Protein AF-A0A431PCV6-F1 (afdb_monomer)

pLDDT: mean 78.85, std 17.23, range [30.28, 98.38]

Solvent-accessible surface area (backbone atoms only — not comparable to full-atom values): 22010 Å² total; per-residue (Å²): 133,88,83,88,91,84,81,87,81,91,81,86,81,91,83,79,72,96,75,84,75,81,73,77,69,58,59,72,49,62,66,62,53,51,44,50,52,50,30,50,53,38,47,50,52,24,50,51,42,51,50,48,60,71,73,47,98,62,56,71,72,58,38,51,55,45,49,43,52,27,49,25,35,44,52,52,28,49,54,38,49,53,54,47,51,54,61,62,75,46,49,86,85,54,57,75,67,84,80,90,79,93,44,77,66,60,56,49,52,53,52,52,53,50,51,51,51,51,38,54,49,48,33,49,52,26,48,53,49,19,35,44,24,58,44,50,74,47,41,52,84,86,41,75,46,90,66,54,95,53,70,40,62,69,62,13,53,52,27,46,51,52,25,52,54,40,49,54,49,42,54,52,52,50,52,51,48,51,52,51,53,48,48,47,72,53,52,60,78,77,74,79,84,53,78,70,64,67,61,59,73,78,69,67,91,56,51,52,56,57,39,47,54,47,24,44,57,52,19,49,50,31,36,50,50,17,49,52,44,34,52,50,38,47,55,44,47,51,54,31,50,54,45,46,51,52,37,57,56,49,39,73,78,53,74,65,100,62,96,80,43,38,60,55,31,30,53,54,21,51,54,34,47,57,56,31,46,54,35,25,55,51,32,39,51,46,18,56,46,31,61,77,44,39,61,77,47,38,34,93,89,26,85,53,63,61,41,61,39,55,51,29,16,51,42,12,48,52,18,21,54,39,7,47,54,12,29,52,50,28,52,51,52,52,49,54,28,55,70,74,54,59,89,94,61,85,86,84,53,78,84,48,54,85,48,73,54,56,55,42,39,27,51,30,8,47,45,44,21,52,41,17,46,51,38,22,52,49,21,53,51,51,50,53,50,50,54,52,43,26,52,54,41,47,52,43,53,52,52,50,56,63,72,77,107

Radius of gyration: 30.45 Å; Cα contacts (8 Å, |Δi|>4): 395; chains: 1; bounding box: 71×49×126 Å

Nearest PDB structures (foldseek):
  8d9o-assembly1_A  TM=3.954E-01  e=1.303E-01  synthetic construct
  5vju-assembly1_A  TM=4.794E-01  e=4.979E-01  synthetic construct
  8i7o-assembly1_C7  TM=1.842E-01  e=9.022E+00  Mus musculus

Secondary structure (DSSP, 8-state):
--------------S--TTS---------HHHHHHHHHHHHHHHHHHHHHHHHHHS---HHHHHHHHHHHHHHHHHHHHHHHHHHHHHH-GGGTT--------HHHHHHHHHHHHHHHHHHHHHHHHHHHHHHHT---EETTEEPPP-----HHHHHHHHHHHHHHHHHHHHHHHHHHHHHHHHHHSPPPPPPPHHHHHHTT--SSHHHHHHHHHHHHHHHHHHHHHHHHHHHHHHHHHHHHHHHHHHHHHHHS--S-SSSHHHHHHHHHHHHHHHHHHHHHHHHHHHHHHH-SHHHHSTT-TTTTHHHHHHHHHHHHHHHHHHHHHHHHHHHHHHHHHTS-TT-----GGGSPPHHHHHHHHHHHHHHHHHHHHHHHHHHHHHHHHHHHHHHHHHHHHHHHH--

Sequence (405 aa):
MLSSFCAARKESCSFCSGEALKMRAGKTNPISVSGFWLLLFVSVGTLALGAFASLWPLSETTKGRLIEIHISLGLTAGIFLVLQLLLISFPAAFGAGDREADGKRRTAAKLLRGVLYLLILALIATGLAGAYYRGDTLSFWGHPLAAWEYVDLSTSDLLQAVHRDAGYALAAFLGAYVALALANLLWPASPPPSQGELATVHAAGQSDQIGRLIADGLSQNFRFFGAAVFWTQLCLGVASGLLLAFGYVGHTVSPGGSRFDAITWASVALLLLVVSAFFTRAYMRAARRLKTDPSRYLGYDRRGSFWFVTLGGVVSGLGALISFMGVGLSVALLIGKTVSQPPGIAITDPNKIIRALDVFVLLVNFSLLFAHFIGFGAAAWLSISALKARHHYVMALDAEKSAGA

Structure (mmCIF, N/CA/C/O backbone):
data_AF-A0A431PCV6-F1
#
_entry.id   AF-A0A431PCV6-F1
#
loop_
_atom_site.group_PDB
_atom_site.id
_atom_site.type_symbol
_atom_site.label_atom_id
_atom_site.label_alt_id
_atom_site.label_comp_id
_atom_site.label_asym_id
_atom_site.label_entity_id
_atom_site.label_seq_id
_atom_site.pdbx_PDB_ins_code
_atom_site.Cartn_x
_atom_site.Cartn_y
_atom_site.Cartn_z
_atom_site.occupancy
_atom_site.B_iso_or_equiv
_atom_site.auth_seq_id
_atom_site.auth_comp_id
_atom_site.auth_asym_id
_atom_site.auth_atom_id
_atom_site.pdbx_PDB_model_num
ATOM 1 N N . MET A 1 1 ? 4.731 7.432 83.699 1.00 43.16 1 MET A N 1
ATOM 2 C CA . MET A 1 1 ? 3.866 6.272 83.998 1.00 43.16 1 MET A CA 1
ATOM 3 C C . MET A 1 1 ? 2.607 6.383 83.127 1.00 43.16 1 MET A C 1
ATOM 5 O O . MET A 1 1 ? 1.653 6.985 83.574 1.00 43.16 1 MET A O 1
ATOM 9 N N . LEU A 1 2 ? 2.487 6.017 81.847 1.00 33.19 2 LEU A N 1
ATOM 10 C CA . LEU A 1 2 ? 3.207 5.140 80.915 1.00 33.19 2 LEU A CA 1
ATOM 11 C C . LEU A 1 2 ? 3.503 3.739 81.454 1.00 33.19 2 LEU A C 1
ATOM 13 O O . LEU A 1 2 ? 4.573 3.511 82.006 1.00 33.19 2 LEU A O 1
ATOM 17 N N . SER A 1 3 ? 2.544 2.825 81.299 1.00 32.31 3 SER A N 1
ATOM 18 C CA . SER A 1 3 ? 2.711 1.491 80.691 1.00 32.31 3 SER A CA 1
ATOM 19 C C . SER A 1 3 ? 1.486 0.614 80.993 1.00 32.31 3 SER A C 1
ATOM 21 O O . SER A 1 3 ? 0.836 0.787 82.015 1.00 32.31 3 SER A O 1
ATOM 23 N N . SER A 1 4 ? 1.215 -0.347 80.107 1.00 39.09 4 SER A N 1
ATOM 24 C CA . SER A 1 4 ? 0.233 -1.432 80.255 1.00 39.09 4 SER A CA 1
ATOM 25 C C . SER A 1 4 ? -1.203 -1.152 79.802 1.00 39.09 4 SER A C 1
ATOM 27 O O . SER A 1 4 ? -2.129 -1.142 80.597 1.00 39.09 4 SER A O 1
ATOM 29 N N . PHE A 1 5 ? -1.387 -0.999 78.489 1.00 34.31 5 PHE A N 1
ATOM 30 C CA . PHE A 1 5 ? -2.497 -1.634 77.757 1.00 34.31 5 PHE A CA 1
ATOM 31 C C . PHE A 1 5 ? -2.092 -1.756 76.278 1.00 34.31 5 PHE A C 1
ATOM 33 O O . PHE A 1 5 ? -2.624 -1.107 75.386 1.00 34.31 5 PHE A O 1
ATOM 40 N N . CYS A 1 6 ? -1.047 -2.547 76.022 1.00 35.25 6 CYS A N 1
ATOM 41 C CA . CYS A 1 6 ? -0.645 -2.944 74.675 1.00 35.25 6 CYS A CA 1
ATOM 42 C C . CYS A 1 6 ? -0.065 -4.360 74.734 1.00 35.25 6 CYS A C 1
ATOM 44 O O . CYS A 1 6 ? 1.144 -4.543 74.837 1.00 35.25 6 CYS A O 1
ATOM 46 N N . ALA A 1 7 ? -0.942 -5.363 74.741 1.00 36.38 7 ALA A N 1
ATOM 47 C CA . ALA A 1 7 ? -0.602 -6.741 74.409 1.00 36.38 7 ALA A CA 1
ATOM 48 C C . ALA A 1 7 ? -1.884 -7.528 74.104 1.00 36.38 7 ALA A C 1
ATOM 50 O O . ALA A 1 7 ? -2.831 -7.501 74.881 1.00 36.38 7 ALA A O 1
ATOM 51 N N . ALA A 1 8 ? -1.853 -8.266 72.994 1.00 35.66 8 ALA A N 1
ATOM 52 C CA . ALA A 1 8 ? -2.759 -9.360 72.638 1.00 35.66 8 ALA A CA 1
ATOM 53 C C . ALA A 1 8 ? -4.168 -9.005 72.121 1.00 35.66 8 ALA A C 1
ATOM 55 O O . ALA A 1 8 ? -5.166 -9.210 72.801 1.00 35.66 8 ALA A O 1
ATOM 56 N N . ARG A 1 9 ? -4.256 -8.671 70.824 1.00 34.56 9 ARG A N 1
ATOM 57 C CA . ARG A 1 9 ? -4.845 -9.609 69.842 1.00 34.56 9 ARG A CA 1
ATOM 58 C C . ARG A 1 9 ? -4.437 -9.223 68.412 1.00 34.56 9 ARG A C 1
ATOM 60 O O . ARG A 1 9 ? -5.157 -8.556 67.679 1.00 34.56 9 ARG A O 1
ATOM 67 N N . LYS A 1 10 ? -3.222 -9.635 68.040 1.00 39.62 10 LYS A N 1
ATOM 68 C CA . LYS A 1 10 ? -2.842 -9.888 66.646 1.00 39.62 10 LYS A CA 1
ATOM 69 C C . LYS A 1 10 ? -3.607 -11.138 66.225 1.00 39.62 10 LYS A C 1
ATOM 71 O O . LYS A 1 10 ? -3.290 -12.188 66.759 1.00 39.62 10 LYS A O 1
ATOM 76 N N . GLU A 1 11 ? -4.583 -11.017 65.334 1.00 41.28 11 GLU A N 1
ATOM 77 C CA . GLU A 1 11 ? -4.888 -12.011 64.297 1.00 41.28 11 GLU A CA 1
ATOM 78 C C . GLU A 1 11 ? -6.033 -11.508 63.412 1.00 41.28 11 GLU A C 1
ATOM 80 O O . GLU A 1 11 ? -7.020 -10.964 63.896 1.00 41.28 11 GLU A O 1
ATOM 85 N N . SER A 1 12 ? -5.871 -11.711 62.103 1.00 39.94 12 SER A N 1
ATOM 86 C CA . SER A 1 12 ? -6.816 -11.390 61.021 1.00 39.94 12 SER A CA 1
ATOM 87 C C . SER A 1 12 ? -6.839 -9.946 60.510 1.00 39.94 12 SER A C 1
ATOM 89 O O . SER A 1 12 ? -7.887 -9.350 60.297 1.00 39.94 12 SER A O 1
ATOM 91 N N . CYS A 1 13 ? -5.654 -9.428 60.177 1.00 30.28 13 CYS A N 1
ATOM 92 C CA . CYS A 1 13 ? -5.504 -8.429 59.118 1.00 30.28 13 CYS A CA 1
ATOM 93 C C . CYS A 1 13 ? -4.818 -9.103 57.916 1.00 30.28 13 CYS A C 1
ATOM 95 O O . CYS A 1 13 ? -3.613 -8.994 57.719 1.00 30.28 13 CYS A O 1
ATOM 97 N N . SER A 1 14 ? -5.589 -9.873 57.142 1.00 34.88 14 SER A N 1
ATOM 98 C CA . SER A 1 14 ? -5.164 -10.499 55.878 1.00 34.88 14 SER A CA 1
ATOM 99 C C . SER A 1 14 ? -5.521 -9.604 54.679 1.00 34.88 14 SER A C 1
ATOM 101 O O . SER A 1 14 ? -6.071 -10.069 53.683 1.00 34.88 14 SER A O 1
ATOM 103 N N . PHE A 1 15 ? -5.259 -8.297 54.778 1.00 37.06 15 PHE A N 1
ATOM 104 C CA . PHE A 1 15 ? -5.492 -7.356 53.671 1.00 37.06 15 PHE A CA 1
ATOM 105 C C . PHE A 1 15 ? -4.336 -6.366 53.454 1.00 37.06 15 PHE A C 1
ATOM 107 O O . PHE A 1 15 ? -4.491 -5.337 52.810 1.00 37.06 15 PHE A O 1
ATOM 114 N N . CYS A 1 16 ? -3.144 -6.704 53.951 1.00 34.16 16 CYS A N 1
ATOM 115 C CA . CYS A 1 16 ? -1.907 -5.973 53.675 1.00 34.16 16 CYS A CA 1
ATOM 116 C C . CYS A 1 16 ? -0.753 -6.952 53.409 1.00 34.16 16 CYS A C 1
ATOM 118 O O . CYS A 1 16 ? 0.237 -6.977 54.133 1.00 34.16 16 CYS A O 1
ATOM 120 N N . SER A 1 17 ? -0.866 -7.772 52.365 1.00 33.84 17 SER A N 1
ATOM 121 C CA . SER A 1 17 ? 0.302 -8.369 51.707 1.00 33.84 17 SER A CA 1
ATOM 122 C C . SER A 1 17 ? 0.342 -7.879 50.261 1.00 33.84 17 SER A C 1
ATOM 124 O O . SER A 1 17 ? -0.224 -8.462 49.340 1.00 33.84 17 SER A O 1
ATOM 126 N N . GLY A 1 18 ? 1.011 -6.743 50.062 1.00 34.78 18 GLY A N 1
ATOM 127 C CA . GLY A 1 18 ? 1.351 -6.199 48.748 1.00 34.78 18 GLY A CA 1
ATOM 128 C C . GLY A 1 18 ? 2.413 -7.034 48.026 1.00 34.78 18 GLY A C 1
ATOM 129 O O . GLY A 1 18 ? 3.452 -6.503 47.657 1.00 34.78 18 GLY A O 1
ATOM 130 N N . GLU A 1 19 ? 2.167 -8.334 47.842 1.00 36.66 19 GLU A N 1
ATOM 131 C CA . GLU A 1 19 ? 3.121 -9.288 47.250 1.00 36.66 19 GLU A CA 1
ATOM 132 C C . GLU A 1 19 ? 2.494 -10.294 46.263 1.00 36.66 19 GLU A C 1
ATOM 134 O O . GLU A 1 19 ? 3.208 -11.109 45.686 1.00 36.66 19 GLU A O 1
ATOM 139 N N . ALA A 1 20 ? 1.195 -10.226 45.959 1.00 33.38 20 ALA A N 1
ATOM 140 C CA . ALA A 1 20 ? 0.540 -11.217 45.096 1.00 33.38 20 ALA A CA 1
ATOM 141 C C . ALA A 1 20 ? -0.174 -10.596 43.886 1.00 33.38 20 ALA A C 1
ATOM 143 O O . ALA A 1 20 ? -1.392 -10.602 43.818 1.00 33.38 20 ALA A O 1
ATOM 144 N N . LEU A 1 21 ? 0.594 -10.048 42.937 1.00 33.62 21 LEU A N 1
ATOM 145 C CA . LEU A 1 21 ? 0.386 -10.190 41.480 1.00 33.62 21 LEU A CA 1
ATOM 146 C C . LEU A 1 21 ? 1.482 -9.409 40.728 1.00 33.62 21 LEU A C 1
ATOM 148 O O . LEU A 1 21 ? 1.228 -8.545 39.889 1.00 33.62 21 LEU A O 1
ATOM 152 N N . LYS A 1 22 ? 2.756 -9.744 40.971 1.00 33.12 22 LYS A N 1
ATOM 153 C CA . LYS A 1 22 ? 3.761 -9.558 39.915 1.00 33.12 22 LYS A CA 1
ATOM 154 C C . LYS A 1 22 ? 3.389 -10.546 38.811 1.00 33.12 22 LYS A C 1
ATOM 156 O O . LYS A 1 22 ? 3.902 -11.661 38.770 1.00 33.12 22 LYS A O 1
ATOM 161 N N . MET A 1 23 ? 2.466 -10.149 37.930 1.00 30.98 23 MET A N 1
ATOM 162 C CA . MET A 1 23 ? 2.348 -10.767 36.617 1.00 30.98 23 MET A CA 1
ATOM 163 C C . MET A 1 23 ? 3.741 -10.682 36.004 1.00 30.98 23 MET A C 1
ATOM 165 O O . MET A 1 23 ? 4.179 -9.615 35.572 1.00 30.98 23 MET A O 1
ATOM 169 N N . ARG A 1 24 ? 4.482 -11.794 36.036 1.00 36.06 24 ARG A N 1
ATOM 170 C CA . ARG A 1 24 ? 5.664 -11.983 35.203 1.00 36.06 24 ARG A CA 1
ATOM 171 C C . ARG A 1 24 ? 5.156 -11.942 33.767 1.00 36.06 24 ARG A C 1
ATOM 173 O O . ARG A 1 24 ? 4.848 -12.972 33.181 1.00 36.06 24 ARG A O 1
ATOM 180 N N . ALA A 1 25 ? 5.037 -10.735 33.219 1.00 35.66 25 ALA A N 1
ATOM 181 C CA . ALA A 1 25 ? 5.002 -10.525 31.788 1.00 35.66 25 ALA A CA 1
ATOM 182 C C . ALA A 1 25 ? 6.206 -11.287 31.228 1.00 35.66 25 ALA A C 1
ATOM 184 O O . ALA A 1 25 ? 7.345 -11.004 31.612 1.00 35.66 25 ALA A O 1
ATOM 185 N N . GLY A 1 26 ? 5.949 -12.313 30.414 1.00 42.03 26 GLY A N 1
ATOM 186 C CA . GLY A 1 26 ? 6.997 -13.059 29.734 1.00 42.03 26 GLY A CA 1
ATOM 187 C C . GLY A 1 26 ? 7.844 -12.067 28.948 1.00 42.03 26 GLY A C 1
ATOM 188 O O . GLY A 1 26 ? 7.391 -11.515 27.947 1.00 42.03 26 GLY A O 1
ATOM 189 N N . LYS A 1 27 ? 9.045 -11.763 29.444 1.00 51.91 27 LYS A N 1
ATOM 190 C CA . LYS A 1 27 ? 9.970 -10.872 28.750 1.00 51.91 27 LYS A CA 1
ATOM 191 C C . LYS A 1 27 ? 10.476 -11.632 27.532 1.00 51.91 27 LYS A C 1
ATOM 193 O O . LYS A 1 27 ? 11.211 -12.603 27.667 1.00 51.91 27 LYS A O 1
ATOM 198 N N . THR A 1 28 ? 10.065 -11.208 26.343 1.00 59.62 28 THR A N 1
ATOM 199 C CA . THR A 1 28 ? 10.662 -11.665 25.085 1.00 59.62 28 THR A CA 1
ATOM 200 C C . THR A 1 28 ? 12.170 -11.419 25.127 1.00 59.62 28 THR A C 1
ATOM 202 O O . THR A 1 28 ? 12.571 -10.314 25.493 1.00 59.62 28 THR A O 1
ATOM 205 N N . ASN A 1 29 ? 12.998 -12.401 24.748 1.00 71.62 29 ASN A N 1
ATOM 206 C CA . ASN A 1 29 ? 14.454 -12.230 24.703 1.00 71.62 29 ASN A CA 1
ATOM 207 C C . ASN A 1 29 ? 14.814 -11.087 23.726 1.00 71.62 29 ASN A C 1
ATOM 209 O O . ASN A 1 29 ? 14.669 -11.272 22.511 1.00 71.62 29 ASN A O 1
ATOM 213 N N . PRO A 1 30 ? 15.286 -9.924 24.216 1.00 72.88 30 PRO A N 1
ATOM 214 C CA . PRO A 1 30 ? 15.524 -8.756 23.374 1.00 72.88 30 PRO A CA 1
ATOM 215 C C . PRO A 1 30 ? 16.616 -9.017 22.332 1.00 72.88 30 PRO A C 1
ATOM 217 O O . PRO A 1 30 ? 16.536 -8.487 21.232 1.00 72.88 30 PRO A O 1
ATOM 220 N N . ILE A 1 31 ? 17.581 -9.895 22.629 1.00 77.44 31 ILE A N 1
ATOM 221 C CA . ILE A 1 31 ? 18.668 -10.257 21.709 1.00 77.44 31 ILE A CA 1
ATOM 222 C C . ILE A 1 31 ? 18.105 -10.987 20.484 1.00 77.44 31 ILE A C 1
ATOM 224 O O . ILE A 1 31 ? 18.426 -10.643 19.351 1.00 77.44 31 ILE A O 1
ATOM 228 N N . SER A 1 32 ? 17.207 -11.950 20.701 1.00 78.12 32 SER A N 1
ATOM 229 C CA . SER A 1 32 ? 16.565 -12.713 19.621 1.00 78.12 32 SER A CA 1
ATOM 230 C C . SER A 1 32 ? 15.617 -11.853 18.776 1.00 78.12 32 SER A C 1
ATOM 232 O O . SER A 1 32 ? 15.494 -12.063 17.570 1.00 78.12 32 SER A O 1
ATOM 234 N N . VAL A 1 33 ? 14.949 -10.870 19.391 1.00 79.44 33 VAL A N 1
ATOM 235 C CA . VAL A 1 33 ? 14.092 -9.915 18.670 1.00 79.44 33 VAL A CA 1
ATOM 236 C C . VAL A 1 33 ? 14.940 -8.979 17.810 1.00 79.44 33 VAL A C 1
ATOM 238 O O . VAL A 1 33 ? 14.660 -8.831 16.622 1.00 79.44 33 VAL A O 1
ATOM 241 N N . SER A 1 34 ? 15.995 -8.391 18.376 1.00 82.44 34 SER A N 1
ATOM 242 C CA . SER A 1 34 ? 16.916 -7.515 17.646 1.00 82.44 34 SER A CA 1
ATOM 243 C C . SER A 1 34 ? 17.624 -8.250 16.507 1.00 82.44 34 SER A C 1
ATOM 245 O O . SER A 1 34 ? 17.678 -7.731 15.394 1.00 82.44 34 SER A O 1
ATOM 247 N N . GLY A 1 35 ? 18.093 -9.481 16.746 1.00 84.62 35 GLY A N 1
ATOM 248 C CA . GLY A 1 35 ? 18.720 -10.324 15.723 1.00 84.62 35 GLY A CA 1
ATOM 249 C C . GLY A 1 35 ? 17.799 -10.588 14.530 1.00 84.62 35 GLY A C 1
ATOM 250 O O . GLY A 1 35 ? 18.217 -10.467 13.379 1.00 84.62 35 GLY A O 1
ATOM 251 N N . PHE A 1 36 ? 16.512 -10.840 14.784 1.00 85.69 36 PHE A N 1
ATOM 252 C CA . PHE A 1 36 ? 15.526 -11.018 13.722 1.00 85.69 36 PHE A CA 1
ATOM 253 C C . PHE A 1 36 ? 15.307 -9.748 12.885 1.00 85.69 36 PHE A C 1
ATOM 255 O O . PHE A 1 36 ? 15.219 -9.835 11.661 1.00 85.69 36 PHE A O 1
ATOM 262 N N . TRP A 1 37 ? 15.231 -8.572 13.513 1.00 84.94 37 TRP A N 1
ATOM 263 C CA . TRP A 1 37 ? 15.071 -7.312 12.779 1.00 84.94 37 TRP A CA 1
ATOM 264 C C . TRP A 1 37 ? 16.305 -6.956 11.950 1.00 84.94 37 TRP A C 1
ATOM 266 O O . TRP A 1 37 ? 16.151 -6.498 10.820 1.00 84.94 37 TRP A O 1
ATOM 276 N N . LEU A 1 38 ? 17.511 -7.220 12.465 1.00 90.62 38 LEU A N 1
ATOM 277 C CA . LEU A 1 38 ? 18.754 -7.054 11.708 1.00 90.62 38 LEU A CA 1
ATOM 278 C C . LEU A 1 38 ? 18.785 -7.969 10.482 1.00 90.62 38 LEU A C 1
ATOM 280 O O . LEU A 1 38 ? 19.040 -7.496 9.376 1.00 90.62 38 LEU A O 1
ATOM 284 N N . LEU A 1 39 ? 18.441 -9.250 10.653 1.00 90.38 39 LEU A N 1
ATOM 285 C CA . LEU A 1 39 ? 18.298 -10.195 9.545 1.00 90.38 39 LEU A CA 1
ATOM 286 C C . LEU A 1 39 ? 17.317 -9.674 8.485 1.00 90.38 39 LEU A C 1
ATOM 288 O O . LEU A 1 39 ? 17.619 -9.709 7.293 1.00 90.38 39 LEU A O 1
ATOM 292 N N . LEU A 1 40 ? 16.156 -9.168 8.912 1.00 88.50 40 LEU A N 1
ATOM 293 C CA . LEU A 1 40 ? 15.126 -8.655 8.009 1.00 88.50 40 LEU A CA 1
ATOM 294 C C . LEU A 1 40 ? 15.609 -7.410 7.251 1.00 88.50 40 LEU A C 1
ATOM 296 O O . LEU A 1 40 ? 15.442 -7.338 6.036 1.00 88.50 40 LEU A O 1
ATOM 300 N N . PHE A 1 41 ? 16.264 -6.470 7.936 1.00 90.56 41 PHE A N 1
ATOM 301 C CA . PHE A 1 41 ? 16.806 -5.256 7.325 1.00 90.56 41 PHE A CA 1
ATOM 302 C C . PHE A 1 41 ? 17.890 -5.564 6.284 1.00 90.56 41 PHE A C 1
ATOM 304 O O . PHE A 1 41 ? 17.817 -5.078 5.155 1.00 90.56 41 PHE A O 1
ATOM 311 N N . VAL A 1 42 ? 18.852 -6.431 6.623 1.00 93.25 42 VAL A N 1
ATOM 312 C CA . VAL A 1 42 ? 19.905 -6.853 5.684 1.00 93.25 42 VAL A CA 1
ATOM 313 C C . VAL A 1 42 ? 19.309 -7.604 4.492 1.00 93.25 42 VAL A C 1
ATOM 315 O O . VAL A 1 42 ? 19.716 -7.364 3.356 1.00 93.25 42 VAL A O 1
ATOM 318 N N . SER A 1 43 ? 18.298 -8.450 4.711 1.00 91.50 43 SER A N 1
ATOM 319 C CA . SER A 1 43 ? 17.614 -9.173 3.626 1.00 91.50 43 SER A CA 1
ATOM 320 C C . SER A 1 43 ? 16.903 -8.220 2.658 1.00 91.50 43 SER A C 1
ATOM 322 O O . SER A 1 43 ? 17.011 -8.385 1.445 1.00 91.50 43 SER A O 1
ATOM 324 N N . VAL A 1 44 ? 16.228 -7.185 3.172 1.00 91.81 44 VAL A N 1
ATOM 325 C CA . VAL A 1 44 ? 15.599 -6.139 2.345 1.00 91.81 44 VAL A CA 1
ATOM 326 C C . VAL A 1 44 ? 16.643 -5.368 1.541 1.00 91.81 44 VAL A C 1
ATOM 328 O O . VAL A 1 44 ? 16.458 -5.178 0.341 1.00 91.81 44 VAL A O 1
ATOM 331 N N . GLY A 1 45 ? 17.751 -4.961 2.168 1.00 91.88 45 GLY A N 1
ATOM 332 C CA . GLY A 1 45 ? 18.845 -4.276 1.473 1.00 91.88 45 GLY A CA 1
ATOM 333 C C . GLY A 1 45 ? 19.457 -5.132 0.362 1.00 91.88 45 GLY A C 1
ATOM 334 O O . GLY A 1 45 ? 19.664 -4.650 -0.750 1.00 91.88 45 GLY A O 1
ATOM 335 N N . THR A 1 46 ? 19.662 -6.423 0.631 1.00 95.50 46 THR A N 1
ATOM 336 C CA . THR A 1 46 ? 20.185 -7.394 -0.342 1.00 95.50 46 THR A CA 1
ATOM 337 C C . THR A 1 46 ? 19.240 -7.547 -1.537 1.00 95.50 46 THR A C 1
ATOM 339 O O . THR A 1 46 ? 19.682 -7.445 -2.682 1.00 95.50 46 THR A O 1
ATOM 342 N N . LEU A 1 47 ? 17.932 -7.709 -1.290 1.00 92.81 47 LEU A N 1
ATOM 343 C CA . LEU A 1 47 ? 16.909 -7.770 -2.342 1.00 92.81 47 LEU A CA 1
ATOM 344 C C . LEU A 1 47 ? 16.870 -6.490 -3.182 1.00 92.81 47 LEU A C 1
ATOM 346 O O . LEU A 1 47 ? 16.832 -6.566 -4.409 1.00 92.81 47 LEU A O 1
ATOM 350 N N . ALA A 1 48 ? 16.902 -5.322 -2.536 1.00 90.94 48 ALA A N 1
ATOM 351 C CA . ALA A 1 48 ? 16.884 -4.036 -3.223 1.00 90.94 48 ALA A CA 1
ATOM 352 C C . ALA A 1 48 ? 18.109 -3.864 -4.132 1.00 90.94 48 ALA A C 1
ATOM 354 O O . ALA A 1 48 ? 17.959 -3.450 -5.278 1.00 90.94 48 ALA A O 1
ATOM 355 N N . LEU A 1 49 ? 19.301 -4.245 -3.663 1.00 92.44 49 LEU A N 1
ATOM 356 C CA . LEU A 1 49 ? 20.531 -4.221 -4.460 1.00 92.44 49 LEU A CA 1
ATOM 357 C C . LEU A 1 49 ? 20.481 -5.187 -5.646 1.00 92.44 49 LEU A C 1
ATOM 359 O O . LEU A 1 49 ? 20.850 -4.800 -6.751 1.00 92.44 49 LEU A O 1
ATOM 363 N N . GLY A 1 50 ? 19.984 -6.411 -5.444 1.00 90.19 50 GLY A N 1
ATOM 364 C CA . GLY A 1 50 ? 19.839 -7.392 -6.524 1.00 90.19 50 GLY A CA 1
ATOM 365 C C . GLY A 1 50 ? 18.839 -6.935 -7.591 1.00 90.19 50 GLY A C 1
ATOM 366 O O . GLY A 1 50 ? 19.102 -7.030 -8.791 1.00 90.19 50 GLY A O 1
ATOM 367 N N . ALA A 1 51 ? 17.714 -6.354 -7.167 1.00 88.56 51 ALA A N 1
ATOM 368 C CA . ALA A 1 51 ? 16.739 -5.746 -8.068 1.00 88.56 51 ALA A CA 1
ATOM 369 C C . ALA A 1 51 ? 17.330 -4.533 -8.805 1.00 88.56 51 ALA A C 1
ATOM 371 O O . ALA A 1 51 ? 17.179 -4.409 -10.017 1.00 88.56 51 ALA A O 1
ATOM 372 N N . PHE A 1 52 ? 18.058 -3.662 -8.106 1.00 89.75 52 PHE A N 1
ATOM 373 C CA . PHE A 1 52 ? 18.678 -2.485 -8.709 1.00 89.75 52 PHE A CA 1
ATOM 374 C C . PHE A 1 52 ? 19.735 -2.865 -9.759 1.00 89.75 52 PHE A C 1
ATOM 376 O O . PHE A 1 52 ? 19.696 -2.358 -10.877 1.00 89.75 52 PHE A O 1
ATOM 383 N N . ALA A 1 53 ? 20.620 -3.816 -9.445 1.00 88.06 53 ALA A N 1
ATOM 384 C CA . ALA A 1 53 ? 21.667 -4.280 -10.356 1.00 88.06 53 ALA A CA 1
ATOM 385 C C . ALA A 1 53 ? 21.130 -5.040 -11.585 1.00 88.06 53 ALA A C 1
ATOM 387 O O . ALA A 1 53 ? 21.798 -5.090 -12.618 1.00 88.06 53 ALA A O 1
ATOM 388 N N . SER A 1 54 ? 19.943 -5.647 -11.482 1.00 85.69 54 SER A N 1
ATOM 389 C CA . SER A 1 54 ? 19.327 -6.410 -12.578 1.00 85.69 54 SER A CA 1
ATOM 390 C C . SER A 1 54 ? 18.407 -5.575 -13.465 1.00 85.69 54 SER A C 1
ATOM 392 O O . SER A 1 54 ? 18.293 -5.852 -14.660 1.00 85.69 54 SER A O 1
ATOM 394 N N . LEU A 1 55 ? 17.738 -4.571 -12.899 1.00 83.75 55 LEU A N 1
ATOM 395 C CA . LEU A 1 55 ? 16.718 -3.806 -13.610 1.00 83.75 55 LEU A CA 1
ATOM 396 C C . LEU A 1 55 ? 17.257 -2.491 -14.196 1.00 83.75 55 LEU A C 1
ATOM 398 O O . LEU A 1 55 ? 16.661 -1.965 -15.137 1.00 83.75 55 LEU A O 1
ATOM 402 N N . TRP A 1 56 ? 18.367 -1.960 -13.672 1.00 83.69 56 TRP A N 1
ATOM 403 C CA . TRP A 1 56 ? 18.928 -0.680 -14.107 1.00 83.69 56 TRP A CA 1
ATOM 404 C C . TRP A 1 56 ? 20.068 -0.853 -15.131 1.00 83.69 56 TRP A C 1
ATOM 406 O O . TRP A 1 56 ? 20.938 -1.704 -14.931 1.00 83.69 56 TRP A O 1
ATOM 416 N N . PRO A 1 57 ? 20.119 -0.050 -16.215 1.00 88.31 57 PRO A N 1
ATOM 417 C CA . PRO A 1 57 ? 21.205 -0.097 -17.194 1.00 88.31 57 PRO A CA 1
ATOM 418 C C . PRO A 1 57 ? 22.460 0.584 -16.627 1.00 88.31 57 PRO A C 1
ATOM 420 O O . PRO A 1 57 ? 22.667 1.786 -16.784 1.00 88.31 57 PRO A O 1
ATOM 423 N N . LEU A 1 58 ? 23.274 -0.183 -15.909 1.00 87.50 58 LEU A N 1
ATOM 424 C CA . LEU A 1 58 ? 24.511 0.280 -15.279 1.00 87.50 58 LEU A CA 1
ATOM 425 C C . LEU A 1 58 ? 25.727 -0.081 -16.134 1.00 87.50 58 LEU A C 1
ATOM 427 O O . LEU A 1 58 ? 25.694 -1.051 -16.888 1.00 87.50 58 LEU A O 1
ATOM 431 N N . SER A 1 59 ? 26.820 0.672 -15.986 1.00 92.69 59 SER A N 1
ATOM 432 C CA . SER A 1 59 ? 28.114 0.265 -16.541 1.00 92.69 59 SER A CA 1
ATOM 433 C C . SER A 1 59 ? 28.574 -1.056 -15.919 1.00 92.69 59 SER A C 1
ATOM 435 O O . SER A 1 59 ? 28.301 -1.318 -14.745 1.00 92.69 59 SER A O 1
ATOM 437 N N . GLU A 1 60 ? 29.331 -1.859 -16.671 1.00 88.62 60 GLU A N 1
ATOM 438 C CA . GLU A 1 60 ? 29.848 -3.152 -16.192 1.00 88.62 60 GLU A CA 1
ATOM 439 C C . GLU A 1 60 ? 30.659 -3.015 -14.893 1.00 88.62 60 GLU A C 1
ATOM 441 O O . GLU A 1 60 ? 30.516 -3.813 -13.969 1.00 88.62 60 GLU A O 1
ATOM 446 N N . THR A 1 61 ? 31.434 -1.934 -14.758 1.00 90.94 61 THR A N 1
ATOM 447 C CA . THR A 1 61 ? 32.215 -1.640 -13.546 1.00 90.94 61 THR A CA 1
ATOM 448 C C . THR A 1 61 ? 31.340 -1.377 -12.321 1.00 90.94 61 THR A C 1
ATOM 450 O O . THR A 1 61 ? 31.612 -1.889 -11.236 1.00 90.94 61 THR A O 1
ATOM 453 N N . THR A 1 62 ? 30.269 -0.595 -12.473 1.00 90.81 62 THR A N 1
ATOM 454 C CA . THR A 1 62 ? 29.331 -0.307 -11.380 1.00 90.81 62 THR A CA 1
ATOM 455 C C . THR A 1 62 ? 28.509 -1.542 -11.036 1.00 90.81 62 THR A C 1
ATOM 457 O O . THR A 1 62 ? 28.286 -1.824 -9.860 1.00 90.81 62 THR A O 1
ATOM 460 N N . LYS A 1 63 ? 28.095 -2.307 -12.048 1.00 89.62 63 LYS A N 1
ATOM 461 C CA . LYS A 1 63 ? 27.353 -3.553 -11.871 1.00 89.62 63 LYS A CA 1
ATOM 462 C C . LYS A 1 63 ? 28.171 -4.586 -11.095 1.00 89.62 63 LYS A C 1
ATOM 464 O O . LYS A 1 63 ? 27.652 -5.138 -10.131 1.00 89.62 63 LYS A O 1
ATOM 469 N N . GLY A 1 64 ? 29.448 -4.770 -11.440 1.00 88.38 64 GLY A N 1
ATOM 470 C CA . GLY A 1 64 ? 30.368 -5.640 -10.699 1.00 88.38 64 GLY A CA 1
ATOM 471 C C . GLY A 1 64 ? 30.465 -5.262 -9.218 1.00 88.38 64 GLY A C 1
ATOM 472 O O . GLY A 1 64 ? 30.213 -6.097 -8.353 1.00 88.38 64 GLY A O 1
ATOM 473 N N . ARG A 1 65 ? 30.690 -3.975 -8.910 1.00 90.62 65 ARG A N 1
ATOM 474 C CA . ARG A 1 65 ? 30.738 -3.482 -7.517 1.00 90.62 65 ARG A CA 1
ATOM 475 C C . ARG A 1 65 ? 29.438 -3.723 -6.750 1.00 90.62 65 ARG A C 1
ATOM 477 O O . ARG A 1 65 ? 29.466 -4.093 -5.581 1.00 90.62 65 ARG A O 1
ATOM 484 N N . LEU A 1 66 ? 28.284 -3.507 -7.380 1.00 92.69 66 LEU A N 1
ATOM 485 C CA . LEU A 1 66 ? 26.994 -3.760 -6.732 1.00 92.69 66 LEU A CA 1
ATOM 486 C C . LEU A 1 66 ? 26.757 -5.248 -6.480 1.00 92.69 66 LEU A C 1
ATOM 488 O O . LEU A 1 66 ? 26.190 -5.593 -5.445 1.00 92.69 66 LEU A O 1
ATOM 492 N N . ILE A 1 67 ? 27.196 -6.115 -7.394 1.00 91.06 67 ILE A N 1
ATOM 493 C CA . ILE A 1 67 ? 27.130 -7.569 -7.221 1.00 91.06 67 ILE A CA 1
ATOM 494 C C . ILE A 1 67 ? 28.012 -8.004 -6.043 1.00 91.06 67 ILE A C 1
ATOM 496 O O . ILE A 1 67 ? 27.545 -8.762 -5.198 1.00 91.06 67 ILE A O 1
ATOM 500 N N . GLU A 1 68 ? 29.228 -7.470 -5.904 1.00 90.94 68 GLU A N 1
ATOM 501 C CA . GLU A 1 68 ? 30.097 -7.747 -4.746 1.00 90.94 68 GLU A CA 1
ATOM 502 C C . GLU A 1 68 ? 29.452 -7.331 -3.413 1.00 90.94 68 GLU A C 1
ATOM 504 O O . GLU A 1 68 ? 29.479 -8.084 -2.431 1.00 90.94 68 GLU A O 1
ATOM 509 N N . ILE A 1 69 ? 28.819 -6.151 -3.374 1.00 94.31 69 ILE A N 1
ATOM 510 C CA . ILE A 1 69 ? 28.084 -5.672 -2.192 1.00 94.31 69 ILE A CA 1
ATOM 511 C C . ILE A 1 69 ? 26.867 -6.569 -1.916 1.00 94.31 69 ILE A C 1
ATOM 513 O O . ILE A 1 69 ? 26.611 -6.920 -0.763 1.00 94.31 69 ILE A O 1
ATOM 517 N N . HIS A 1 70 ? 26.130 -6.969 -2.955 1.00 95.56 70 HIS A N 1
ATOM 518 C CA . HIS A 1 70 ? 24.978 -7.864 -2.848 1.00 95.56 70 HIS A CA 1
ATOM 519 C C . HIS A 1 70 ? 25.372 -9.232 -2.271 1.00 95.56 70 HIS A C 1
ATOM 521 O O . HIS A 1 70 ? 24.735 -9.697 -1.326 1.00 95.56 70 HIS A O 1
ATOM 527 N N . ILE A 1 71 ? 26.452 -9.841 -2.774 1.00 93.81 71 ILE A N 1
ATOM 528 C CA . ILE A 1 71 ? 27.001 -11.107 -2.263 1.00 93.81 71 ILE A CA 1
ATOM 529 C C . ILE A 1 71 ? 27.403 -10.954 -0.793 1.00 93.81 71 ILE A C 1
ATOM 531 O O . ILE A 1 71 ? 27.025 -11.776 0.045 1.00 93.81 71 ILE A O 1
ATOM 535 N N . SER A 1 72 ? 28.122 -9.878 -0.461 1.00 94.69 72 SER A N 1
ATOM 536 C CA . SER A 1 72 ? 28.594 -9.628 0.904 1.00 94.69 72 SER A CA 1
ATOM 537 C C . SER A 1 72 ? 27.434 -9.484 1.893 1.00 94.69 72 SER A C 1
ATOM 539 O O . SER A 1 72 ? 27.437 -10.117 2.949 1.00 94.69 72 SER A O 1
ATOM 541 N N . LEU A 1 73 ? 26.395 -8.724 1.537 1.00 95.38 73 LEU A N 1
ATOM 542 C CA . LEU A 1 73 ? 25.196 -8.589 2.367 1.00 95.38 73 LEU A CA 1
ATOM 543 C C . LEU A 1 73 ? 24.395 -9.893 2.461 1.00 95.38 73 LEU A C 1
ATOM 545 O O . LEU A 1 73 ? 23.917 -10.223 3.547 1.00 95.38 73 LEU A O 1
ATOM 549 N N . GLY A 1 74 ? 24.297 -10.664 1.374 1.00 94.75 74 GLY A N 1
ATOM 550 C CA . GLY A 1 74 ? 23.652 -11.979 1.374 1.00 94.75 74 GLY A CA 1
ATOM 551 C C . GLY A 1 74 ? 24.331 -12.966 2.329 1.00 94.75 74 GLY A C 1
ATOM 552 O O . GLY A 1 74 ? 23.663 -13.629 3.124 1.00 94.75 74 GLY A O 1
ATOM 553 N N . LEU A 1 75 ? 25.665 -13.000 2.337 1.00 93.38 75 LEU A N 1
ATOM 554 C CA . LEU A 1 75 ? 26.449 -13.790 3.289 1.00 93.38 75 LEU A CA 1
ATOM 555 C C . LEU A 1 75 ? 26.289 -13.291 4.733 1.00 93.38 75 LEU A C 1
ATOM 557 O O . LEU A 1 75 ? 26.118 -14.096 5.650 1.00 93.38 75 LEU A O 1
ATOM 561 N N . THR A 1 76 ? 26.264 -11.971 4.952 1.00 95.25 76 THR A N 1
ATOM 562 C CA . THR A 1 76 ? 25.960 -11.386 6.269 1.00 95.25 76 THR A CA 1
ATOM 563 C C . THR A 1 76 ? 24.556 -11.771 6.758 1.00 95.25 76 THR A C 1
ATOM 565 O O . THR A 1 76 ? 24.394 -12.118 7.930 1.00 95.25 76 THR A O 1
ATOM 568 N N . ALA A 1 77 ? 23.547 -11.798 5.879 1.00 93.38 77 ALA A N 1
ATOM 569 C CA . ALA A 1 77 ? 22.216 -12.310 6.212 1.00 93.38 77 ALA A CA 1
ATOM 570 C C . ALA A 1 77 ? 22.266 -13.794 6.615 1.00 93.38 77 ALA A C 1
ATOM 572 O O . ALA A 1 77 ? 21.598 -14.190 7.569 1.00 93.38 77 ALA A O 1
ATOM 573 N N . GLY A 1 78 ? 23.104 -14.601 5.958 1.00 89.06 78 GLY A N 1
ATOM 574 C CA . GLY A 1 78 ? 23.347 -15.995 6.334 1.00 89.06 78 GLY A CA 1
ATOM 575 C C . GLY A 1 78 ? 23.901 -16.163 7.746 1.00 89.06 78 GLY A C 1
ATOM 576 O O . GLY A 1 78 ? 23.385 -16.975 8.514 1.00 89.06 78 GLY A O 1
ATOM 577 N N . ILE A 1 79 ? 24.882 -15.344 8.132 1.00 90.06 79 ILE A N 1
ATOM 578 C CA . ILE A 1 79 ? 25.434 -15.340 9.497 1.00 90.06 79 ILE A CA 1
ATOM 579 C C . ILE A 1 79 ? 24.339 -15.006 10.518 1.00 90.06 79 ILE A C 1
ATOM 581 O O . ILE A 1 79 ? 24.187 -15.711 11.521 1.00 90.06 79 ILE A O 1
ATOM 585 N N . PHE A 1 80 ? 23.530 -13.973 10.257 1.00 91.69 80 PHE A N 1
ATOM 586 C CA . PHE A 1 80 ? 22.417 -13.625 11.141 1.00 91.69 80 PHE A CA 1
ATOM 587 C C . PHE A 1 80 ? 21.343 -14.711 11.200 1.00 91.69 80 PHE A C 1
ATOM 589 O O . PHE A 1 80 ? 20.791 -14.944 12.274 1.00 91.69 80 PHE A O 1
ATOM 596 N N . LEU A 1 81 ? 21.072 -15.413 10.098 1.00 88.00 81 LEU A N 1
ATOM 597 C CA . LEU A 1 81 ? 20.148 -16.543 10.088 1.00 88.00 81 LEU A CA 1
ATOM 598 C C . LEU A 1 81 ? 20.652 -17.682 10.987 1.00 88.00 81 LEU A C 1
ATOM 600 O O . LEU A 1 81 ? 19.889 -18.169 11.819 1.00 88.00 81 LEU A O 1
ATOM 604 N N . VAL A 1 82 ? 21.928 -18.067 10.881 1.00 84.00 82 VAL A N 1
ATOM 605 C CA . VAL A 1 82 ? 22.529 -19.108 11.736 1.00 84.00 82 VAL A CA 1
ATOM 606 C C . VAL A 1 82 ? 22.469 -18.704 13.208 1.00 84.00 82 VAL A C 1
ATOM 608 O O . VAL A 1 82 ? 21.987 -19.477 14.037 1.00 84.00 82 VAL A O 1
ATOM 611 N N . LEU A 1 83 ? 22.879 -17.474 13.536 1.00 85.56 83 LEU A N 1
ATOM 612 C CA . LEU A 1 83 ? 22.801 -16.948 14.900 1.00 85.56 83 LEU A CA 1
ATOM 613 C C . LEU A 1 83 ? 21.363 -16.994 15.435 1.00 85.56 83 LEU A C 1
ATOM 615 O O . LEU A 1 83 ? 21.124 -17.392 16.574 1.00 85.56 83 LEU A O 1
ATOM 619 N N . GLN A 1 84 ? 20.391 -16.633 14.600 1.00 84.19 84 GLN A N 1
ATOM 620 C CA . GLN A 1 84 ? 18.984 -16.637 14.967 1.00 84.19 84 GLN A CA 1
ATOM 621 C C . GLN A 1 84 ? 18.450 -18.053 15.220 1.00 84.19 84 GLN A C 1
ATOM 623 O O . GLN A 1 84 ? 17.681 -18.243 16.164 1.00 84.19 84 GLN A O 1
ATOM 628 N N . LEU A 1 85 ? 18.859 -19.041 14.419 1.00 80.38 85 LEU A N 1
ATOM 629 C CA . LEU A 1 85 ? 18.506 -20.446 14.627 1.00 80.38 85 LEU A CA 1
ATOM 630 C C . LEU A 1 85 ? 19.120 -20.988 15.924 1.00 80.38 85 LEU A C 1
ATOM 632 O O . LEU A 1 85 ? 18.414 -21.633 16.694 1.00 80.38 85 LEU A O 1
ATOM 636 N N . LEU A 1 86 ? 20.381 -20.659 16.227 1.00 77.56 86 LEU A N 1
ATOM 637 C CA . LEU A 1 86 ? 21.018 -21.027 17.498 1.00 77.56 86 LEU A CA 1
ATOM 638 C C . LEU A 1 86 ? 20.268 -20.423 18.696 1.00 77.56 86 LEU A C 1
ATOM 640 O O . LEU A 1 86 ? 19.919 -21.136 19.632 1.00 77.56 86 LEU A O 1
ATOM 644 N N . LEU A 1 87 ? 19.930 -19.131 18.645 1.00 73.06 87 LEU A N 1
ATOM 645 C CA . LEU A 1 87 ? 19.195 -18.455 19.722 1.00 73.06 87 LEU A CA 1
ATOM 646 C C . LEU A 1 87 ? 17.781 -19.017 19.952 1.00 73.06 87 LEU A C 1
ATOM 648 O O . LEU A 1 87 ? 17.254 -18.898 21.057 1.00 73.06 87 LEU A O 1
ATOM 652 N N . ILE A 1 88 ? 17.153 -19.600 18.926 1.00 68.81 88 ILE A N 1
ATOM 653 C CA . ILE A 1 88 ? 15.834 -20.245 19.035 1.00 68.81 88 ILE A CA 1
ATOM 654 C C . ILE A 1 88 ? 15.964 -21.687 19.560 1.00 68.81 88 ILE A C 1
ATOM 656 O O . ILE A 1 88 ? 15.110 -22.124 20.330 1.00 68.81 88 ILE A O 1
ATOM 660 N N . SER A 1 89 ? 17.033 -22.402 19.197 1.00 63.56 89 SER A N 1
ATOM 661 C CA . SER A 1 89 ? 17.284 -23.801 19.583 1.00 63.56 89 SER A CA 1
ATOM 662 C C . SER A 1 89 ? 17.768 -23.997 21.028 1.00 63.56 89 SER A C 1
ATOM 664 O O . SER A 1 89 ? 17.713 -25.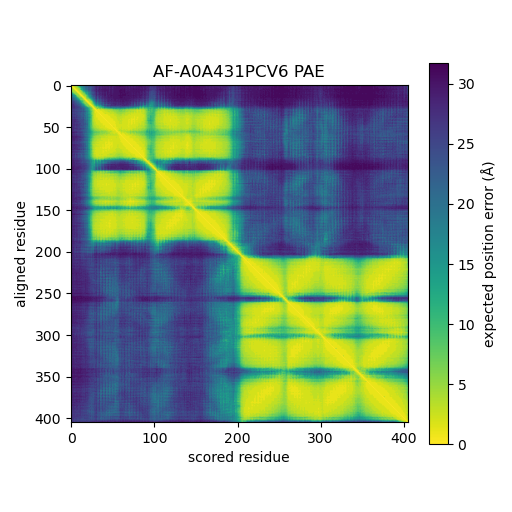119 21.526 1.00 63.56 89 SER A O 1
ATOM 666 N N . PHE A 1 90 ? 18.162 -22.931 21.742 1.00 57.00 90 PHE A N 1
ATOM 667 C CA . PHE A 1 90 ? 18.554 -22.985 23.164 1.00 57.00 90 PHE A CA 1
ATOM 668 C C . PHE A 1 90 ? 17.634 -22.149 24.095 1.00 57.00 90 PHE A C 1
ATOM 670 O O . PHE A 1 90 ? 18.083 -21.164 24.689 1.00 57.00 90 PHE A O 1
ATOM 677 N N . PRO A 1 91 ? 16.349 -22.527 24.300 1.00 52.03 91 PRO A N 1
ATOM 678 C CA . PRO A 1 91 ? 15.389 -21.740 25.093 1.00 52.03 91 PRO A CA 1
ATOM 679 C C . PRO A 1 91 ? 15.758 -21.594 26.579 1.00 52.03 91 PRO A C 1
ATOM 681 O O . PRO A 1 91 ? 15.389 -20.605 27.217 1.00 52.03 91 PRO A O 1
ATOM 684 N N . ALA A 1 92 ? 16.487 -22.571 27.131 1.00 44.25 92 ALA A N 1
ATOM 685 C CA . ALA A 1 92 ? 16.844 -22.639 28.549 1.00 44.25 92 ALA A CA 1
ATOM 686 C C . ALA A 1 92 ? 17.832 -21.541 28.990 1.00 44.25 92 ALA A C 1
ATOM 688 O O . ALA A 1 92 ? 17.820 -21.149 30.153 1.00 44.25 92 ALA A O 1
ATOM 689 N N . ALA A 1 93 ? 18.634 -20.993 28.070 1.00 44.94 93 ALA A N 1
ATOM 690 C CA . ALA A 1 93 ? 19.597 -19.931 28.372 1.00 44.94 93 ALA A CA 1
ATOM 691 C C . ALA A 1 93 ? 18.962 -18.527 28.439 1.00 44.94 93 ALA A C 1
ATOM 693 O O . ALA A 1 93 ? 19.566 -17.606 28.984 1.00 44.94 93 ALA A O 1
ATOM 694 N N . PHE A 1 94 ? 17.744 -18.345 27.906 1.00 40.97 94 PHE A N 1
ATOM 695 C CA . PHE A 1 94 ? 17.166 -17.010 27.690 1.00 40.97 94 PHE A CA 1
ATOM 696 C C . PHE A 1 94 ? 15.694 -16.849 28.099 1.00 40.97 94 PHE A C 1
ATOM 698 O O . PHE A 1 94 ? 15.046 -15.885 27.694 1.00 40.97 94 PHE A O 1
ATOM 705 N N . GLY A 1 95 ? 15.172 -17.749 28.939 1.00 42.19 95 GLY A N 1
ATOM 706 C CA . GLY A 1 95 ? 13.911 -17.544 29.658 1.00 42.19 95 GLY A CA 1
ATOM 707 C C . GLY A 1 95 ? 12.691 -17.350 28.755 1.00 42.19 95 GLY A C 1
ATOM 708 O O . GLY A 1 95 ? 12.046 -16.305 28.795 1.00 42.19 95 GLY A O 1
ATOM 709 N N . ALA A 1 96 ? 12.335 -18.357 27.959 1.00 37.81 96 ALA A N 1
ATOM 710 C CA . ALA A 1 96 ? 11.082 -18.346 27.208 1.00 37.81 96 ALA A CA 1
ATOM 711 C C . ALA A 1 96 ? 9.914 -18.824 28.092 1.00 37.81 96 ALA A C 1
ATOM 713 O O . ALA A 1 96 ? 9.642 -20.016 28.210 1.00 37.81 96 ALA A O 1
ATOM 714 N N . GLY A 1 97 ? 9.220 -17.882 28.734 1.00 36.91 97 GLY A N 1
ATOM 715 C CA . GLY A 1 97 ? 7.917 -18.133 29.346 1.00 36.91 97 GLY A CA 1
ATOM 716 C C . GLY A 1 97 ? 6.828 -18.113 28.279 1.00 36.91 97 GLY A C 1
ATOM 717 O O . GLY A 1 97 ? 6.303 -17.047 27.973 1.00 36.91 97 GLY A O 1
ATOM 718 N N . ASP A 1 98 ? 6.492 -19.272 27.718 1.00 40.03 98 ASP A N 1
ATOM 719 C CA . ASP A 1 98 ? 5.333 -19.426 26.841 1.00 40.03 98 ASP A CA 1
ATOM 720 C C . ASP A 1 98 ? 4.228 -20.184 27.589 1.00 40.03 98 ASP A C 1
ATOM 722 O O . ASP A 1 98 ? 4.284 -21.402 27.750 1.00 40.03 98 ASP A O 1
ATOM 726 N N . ARG A 1 99 ? 3.187 -19.461 28.019 1.00 44.00 99 ARG A N 1
ATOM 727 C CA . ARG A 1 99 ? 1.847 -20.036 28.172 1.00 44.00 99 ARG A CA 1
ATOM 728 C C . ARG A 1 99 ? 0.805 -19.167 27.472 1.00 44.00 99 ARG A C 1
ATOM 730 O O . ARG A 1 99 ? 0.639 -17.993 27.775 1.00 44.00 99 ARG A O 1
ATOM 737 N N . GLU A 1 100 ? 0.165 -19.821 26.505 1.00 46.19 100 GLU A N 1
ATOM 738 C CA . GLU A 1 100 ? -1.290 -19.888 26.352 1.00 46.19 100 GLU A CA 1
ATOM 739 C C . GLU A 1 100 ? -2.046 -18.594 26.004 1.00 46.19 100 GLU A C 1
ATOM 741 O O . GLU A 1 100 ? -2.554 -17.870 26.849 1.00 46.19 100 GLU A O 1
ATOM 746 N N . ALA A 1 101 ? -2.170 -18.369 24.693 1.00 39.31 101 ALA A N 1
ATOM 747 C CA . ALA A 1 101 ? -3.381 -17.855 24.055 1.00 39.31 101 ALA A CA 1
ATOM 748 C C . ALA A 1 101 ? -3.323 -18.288 22.583 1.00 39.31 101 ALA A C 1
ATOM 750 O O . ALA A 1 101 ? -2.552 -17.738 21.785 1.00 39.31 101 ALA A O 1
ATOM 751 N N . ASP A 1 102 ? -4.061 -19.347 22.253 1.00 52.44 102 ASP A N 1
ATOM 752 C CA . ASP A 1 102 ? -4.163 -19.871 20.896 1.00 52.44 102 ASP A CA 1
ATOM 753 C C . ASP A 1 102 ? -4.914 -18.869 20.012 1.00 52.44 102 ASP A C 1
ATOM 755 O O . ASP A 1 102 ? -6.052 -18.477 20.269 1.00 52.44 102 ASP A O 1
ATOM 759 N N . GLY A 1 103 ? -4.231 -18.395 18.978 1.00 66.25 103 GLY A N 1
ATOM 760 C CA . GLY A 1 103 ? -4.755 -17.409 18.057 1.00 66.25 103 GLY A CA 1
ATOM 761 C C . GLY A 1 103 ? -4.224 -17.709 16.672 1.00 66.25 103 GLY A C 1
ATOM 762 O O . GLY A 1 103 ? -3.015 -17.659 16.447 1.00 66.25 103 GLY A O 1
ATOM 763 N N . LYS A 1 104 ? -5.131 -17.940 15.715 1.00 70.38 104 LYS A N 1
ATOM 764 C CA . LYS A 1 104 ? -4.829 -18.211 14.294 1.00 70.38 104 LYS A CA 1
ATOM 765 C C . LYS A 1 104 ? -3.762 -17.266 13.708 1.00 70.38 104 LYS A C 1
ATOM 767 O O . LYS A 1 104 ? -2.961 -17.669 12.872 1.00 70.38 104 LYS A O 1
ATOM 772 N N . ARG A 1 105 ? -3.702 -16.016 14.190 1.00 67.88 105 ARG A N 1
ATOM 773 C CA . ARG A 1 105 ? -2.710 -15.000 13.793 1.00 67.88 105 ARG A CA 1
ATOM 774 C C . ARG A 1 105 ? -1.288 -15.258 14.308 1.00 67.88 105 ARG A C 1
ATOM 776 O O . ARG A 1 105 ? -0.337 -14.966 13.589 1.00 67.88 105 ARG A O 1
ATOM 783 N N . ARG A 1 106 ? -1.119 -15.810 15.516 1.00 69.44 106 ARG A N 1
ATOM 784 C CA . ARG A 1 106 ? 0.199 -16.167 16.074 1.00 69.44 106 ARG A CA 1
ATOM 785 C C . ARG A 1 106 ? 0.776 -17.379 15.344 1.00 69.44 106 ARG A C 1
ATOM 787 O O . ARG A 1 106 ? 1.959 -17.376 15.015 1.00 69.44 106 ARG A O 1
ATOM 794 N N . THR A 1 107 ? -0.063 -18.363 15.022 1.00 71.62 107 THR A N 1
ATOM 795 C CA . THR A 1 107 ? 0.315 -19.517 14.188 1.00 71.62 107 THR A CA 1
ATOM 796 C C . THR A 1 107 ? 0.706 -19.074 12.780 1.00 71.62 107 THR A C 1
ATOM 798 O O . THR A 1 107 ? 1.773 -19.453 12.304 1.00 71.62 107 THR A O 1
ATOM 801 N N . ALA A 1 108 ? -0.077 -18.185 12.157 1.00 73.19 108 ALA A N 1
ATOM 802 C CA . ALA A 1 108 ? 0.275 -17.593 10.867 1.00 73.19 108 ALA A CA 1
ATOM 803 C C . ALA A 1 108 ? 1.627 -16.858 10.912 1.00 73.19 108 ALA A C 1
ATOM 805 O O . ALA A 1 108 ? 2.459 -17.075 10.040 1.00 73.19 108 ALA A O 1
ATOM 806 N N . ALA A 1 109 ? 1.895 -16.057 11.951 1.00 77.25 109 ALA A N 1
ATOM 807 C CA . ALA A 1 109 ? 3.170 -15.352 12.095 1.00 77.25 109 ALA A CA 1
ATOM 808 C C . ALA A 1 109 ? 4.366 -16.306 12.275 1.00 77.25 109 ALA A C 1
ATOM 810 O O . ALA A 1 109 ? 5.430 -16.062 11.708 1.00 77.25 109 ALA A O 1
ATOM 811 N N . LYS A 1 110 ? 4.194 -17.407 13.024 1.00 78.19 110 LYS A N 1
ATOM 812 C CA . LYS A 1 110 ? 5.224 -18.450 13.182 1.00 78.19 110 LYS A CA 1
ATOM 813 C C . LYS A 1 110 ? 5.527 -19.152 11.856 1.00 78.19 110 LYS A C 1
ATOM 815 O O . LYS A 1 110 ? 6.694 -19.267 11.497 1.00 78.19 110 LYS A O 1
ATOM 820 N N . LEU A 1 111 ? 4.491 -19.572 11.124 1.00 74.88 111 LEU A N 1
ATOM 821 C CA . LEU A 1 111 ? 4.643 -20.213 9.813 1.00 74.88 111 LEU A CA 1
ATOM 822 C C . LEU A 1 111 ? 5.329 -19.280 8.816 1.00 74.88 111 LEU A C 1
ATOM 824 O O . LEU A 1 111 ? 6.293 -19.667 8.167 1.00 74.88 111 LEU A O 1
ATOM 828 N N . LEU A 1 112 ? 4.878 -18.029 8.755 1.00 78.94 112 LEU A N 1
ATOM 829 C CA . LEU A 1 112 ? 5.413 -17.022 7.850 1.00 78.94 112 LEU A CA 1
ATOM 830 C C . LEU A 1 112 ? 6.890 -16.732 8.129 1.00 78.94 112 LEU A C 1
ATOM 832 O O . LEU A 1 112 ? 7.696 -16.678 7.208 1.00 78.94 112 LEU A O 1
ATOM 836 N N . ARG A 1 113 ? 7.265 -16.638 9.409 1.00 85.31 113 ARG A N 1
ATOM 837 C CA . ARG A 1 113 ? 8.664 -16.519 9.833 1.00 85.31 113 ARG A CA 1
ATOM 838 C C . ARG A 1 113 ? 9.501 -17.739 9.431 1.00 85.31 113 ARG A C 1
ATOM 840 O O . ARG A 1 113 ? 10.625 -17.562 8.977 1.00 85.31 113 ARG A O 1
ATOM 847 N N . GLY A 1 114 ? 8.958 -18.950 9.561 1.00 77.12 114 GLY A N 1
ATOM 848 C CA . GLY A 1 114 ? 9.615 -20.178 9.103 1.00 77.12 114 GLY A CA 1
ATOM 849 C C . GLY A 1 114 ? 9.855 -20.188 7.591 1.00 77.12 114 GLY A C 1
ATOM 850 O O . GLY A 1 114 ? 10.961 -20.483 7.150 1.00 77.12 114 GLY A O 1
ATOM 851 N N . VAL A 1 115 ? 8.856 -19.783 6.800 1.00 79.88 115 VAL A N 1
ATOM 852 C CA . VAL A 1 115 ? 8.983 -19.652 5.338 1.00 79.88 115 VAL A CA 1
ATOM 853 C C . VAL A 1 115 ? 10.055 -18.627 4.962 1.00 79.88 115 VAL A C 1
ATOM 855 O O . VAL A 1 115 ? 10.876 -18.909 4.095 1.00 79.88 115 VAL A O 1
ATOM 858 N N . LEU A 1 116 ? 10.111 -17.474 5.641 1.00 86.00 116 LEU A N 1
ATOM 859 C CA . LEU A 1 116 ? 11.164 -16.478 5.411 1.00 86.00 116 LEU A CA 1
ATOM 860 C C . LEU A 1 116 ? 12.566 -17.059 5.651 1.00 86.00 116 LEU A C 1
ATOM 862 O O . LEU A 1 116 ? 13.461 -16.826 4.846 1.00 86.00 116 LEU A O 1
ATOM 866 N N . TYR A 1 117 ? 12.764 -17.843 6.715 1.00 86.56 117 TYR A N 1
ATOM 867 C CA . TYR A 1 117 ? 14.050 -18.498 6.986 1.00 86.56 117 TYR A CA 1
ATOM 868 C C . TYR A 1 117 ? 14.444 -19.499 5.905 1.00 86.56 117 TYR A C 1
ATOM 870 O O . TYR A 1 117 ? 15.591 -19.493 5.465 1.00 86.56 117 TYR A O 1
ATOM 878 N N . LEU A 1 118 ? 13.495 -20.318 5.450 1.00 84.19 118 LEU A N 1
ATOM 879 C CA . LEU A 1 118 ? 13.736 -21.275 4.372 1.00 84.19 118 LEU A CA 1
ATOM 880 C C . LEU A 1 118 ? 14.087 -20.573 3.057 1.00 84.19 118 LEU A C 1
ATOM 882 O O . LEU A 1 118 ? 15.019 -20.993 2.380 1.00 84.19 118 LEU A O 1
ATOM 886 N N . LEU A 1 119 ? 13.392 -19.485 2.715 1.00 83.88 119 LEU A N 1
ATOM 887 C CA . LEU A 1 119 ? 13.670 -18.709 1.505 1.00 83.88 119 LEU A CA 1
ATOM 888 C C . LEU A 1 119 ? 15.037 -18.018 1.560 1.00 83.88 119 LEU A C 1
ATOM 890 O O . LEU A 1 119 ? 15.770 -18.057 0.577 1.00 83.88 119 LEU A O 1
ATOM 894 N N . ILE A 1 120 ? 15.413 -17.432 2.704 1.00 92.06 120 ILE A N 1
ATOM 895 C CA . ILE A 1 120 ? 16.745 -16.832 2.886 1.00 92.06 120 ILE A CA 1
ATOM 896 C C . ILE A 1 120 ? 17.835 -17.906 2.757 1.00 92.06 120 ILE A C 1
ATOM 898 O O . ILE A 1 120 ? 18.817 -17.695 2.050 1.00 92.06 120 ILE A O 1
ATOM 902 N N . LEU A 1 121 ? 17.650 -19.077 3.377 1.00 89.56 121 LEU A N 1
ATOM 903 C CA . LEU A 1 121 ? 18.585 -20.198 3.248 1.00 89.56 121 LEU A CA 1
ATOM 904 C C . LEU A 1 121 ? 18.708 -20.675 1.795 1.00 89.56 121 LEU A C 1
ATOM 906 O O . LEU A 1 121 ? 19.820 -20.872 1.309 1.00 89.56 121 LEU A O 1
ATOM 910 N N . ALA A 1 122 ? 17.581 -20.827 1.095 1.00 88.12 122 ALA A N 1
ATOM 911 C CA . ALA A 1 122 ? 17.554 -21.229 -0.306 1.00 88.12 122 ALA A CA 1
ATOM 912 C C . ALA A 1 122 ? 18.277 -20.215 -1.201 1.00 88.12 122 ALA A C 1
ATOM 914 O O . ALA A 1 122 ? 19.054 -20.616 -2.062 1.00 88.12 122 ALA A O 1
ATOM 915 N N . LEU A 1 123 ? 18.084 -18.912 -0.973 1.00 95.94 123 LEU A N 1
ATOM 916 C CA . LEU A 1 123 ? 18.788 -17.846 -1.690 1.00 95.94 123 LEU A CA 1
ATOM 917 C C . LEU A 1 123 ? 20.301 -17.916 -1.482 1.00 95.94 123 LEU A C 1
ATOM 919 O O . LEU A 1 123 ? 21.052 -17.855 -2.450 1.00 95.94 123 LEU A O 1
ATOM 923 N N . ILE A 1 124 ? 20.761 -18.105 -0.244 1.00 93.81 124 ILE A N 1
ATOM 924 C CA . ILE A 1 124 ? 22.195 -18.235 0.047 1.00 93.81 124 ILE A CA 1
ATOM 925 C C . ILE A 1 124 ? 22.767 -19.481 -0.634 1.00 93.81 124 ILE A C 1
ATOM 927 O O . ILE A 1 124 ? 23.782 -19.392 -1.321 1.00 93.81 124 ILE A O 1
ATOM 931 N N . ALA A 1 125 ? 22.101 -20.629 -0.487 1.00 90.38 125 ALA A N 1
ATOM 932 C CA . ALA A 1 125 ? 22.559 -21.892 -1.057 1.00 90.38 125 ALA A CA 1
ATOM 933 C C . ALA A 1 125 ? 22.626 -21.835 -2.590 1.00 90.38 125 ALA A C 1
ATOM 935 O O . ALA A 1 125 ? 23.646 -22.184 -3.176 1.00 90.38 125 ALA A O 1
ATOM 936 N N . THR A 1 126 ? 21.566 -21.349 -3.238 1.00 94.94 126 THR A N 1
ATOM 937 C CA . THR A 1 126 ? 21.501 -21.234 -4.705 1.00 94.94 126 THR A CA 1
ATOM 938 C C . THR A 1 126 ? 22.427 -20.155 -5.251 1.00 94.94 126 THR A C 1
ATOM 940 O O . THR A 1 126 ? 23.005 -20.355 -6.312 1.00 94.94 126 THR A O 1
ATOM 943 N N . GLY A 1 127 ? 22.631 -19.049 -4.528 1.00 92.75 127 GLY A N 1
ATOM 944 C CA . GLY A 1 127 ? 23.559 -17.989 -4.928 1.00 92.75 127 GLY A CA 1
ATOM 945 C C . GLY A 1 127 ? 25.016 -18.448 -4.867 1.00 92.75 127 GLY A C 1
ATOM 946 O O . GLY A 1 127 ? 25.758 -18.272 -5.831 1.00 92.75 127 GLY A O 1
ATOM 947 N N . LEU A 1 128 ? 25.407 -19.105 -3.768 1.00 91.00 128 LEU A N 1
ATOM 948 C CA . LEU A 1 128 ? 26.748 -19.673 -3.613 1.00 91.00 128 LEU A CA 1
ATOM 949 C C . LEU A 1 128 ? 27.006 -20.808 -4.600 1.00 91.00 128 LEU A C 1
ATOM 951 O O . LEU A 1 128 ? 28.035 -20.805 -5.266 1.00 91.00 128 LEU A O 1
ATOM 955 N N . ALA A 1 129 ? 26.069 -21.748 -4.733 1.00 90.44 129 ALA A N 1
ATOM 956 C CA . ALA A 1 129 ? 26.204 -22.845 -5.683 1.00 90.44 129 ALA A CA 1
ATOM 957 C C . ALA A 1 129 ? 26.216 -22.328 -7.132 1.00 90.44 129 ALA A C 1
ATOM 959 O O . ALA A 1 129 ? 27.026 -22.770 -7.937 1.00 90.44 129 ALA A O 1
ATOM 960 N N . GLY A 1 130 ? 25.370 -21.352 -7.469 1.00 90.81 130 GLY A N 1
ATOM 961 C CA . GLY A 1 130 ? 25.329 -20.762 -8.805 1.00 90.81 130 GLY A CA 1
ATOM 962 C C . GLY A 1 130 ? 26.644 -20.083 -9.188 1.00 90.81 130 GLY A C 1
ATOM 963 O O . GLY A 1 130 ? 27.092 -20.238 -10.323 1.00 90.81 130 GLY A O 1
ATOM 964 N N . ALA A 1 131 ? 27.274 -19.372 -8.249 1.00 89.00 131 ALA A N 1
ATOM 965 C CA . ALA A 1 131 ? 28.602 -18.792 -8.442 1.00 89.00 131 ALA A CA 1
ATOM 966 C C . ALA A 1 131 ? 29.704 -19.861 -8.506 1.00 89.00 131 ALA A C 1
ATOM 968 O O . ALA A 1 131 ? 30.576 -19.781 -9.368 1.00 89.00 131 ALA A O 1
ATOM 969 N N . TYR A 1 132 ? 29.615 -20.895 -7.660 1.00 88.44 132 TYR A N 1
ATOM 970 C CA . TYR A 1 132 ? 30.522 -22.044 -7.667 1.00 88.44 132 TYR A CA 1
ATOM 971 C C . TYR A 1 132 ? 30.569 -22.713 -9.044 1.00 88.44 132 TYR A C 1
ATOM 973 O O . TYR A 1 132 ? 31.631 -22.784 -9.645 1.00 88.44 132 TYR A O 1
ATOM 981 N N . TYR A 1 133 ? 29.416 -23.117 -9.588 1.00 91.19 133 TYR A N 1
ATOM 982 C CA . TYR A 1 133 ? 29.342 -23.782 -10.895 1.00 91.19 133 TYR A CA 1
ATOM 983 C C . TYR A 1 133 ? 29.673 -22.862 -12.077 1.00 91.19 133 TYR A C 1
ATOM 985 O O . TYR A 1 133 ? 29.866 -23.343 -13.191 1.00 91.19 133 TYR A O 1
ATOM 993 N N . ARG A 1 134 ? 29.742 -21.544 -11.869 1.00 88.88 134 ARG A N 1
ATOM 994 C CA . ARG A 1 134 ? 30.191 -20.598 -12.896 1.00 88.88 134 ARG A CA 1
ATOM 995 C C . ARG A 1 134 ? 31.713 -20.421 -12.917 1.00 88.88 134 ARG A C 1
ATOM 997 O O . ARG A 1 134 ? 32.239 -19.949 -13.918 1.00 88.88 134 ARG A O 1
ATOM 1004 N N . GLY A 1 135 ? 32.405 -20.802 -11.841 1.00 86.38 135 GLY A N 1
ATOM 1005 C CA . GLY A 1 135 ? 33.824 -20.503 -11.643 1.00 86.38 135 GLY A CA 1
ATOM 1006 C C . GLY A 1 135 ? 34.095 -19.051 -11.228 1.00 86.38 135 GLY A C 1
ATOM 1007 O O . GLY A 1 135 ? 35.206 -18.560 -11.415 1.00 86.38 135 GLY A O 1
ATOM 1008 N N . ASP A 1 136 ? 33.096 -18.346 -10.682 1.00 84.44 136 ASP A N 1
ATOM 1009 C CA . ASP A 1 136 ? 33.260 -16.957 -10.243 1.00 84.44 136 ASP A CA 1
ATOM 1010 C C . ASP A 1 136 ? 34.088 -16.891 -8.949 1.00 84.44 136 ASP A C 1
ATOM 1012 O O . ASP A 1 136 ? 33.831 -17.603 -7.973 1.00 84.44 136 ASP A O 1
ATOM 1016 N N . THR A 1 137 ? 35.044 -15.964 -8.889 1.00 85.00 137 THR A N 1
ATOM 1017 C CA . THR A 1 137 ? 35.734 -15.630 -7.638 1.00 85.00 137 THR A CA 1
ATOM 1018 C C . THR A 1 137 ? 34.814 -14.788 -6.758 1.00 85.00 137 THR A C 1
ATOM 1020 O O . THR A 1 137 ? 34.557 -13.618 -7.049 1.00 85.00 137 THR A O 1
ATOM 1023 N N . LEU A 1 138 ? 34.309 -15.375 -5.675 1.00 88.38 138 LEU A N 1
ATOM 1024 C CA . LEU A 1 138 ? 33.481 -14.665 -4.703 1.00 88.38 138 LEU A CA 1
ATOM 1025 C C . LEU A 1 138 ? 34.339 -13.809 -3.771 1.00 88.38 138 LEU A C 1
ATOM 1027 O O . LEU A 1 138 ? 35.406 -14.235 -3.340 1.00 88.38 138 LEU A O 1
ATOM 1031 N N . SER A 1 139 ? 33.824 -12.645 -3.384 1.00 87.31 139 SER A N 1
ATOM 1032 C CA . SER A 1 139 ? 34.436 -11.786 -2.368 1.00 87.31 139 SER A CA 1
ATOM 1033 C C . SER A 1 139 ? 33.443 -11.508 -1.244 1.00 87.31 139 SER A C 1
ATOM 1035 O O . SER A 1 139 ? 32.266 -11.250 -1.494 1.00 87.31 139 SER A O 1
ATOM 1037 N N . PHE A 1 140 ? 33.919 -11.528 -0.001 1.00 90.38 140 PHE A N 1
ATOM 1038 C CA . PHE A 1 140 ? 33.163 -11.135 1.184 1.00 90.38 140 PHE A CA 1
ATOM 1039 C C . PHE A 1 140 ? 33.806 -9.893 1.800 1.00 90.38 140 PHE A C 1
ATOM 1041 O O . PHE A 1 140 ? 34.906 -9.963 2.344 1.00 90.38 140 PHE A O 1
ATOM 1048 N N . TRP A 1 141 ? 33.139 -8.742 1.670 1.00 92.81 141 TRP A N 1
ATOM 1049 C CA . TRP A 1 141 ? 33.639 -7.435 2.120 1.00 92.81 141 TRP A CA 1
ATOM 1050 C C . TRP A 1 141 ? 35.070 -7.135 1.643 1.00 92.81 141 TRP A C 1
ATOM 1052 O O . TRP A 1 141 ? 35.926 -6.713 2.414 1.00 92.81 141 TRP A O 1
ATOM 1062 N N . GLY A 1 142 ? 35.324 -7.376 0.353 1.00 83.62 142 GLY A N 1
ATOM 1063 C CA . GLY A 1 142 ? 36.620 -7.132 -0.291 1.00 83.62 142 GLY A CA 1
ATOM 1064 C C . GLY A 1 142 ? 37.667 -8.228 -0.076 1.00 83.62 142 GLY A C 1
ATOM 1065 O O . GLY A 1 142 ? 38.734 -8.162 -0.680 1.00 83.62 142 GLY A O 1
ATOM 1066 N N . HIS A 1 143 ? 37.374 -9.252 0.730 1.00 86.12 143 HIS A N 1
ATOM 1067 C CA . HIS A 1 143 ? 38.254 -10.404 0.896 1.00 86.12 143 HIS A CA 1
ATOM 1068 C C . HIS A 1 143 ? 37.839 -11.535 -0.049 1.00 86.12 143 HIS A C 1
ATOM 1070 O O . HIS A 1 143 ? 36.692 -11.983 0.036 1.00 86.12 143 HIS A O 1
ATOM 1076 N N . PRO A 1 144 ? 38.734 -12.018 -0.929 1.00 87.38 144 PRO A N 1
ATOM 1077 C CA . PRO A 1 144 ? 38.414 -13.127 -1.812 1.00 87.38 144 PRO A CA 1
ATOM 1078 C C . PRO A 1 144 ? 38.171 -14.390 -0.983 1.00 87.38 144 PRO A C 1
ATOM 1080 O O . PRO A 1 144 ? 38.926 -14.716 -0.064 1.00 87.38 144 PRO A O 1
ATOM 1083 N N . LEU A 1 145 ? 37.098 -15.096 -1.307 1.00 84.25 145 LEU A N 1
ATOM 1084 C CA . LEU A 1 145 ? 36.838 -16.442 -0.824 1.00 84.25 145 LEU A CA 1
ATOM 1085 C C . LEU A 1 145 ? 37.571 -17.443 -1.721 1.00 84.25 145 LEU A C 1
ATOM 1087 O O . LEU A 1 145 ? 38.011 -17.105 -2.820 1.00 84.25 145 LEU A O 1
ATOM 1091 N N . ALA A 1 146 ? 37.720 -18.677 -1.238 1.00 79.06 146 ALA A N 1
ATOM 1092 C CA . ALA A 1 146 ? 38.359 -19.733 -2.013 1.00 79.06 146 ALA A CA 1
ATOM 1093 C C . ALA A 1 146 ? 37.672 -19.871 -3.380 1.00 79.06 146 ALA A C 1
ATOM 1095 O O . ALA A 1 146 ? 36.459 -20.054 -3.455 1.00 79.06 146 ALA A O 1
ATOM 1096 N N . ALA A 1 147 ? 38.459 -19.745 -4.446 1.00 71.25 147 ALA A N 1
ATOM 1097 C CA . ALA A 1 147 ? 38.010 -20.010 -5.800 1.00 71.25 147 ALA A CA 1
ATOM 1098 C C . ALA A 1 147 ? 38.085 -21.515 -6.064 1.00 71.25 147 ALA A C 1
ATOM 1100 O O . ALA A 1 147 ? 38.975 -22.202 -5.555 1.00 71.25 147 ALA A O 1
ATOM 1101 N N . TRP A 1 148 ? 37.164 -22.019 -6.875 1.00 69.31 148 TRP A N 1
ATOM 1102 C CA . TRP A 1 148 ? 37.142 -23.416 -7.286 1.00 69.31 148 TRP A CA 1
ATOM 1103 C C . TRP A 1 148 ? 37.078 -23.489 -8.811 1.00 69.31 148 TRP A C 1
ATOM 1105 O O . TRP A 1 148 ? 36.340 -22.736 -9.436 1.00 69.31 148 TRP A O 1
ATOM 1115 N N . GLU A 1 149 ? 37.856 -24.393 -9.407 1.00 76.12 149 GLU A N 1
ATOM 1116 C CA . GLU A 1 149 ? 38.047 -24.487 -10.866 1.00 76.12 149 GLU A CA 1
ATOM 1117 C C . GLU A 1 149 ? 36.963 -25.312 -11.589 1.00 76.12 149 GLU A C 1
ATOM 1119 O O . GLU A 1 149 ? 37.112 -25.660 -12.759 1.00 76.12 149 GLU A O 1
ATOM 1124 N N . TYR A 1 150 ? 35.867 -25.661 -10.910 1.00 81.31 150 TYR A N 1
ATOM 1125 C CA . TYR A 1 150 ? 34.809 -26.482 -11.496 1.00 81.31 150 TYR A CA 1
ATOM 1126 C C . TYR A 1 150 ? 33.757 -25.616 -12.198 1.00 81.31 150 TYR A C 1
ATOM 1128 O O . TYR A 1 150 ? 33.097 -24.805 -11.553 1.00 81.31 150 TYR A O 1
ATOM 1136 N N . VAL A 1 151 ? 33.566 -25.818 -13.507 1.00 88.88 151 VAL A N 1
ATOM 1137 C CA . VAL A 1 151 ? 32.625 -25.037 -14.326 1.00 88.88 151 VAL A CA 1
ATOM 1138 C C . VAL A 1 151 ? 31.578 -25.947 -14.971 1.00 88.88 151 VAL A C 1
ATOM 1140 O O . VAL A 1 151 ? 31.904 -26.819 -15.773 1.00 88.88 151 VAL A O 1
ATOM 1143 N N . ASP A 1 152 ? 30.309 -25.693 -14.656 1.00 92.75 152 ASP A N 1
ATOM 1144 C CA . ASP A 1 152 ? 29.121 -26.254 -15.304 1.00 92.75 152 ASP A CA 1
ATOM 1145 C C . ASP A 1 152 ? 28.061 -25.150 -15.458 1.00 92.75 152 ASP A C 1
ATOM 1147 O O . ASP A 1 152 ? 27.278 -24.842 -14.551 1.00 92.75 152 ASP A O 1
ATOM 1151 N N . LEU A 1 153 ? 28.036 -24.541 -16.644 1.00 91.94 153 LEU A N 1
ATOM 1152 C CA . LEU A 1 153 ? 27.165 -23.405 -16.945 1.00 91.94 153 LEU A CA 1
ATOM 1153 C C . LEU A 1 153 ? 25.676 -23.774 -16.919 1.00 91.94 153 LEU A C 1
ATOM 1155 O O . LEU A 1 153 ? 24.864 -22.951 -16.511 1.00 91.94 153 LEU A O 1
ATOM 1159 N N . SER A 1 154 ? 25.315 -25.009 -17.283 1.00 93.69 154 SER A N 1
ATOM 1160 C CA . SER A 1 154 ? 23.918 -25.462 -17.271 1.00 93.69 154 SER A CA 1
ATOM 1161 C C . SER A 1 154 ? 23.372 -25.488 -15.844 1.00 93.69 154 SER A C 1
ATOM 1163 O O . SER A 1 154 ? 22.294 -24.957 -15.559 1.00 93.69 154 SER A O 1
ATOM 1165 N N . THR A 1 155 ? 24.140 -26.073 -14.924 1.00 93.06 155 THR A N 1
ATOM 1166 C CA . THR A 1 155 ? 23.774 -26.108 -13.505 1.00 93.06 155 THR A CA 1
ATOM 1167 C C . THR A 1 155 ? 23.794 -24.704 -12.896 1.00 93.06 155 THR A C 1
ATOM 1169 O O . THR A 1 155 ? 22.886 -24.358 -12.136 1.00 93.06 155 THR A O 1
ATOM 1172 N N . SER A 1 156 ? 24.767 -23.861 -13.268 1.00 93.38 156 SER A N 1
ATOM 1173 C CA . SER A 1 156 ? 24.806 -22.454 -12.850 1.00 93.38 156 SER A CA 1
ATOM 1174 C C . SER A 1 156 ? 23.548 -21.691 -13.280 1.00 93.38 156 SER A C 1
ATOM 1176 O O . SER A 1 156 ? 22.906 -21.058 -12.441 1.00 93.38 156 SER A O 1
ATOM 1178 N N . ASP A 1 157 ? 23.139 -21.787 -14.546 1.00 91.69 157 ASP A N 1
ATOM 1179 C CA . ASP A 1 157 ? 21.973 -21.075 -15.077 1.00 91.69 157 ASP A CA 1
ATOM 1180 C C . ASP A 1 157 ? 20.670 -21.511 -14.399 1.00 91.69 157 ASP A C 1
ATOM 1182 O O . ASP A 1 157 ? 19.843 -20.665 -14.038 1.00 91.69 157 ASP A O 1
ATOM 1186 N N . LEU A 1 158 ? 20.509 -22.815 -14.146 1.00 93.12 158 LEU A N 1
ATOM 1187 C CA . LEU A 1 158 ? 19.380 -23.338 -13.377 1.00 93.12 158 LEU A CA 1
ATOM 1188 C C . LEU A 1 158 ? 19.360 -22.759 -11.956 1.00 93.12 158 LEU A C 1
ATOM 1190 O O . LEU A 1 158 ? 18.330 -22.254 -11.507 1.00 93.12 158 LEU A O 1
ATOM 1194 N N . LEU A 1 159 ? 20.490 -22.799 -11.246 1.00 92.81 159 LEU A N 1
ATOM 1195 C CA . LEU A 1 159 ? 20.593 -22.280 -9.880 1.00 92.81 159 LEU A CA 1
ATOM 1196 C C . LEU A 1 159 ? 20.333 -20.773 -9.816 1.00 92.81 159 LEU A C 1
ATOM 1198 O O . LEU A 1 159 ? 19.688 -20.307 -8.880 1.00 92.81 159 LEU A O 1
ATOM 1202 N N . GLN A 1 160 ? 20.763 -20.016 -10.824 1.00 93.56 160 GLN A N 1
ATOM 1203 C CA . GLN A 1 160 ? 20.528 -18.575 -10.924 1.00 93.56 160 GLN A CA 1
ATOM 1204 C C . GLN A 1 160 ? 19.065 -18.245 -11.241 1.00 93.56 160 GLN A C 1
ATOM 1206 O O . GLN A 1 160 ? 18.523 -17.266 -10.720 1.00 93.56 160 GLN A O 1
ATOM 1211 N N . ALA A 1 161 ? 18.388 -19.076 -12.039 1.00 89.12 161 ALA A N 1
ATOM 1212 C CA . ALA A 1 161 ? 16.946 -18.972 -12.231 1.00 89.12 161 ALA A CA 1
ATOM 1213 C C . ALA A 1 161 ? 16.194 -19.221 -10.913 1.00 89.12 161 ALA A C 1
ATOM 1215 O O . ALA A 1 161 ? 15.384 -18.385 -10.512 1.00 89.12 161 ALA A O 1
ATOM 1216 N N . VAL A 1 162 ? 16.531 -20.299 -10.193 1.00 89.75 162 VAL A N 1
ATOM 1217 C CA . VAL A 1 162 ? 15.942 -20.604 -8.877 1.00 89.75 162 VAL A CA 1
ATOM 1218 C C . VAL A 1 162 ? 16.228 -19.486 -7.872 1.00 89.75 162 VAL A C 1
ATOM 1220 O O . VAL A 1 162 ? 15.327 -19.089 -7.137 1.00 89.75 162 VAL A O 1
ATOM 1223 N N . HIS A 1 163 ? 17.445 -18.937 -7.856 1.00 96.62 163 HIS A N 1
ATOM 1224 C CA . HIS A 1 163 ? 17.822 -17.823 -6.986 1.00 96.62 163 HIS A CA 1
ATOM 1225 C C . HIS A 1 163 ? 16.952 -16.586 -7.247 1.00 96.62 163 HIS A C 1
ATOM 1227 O O . HIS A 1 163 ? 16.387 -16.006 -6.319 1.00 96.62 163 HIS A O 1
ATOM 1233 N N . ARG A 1 164 ? 16.781 -16.200 -8.517 1.00 94.19 164 ARG A N 1
ATOM 1234 C CA . ARG A 1 164 ? 15.926 -15.070 -8.903 1.00 94.19 164 ARG A CA 1
ATOM 1235 C C . ARG A 1 164 ? 14.475 -15.283 -8.467 1.00 94.19 164 ARG A C 1
ATOM 1237 O O . ARG A 1 164 ? 13.877 -14.388 -7.867 1.00 94.19 164 ARG A O 1
ATOM 1244 N N . ASP A 1 165 ? 13.927 -16.464 -8.727 1.00 89.44 165 ASP A N 1
ATOM 1245 C CA . ASP A 1 165 ? 12.530 -16.776 -8.419 1.00 89.44 165 ASP A CA 1
ATOM 1246 C C . ASP A 1 165 ? 12.294 -16.847 -6.898 1.00 89.44 165 ASP A C 1
ATOM 1248 O O . ASP A 1 165 ? 11.307 -16.307 -6.386 1.00 89.44 165 ASP A O 1
ATOM 1252 N N . ALA A 1 166 ? 13.249 -17.404 -6.143 1.00 89.00 166 ALA A N 1
ATOM 1253 C CA . ALA A 1 166 ? 13.258 -17.366 -4.682 1.00 89.00 166 ALA A CA 1
ATOM 1254 C C . ALA A 1 166 ? 13.342 -15.928 -4.138 1.00 89.00 166 ALA A C 1
ATOM 1256 O O . ALA A 1 166 ? 12.749 -15.630 -3.100 1.00 89.00 166 ALA A O 1
ATOM 1257 N N . GLY A 1 167 ? 14.015 -15.016 -4.847 1.00 93.12 167 GLY A N 1
ATOM 1258 C CA . GLY A 1 167 ? 14.090 -13.595 -4.505 1.00 93.12 167 GLY A CA 1
ATOM 1259 C C . GLY A 1 167 ? 12.730 -12.902 -4.605 1.00 93.12 167 GLY A C 1
ATOM 1260 O O . GLY A 1 167 ? 12.321 -12.197 -3.678 1.00 93.12 167 GLY A O 1
ATOM 1261 N N . TYR A 1 168 ? 11.980 -13.164 -5.681 1.00 89.31 168 TYR A N 1
ATOM 1262 C CA . TYR A 1 168 ? 10.602 -12.677 -5.818 1.00 89.31 168 TYR A CA 1
ATOM 1263 C C . TYR A 1 168 ? 9.676 -13.265 -4.750 1.00 89.31 168 TYR A C 1
ATOM 1265 O O . TYR A 1 168 ? 8.877 -12.535 -4.156 1.00 89.31 168 TYR A O 1
ATOM 1273 N N . ALA A 1 169 ? 9.813 -14.561 -4.454 1.00 86.94 169 ALA A N 1
ATOM 1274 C CA . ALA A 1 169 ? 9.065 -15.199 -3.377 1.00 86.94 169 ALA A CA 1
ATOM 1275 C C . ALA A 1 169 ? 9.378 -14.549 -2.019 1.00 86.94 169 ALA A C 1
ATOM 1277 O O . ALA A 1 169 ? 8.455 -14.180 -1.291 1.00 86.94 169 ALA A O 1
ATOM 1278 N N . LEU A 1 170 ? 10.659 -14.332 -1.693 1.00 92.44 170 LEU A N 1
ATOM 1279 C CA . LEU A 1 170 ? 11.066 -13.671 -0.453 1.00 92.44 170 LEU A CA 1
ATOM 1280 C C . LEU A 1 170 ? 10.449 -12.273 -0.343 1.00 92.44 170 LEU A C 1
ATOM 1282 O O . LEU A 1 170 ? 9.884 -11.950 0.700 1.00 92.44 170 LEU A O 1
ATOM 1286 N N . ALA A 1 171 ? 10.483 -11.471 -1.412 1.00 90.69 171 ALA A N 1
ATOM 1287 C CA . ALA A 1 171 ? 9.871 -10.143 -1.427 1.00 90.69 171 ALA A CA 1
ATOM 1288 C C . ALA A 1 171 ? 8.357 -10.194 -1.136 1.00 90.69 171 ALA A C 1
ATOM 1290 O O . ALA A 1 171 ? 7.859 -9.439 -0.296 1.00 90.69 171 ALA A O 1
ATOM 1291 N N . ALA A 1 172 ? 7.629 -11.122 -1.766 1.00 84.69 172 ALA A N 1
ATOM 1292 C CA . ALA A 1 172 ? 6.194 -11.296 -1.549 1.00 84.69 172 ALA A CA 1
ATOM 1293 C C . ALA A 1 172 ? 5.869 -11.719 -0.104 1.00 84.69 172 ALA A C 1
ATOM 1295 O O . ALA A 1 172 ? 5.002 -11.127 0.546 1.00 84.69 172 ALA A O 1
ATOM 1296 N N . PHE A 1 173 ? 6.590 -12.707 0.432 1.00 88.12 173 PHE A N 1
ATOM 1297 C CA . PHE A 1 173 ? 6.387 -13.199 1.796 1.00 88.12 173 PHE A CA 1
ATOM 1298 C C . PHE A 1 173 ? 6.808 -12.181 2.862 1.00 88.12 173 PHE A C 1
ATOM 1300 O O . PHE A 1 173 ? 6.175 -12.099 3.916 1.00 88.12 173 PHE A O 1
ATOM 1307 N N . LEU A 1 174 ? 7.820 -11.358 2.588 1.00 87.00 174 LEU A N 1
ATOM 1308 C CA . LEU A 1 174 ? 8.223 -10.257 3.459 1.00 87.00 174 LEU A CA 1
ATOM 1309 C C . LEU A 1 174 ? 7.149 -9.160 3.484 1.00 87.00 174 LEU A C 1
ATOM 1311 O O . LEU A 1 174 ? 6.788 -8.683 4.561 1.00 87.00 174 LEU A O 1
ATOM 1315 N N . GLY A 1 175 ? 6.544 -8.853 2.332 1.00 82.56 175 GLY A N 1
ATOM 1316 C CA . GLY A 1 175 ? 5.353 -8.006 2.244 1.00 82.56 175 GLY A CA 1
ATOM 1317 C C . GLY A 1 175 ? 4.176 -8.559 3.055 1.00 82.56 175 GLY A C 1
ATOM 1318 O O . GLY A 1 175 ? 3.567 -7.829 3.838 1.00 82.56 175 GLY A O 1
ATOM 1319 N N . ALA A 1 176 ? 3.899 -9.863 2.954 1.00 82.38 176 ALA A N 1
ATOM 1320 C CA . ALA A 1 176 ? 2.874 -10.527 3.760 1.00 82.38 176 ALA A CA 1
ATOM 1321 C C . ALA A 1 176 ? 3.191 -10.484 5.268 1.00 82.38 176 ALA A C 1
ATOM 1323 O O . ALA A 1 176 ? 2.286 -10.307 6.086 1.00 82.38 176 ALA A O 1
ATOM 1324 N N . TYR A 1 177 ? 4.467 -10.608 5.649 1.00 81.94 177 TYR A N 1
ATOM 1325 C CA . TYR A 1 177 ? 4.906 -10.550 7.045 1.00 81.94 177 TYR A CA 1
ATOM 1326 C C . TYR A 1 177 ? 4.729 -9.160 7.639 1.00 81.94 177 TYR A C 1
ATOM 1328 O O . TYR A 1 177 ? 4.161 -9.026 8.723 1.00 81.94 177 TYR A O 1
ATOM 1336 N N . VAL A 1 178 ? 5.124 -8.123 6.900 1.00 81.38 178 VAL A N 1
ATOM 1337 C CA . VAL A 1 178 ? 4.868 -6.731 7.277 1.00 81.38 178 VAL A CA 1
ATOM 1338 C C . VAL A 1 178 ? 3.366 -6.472 7.358 1.00 81.38 178 VAL A C 1
ATOM 1340 O O . VAL A 1 178 ? 2.906 -5.911 8.348 1.00 81.38 178 VAL A O 1
ATOM 1343 N N . ALA A 1 179 ? 2.576 -6.944 6.392 1.00 75.81 179 ALA A N 1
ATOM 1344 C CA . ALA A 1 179 ? 1.123 -6.795 6.416 1.00 75.81 179 ALA A CA 1
ATOM 1345 C C . ALA A 1 179 ? 0.483 -7.472 7.640 1.00 75.81 179 ALA A C 1
ATOM 1347 O O . ALA A 1 179 ? -0.408 -6.893 8.259 1.00 75.81 179 ALA A O 1
ATOM 1348 N N . LEU A 1 180 ? 0.949 -8.662 8.038 1.00 76.62 180 LEU A N 1
ATOM 1349 C CA . LEU A 1 180 ? 0.471 -9.354 9.237 1.00 76.62 180 LEU A CA 1
ATOM 1350 C C . LEU A 1 180 ? 0.924 -8.658 10.530 1.00 76.62 180 LEU A C 1
ATOM 1352 O O . LEU A 1 180 ? 0.137 -8.546 11.471 1.00 76.62 180 LEU A O 1
ATOM 1356 N N . ALA A 1 181 ? 2.166 -8.172 10.589 1.00 71.56 181 ALA A N 1
ATOM 1357 C CA . ALA A 1 181 ? 2.678 -7.403 11.721 1.00 71.56 181 ALA A CA 1
ATOM 1358 C C . ALA A 1 181 ? 1.893 -6.097 11.898 1.00 71.56 181 ALA A C 1
ATOM 1360 O O . ALA A 1 181 ? 1.443 -5.794 13.002 1.00 71.56 181 ALA A O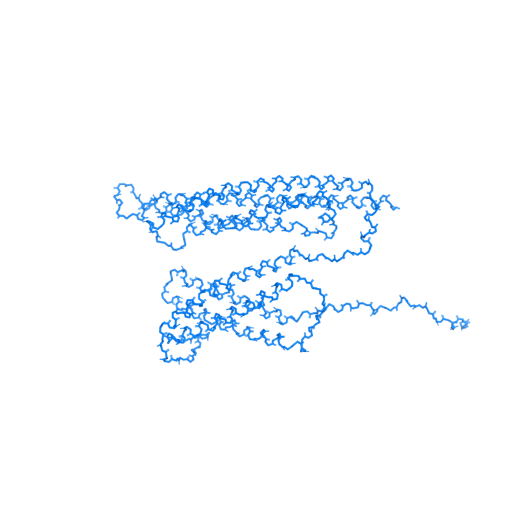 1
ATOM 1361 N N . LEU A 1 182 ? 1.631 -5.386 10.799 1.00 65.81 182 LEU A N 1
ATOM 1362 C CA . LEU A 1 182 ? 0.748 -4.226 10.770 1.00 65.81 182 LEU A CA 1
ATOM 1363 C C . LEU A 1 182 ? -0.675 -4.616 11.171 1.00 65.81 182 LEU A C 1
ATOM 1365 O O . LEU A 1 182 ? -1.263 -3.947 12.006 1.00 65.81 182 LEU A O 1
ATOM 1369 N N . ALA A 1 183 ? -1.225 -5.728 10.682 1.00 63.56 183 ALA A N 1
ATOM 1370 C CA . ALA A 1 183 ? -2.550 -6.189 11.094 1.00 63.56 183 ALA A CA 1
ATOM 1371 C C . ALA A 1 183 ? -2.630 -6.497 12.600 1.00 63.56 183 ALA A C 1
ATOM 1373 O O . ALA A 1 183 ? -3.675 -6.284 13.207 1.00 63.56 183 ALA A O 1
ATOM 1374 N N . ASN A 1 184 ? -1.549 -6.972 13.223 1.00 64.44 184 ASN A N 1
ATOM 1375 C CA . ASN A 1 184 ? -1.493 -7.205 14.668 1.00 64.44 184 ASN A CA 1
ATOM 1376 C C . ASN A 1 184 ? -1.296 -5.913 15.470 1.00 64.44 184 ASN A C 1
ATOM 1378 O O . ASN A 1 184 ? -1.888 -5.779 16.537 1.00 64.44 184 ASN A O 1
ATOM 1382 N N . LEU A 1 185 ? -0.517 -4.961 14.950 1.00 65.44 185 LEU A N 1
ATOM 1383 C CA . LEU A 1 185 ? -0.350 -3.633 15.545 1.00 65.44 185 LEU A CA 1
ATOM 1384 C C . LEU A 1 185 ? -1.650 -2.819 15.478 1.00 65.44 185 LEU A C 1
ATOM 1386 O O . LEU A 1 185 ? -2.006 -2.116 16.418 1.00 65.44 185 LEU A O 1
ATOM 1390 N N . LEU A 1 186 ? -2.358 -2.929 14.356 1.00 56.06 186 LEU A N 1
ATOM 1391 C CA . LEU A 1 186 ? -3.537 -2.132 14.031 1.00 56.06 186 LEU A CA 1
ATOM 1392 C C . LEU A 1 186 ? -4.845 -2.795 14.490 1.00 56.06 186 LEU A C 1
ATOM 1394 O O . LEU A 1 186 ? -5.838 -2.106 14.706 1.00 56.06 186 LEU A O 1
ATOM 1398 N N . TRP A 1 187 ? -4.857 -4.120 14.669 1.00 55.59 187 TRP A N 1
ATOM 1399 C CA . TRP A 1 187 ? -5.995 -4.879 15.194 1.00 55.59 187 TRP A CA 1
ATOM 1400 C C . TRP A 1 187 ? -5.552 -5.817 16.324 1.00 55.59 187 TRP A C 1
ATOM 1402 O O . TRP A 1 187 ? -5.557 -7.042 16.133 1.00 55.59 187 TRP A O 1
ATOM 1412 N N . PRO A 1 188 ? -5.161 -5.276 17.494 1.00 57.06 188 PRO A N 1
ATOM 1413 C CA . PRO A 1 188 ? -4.870 -6.097 18.660 1.00 57.06 188 PRO A CA 1
ATOM 1414 C C . PRO A 1 188 ? -6.100 -6.941 19.020 1.00 57.06 188 PRO A C 1
ATOM 1416 O O . PRO A 1 188 ? -7.244 -6.489 18.901 1.00 57.06 188 PRO A O 1
ATOM 1419 N N . ALA A 1 189 ? -5.881 -8.200 19.410 1.00 55.09 189 ALA A N 1
ATOM 1420 C CA . ALA A 1 189 ? -6.969 -9.052 19.877 1.00 55.09 189 ALA A CA 1
ATOM 1421 C C . ALA A 1 189 ? -7.653 -8.364 21.065 1.00 55.09 189 ALA A C 1
ATOM 1423 O O . ALA A 1 189 ? -6.975 -7.900 21.981 1.00 55.09 189 ALA A O 1
ATOM 1424 N N . SER A 1 190 ? -8.985 -8.251 21.026 1.00 49.75 190 SER A N 1
ATOM 1425 C CA . SER A 1 190 ? -9.712 -7.684 22.160 1.00 49.75 190 SER A CA 1
ATOM 1426 C C . SER A 1 190 ? -9.477 -8.572 23.381 1.00 49.75 190 SER A C 1
ATOM 1428 O O . SER A 1 190 ? -9.605 -9.794 23.242 1.00 49.75 190 SER A O 1
ATOM 1430 N N . PRO A 1 191 ? -9.137 -7.999 24.548 1.00 52.41 191 PRO A N 1
ATOM 1431 C CA . PRO A 1 191 ? -9.159 -8.767 25.778 1.00 52.41 191 PRO A CA 1
ATOM 1432 C C . PRO A 1 191 ? -10.578 -9.320 25.990 1.00 52.41 191 PRO A C 1
ATOM 1434 O O . PRO A 1 191 ? -11.549 -8.706 25.527 1.00 52.41 191 PRO A O 1
ATOM 1437 N N . PRO A 1 192 ? -10.718 -10.493 26.628 1.00 51.81 192 PRO A N 1
ATOM 1438 C CA . PRO A 1 192 ? -12.033 -10.991 26.996 1.00 51.81 192 PRO A CA 1
ATOM 1439 C C . PRO A 1 192 ? -12.739 -9.947 27.877 1.00 51.81 192 PRO A C 1
ATOM 1441 O O . PRO A 1 192 ? -12.074 -9.310 28.700 1.00 51.81 192 PRO A O 1
ATOM 1444 N N . PRO A 1 193 ? -14.054 -9.739 27.690 1.00 47.47 193 PRO A N 1
ATOM 1445 C CA . PRO A 1 193 ? -14.796 -8.756 28.468 1.00 47.47 193 PRO A CA 1
ATOM 1446 C C . PRO A 1 193 ? -14.693 -9.088 29.958 1.00 47.47 193 PRO A C 1
ATOM 1448 O O . PRO A 1 193 ? -14.824 -10.245 30.365 1.00 47.47 193 PRO A O 1
ATOM 1451 N N . SER A 1 194 ? -14.427 -8.066 30.770 1.00 49.66 194 SER A N 1
ATOM 1452 C CA . SER A 1 194 ? -14.387 -8.216 32.225 1.00 49.66 194 SER A CA 1
ATOM 1453 C C . SER A 1 194 ? -15.810 -8.353 32.779 1.00 49.66 194 SER A C 1
ATOM 1455 O O . SER A 1 194 ? -16.752 -7.792 32.224 1.00 49.66 194 SER A O 1
ATOM 1457 N N . GLN A 1 195 ? -15.994 -9.086 33.881 1.00 49.50 195 GLN A N 1
ATOM 1458 C CA . GLN A 1 195 ? -17.327 -9.350 34.450 1.00 49.50 195 GLN A CA 1
ATOM 1459 C C . GLN A 1 195 ? -18.109 -8.069 34.819 1.00 49.50 195 GLN A C 1
ATOM 1461 O O . GLN A 1 195 ? -19.336 -8.081 34.791 1.00 49.50 195 GLN A O 1
ATOM 1466 N N . GLY A 1 196 ? -17.423 -6.950 35.088 1.00 49.72 196 GLY A N 1
ATOM 1467 C CA . GLY A 1 196 ? -18.059 -5.648 35.334 1.00 49.72 196 GLY A CA 1
ATOM 1468 C C . GLY A 1 196 ? -18.643 -4.981 34.081 1.00 49.72 196 GLY A C 1
ATOM 1469 O O . GLY A 1 196 ? -19.600 -4.222 34.187 1.00 49.72 196 GLY A O 1
ATOM 1470 N N . GLU A 1 197 ? -18.124 -5.303 32.894 1.00 46.50 197 GLU A N 1
ATOM 1471 C CA . GLU A 1 197 ? -18.586 -4.771 31.602 1.00 46.50 197 GLU A CA 1
ATOM 1472 C C . GLU A 1 197 ? -19.878 -5.458 31.125 1.00 46.50 197 GLU A C 1
ATOM 1474 O O . GLU A 1 197 ? -20.649 -4.875 30.372 1.00 46.50 197 GLU A O 1
ATOM 1479 N N . LEU A 1 198 ? -20.166 -6.674 31.613 1.00 51.16 198 LEU A N 1
ATOM 1480 C CA . LEU A 1 198 ? -21.461 -7.333 31.396 1.00 51.16 198 LEU A CA 1
ATOM 1481 C C . LEU A 1 198 ? -22.583 -6.753 32.273 1.00 51.16 198 LEU A C 1
ATOM 1483 O O . LEU A 1 198 ? -23.749 -6.827 31.885 1.00 51.16 198 LEU A O 1
ATOM 1487 N N . ALA A 1 199 ? -22.253 -6.178 33.432 1.00 44.38 199 ALA A N 1
ATOM 1488 C CA . ALA A 1 199 ? -23.238 -5.635 34.368 1.00 44.38 199 ALA A CA 1
ATOM 1489 C C . ALA A 1 199 ? -23.751 -4.240 33.959 1.00 44.38 199 ALA A C 1
ATOM 1491 O O . ALA A 1 199 ? -24.915 -3.923 34.190 1.00 44.38 199 ALA A O 1
ATOM 1492 N N . THR A 1 200 ? -22.923 -3.422 33.300 1.00 49.19 200 THR A N 1
ATOM 1493 C CA . THR A 1 200 ? -23.288 -2.059 32.862 1.00 49.19 200 THR A CA 1
ATOM 1494 C C . THR A 1 200 ? -24.194 -2.026 31.628 1.00 49.19 200 THR A C 1
ATOM 1496 O O . THR A 1 200 ? -24.894 -1.044 31.409 1.00 49.19 200 THR A O 1
ATOM 1499 N N . VAL A 1 201 ? -24.248 -3.107 30.845 1.00 52.16 201 VAL A N 1
ATOM 1500 C CA . VAL A 1 201 ? -25.086 -3.211 29.632 1.00 52.16 201 VAL A CA 1
ATOM 1501 C C . VAL A 1 201 ? -26.590 -3.291 29.954 1.00 52.16 201 VAL A C 1
ATOM 1503 O O . VAL A 1 201 ? -27.415 -3.062 29.075 1.00 52.16 201 VAL A O 1
ATOM 1506 N N . HIS A 1 202 ? -26.972 -3.566 31.206 1.00 49.06 202 HIS A N 1
ATOM 1507 C CA . HIS A 1 202 ? -28.377 -3.714 31.609 1.00 49.06 202 HIS A CA 1
ATOM 1508 C C . HIS A 1 202 ? -29.074 -2.421 32.079 1.00 49.06 202 HIS A C 1
ATOM 1510 O O . HIS A 1 202 ? -30.264 -2.470 32.382 1.00 49.06 202 HIS A O 1
ATOM 1516 N N . ALA A 1 203 ? -28.392 -1.269 32.128 1.00 50.56 203 ALA A N 1
ATOM 1517 C CA . ALA A 1 203 ? -28.948 -0.045 32.717 1.00 50.56 203 ALA A CA 1
ATOM 1518 C C . ALA A 1 203 ? -28.640 1.221 31.891 1.00 50.56 203 ALA A C 1
ATOM 1520 O O . ALA A 1 203 ? -27.779 2.000 32.278 1.00 50.56 203 ALA A O 1
ATOM 1521 N N . ALA A 1 204 ? -29.322 1.451 30.762 1.00 53.75 204 ALA A N 1
ATOM 1522 C CA . ALA A 1 204 ? -29.221 2.732 30.042 1.00 53.75 204 ALA A CA 1
ATOM 1523 C C . ALA A 1 204 ? -30.465 3.010 29.178 1.00 53.75 204 ALA A C 1
ATOM 1525 O O . ALA A 1 204 ? -30.642 2.418 28.116 1.00 53.75 204 ALA A O 1
ATOM 1526 N N . GLY A 1 205 ? -31.347 3.904 29.639 1.00 57.22 205 GLY A N 1
ATOM 1527 C CA . GLY A 1 205 ? -32.605 4.251 28.957 1.00 57.22 205 GLY A CA 1
ATOM 1528 C C . GLY A 1 205 ? -32.563 5.541 28.123 1.00 57.22 205 GLY A C 1
ATOM 1529 O O . GLY A 1 205 ? -33.484 5.778 27.346 1.00 57.22 205 GLY A O 1
ATOM 1530 N N . GLN A 1 206 ? -31.515 6.371 28.251 1.00 59.50 206 GLN A N 1
ATOM 1531 C CA . GLN A 1 206 ? -31.441 7.693 27.600 1.00 59.50 206 GLN A CA 1
ATOM 1532 C C . GLN A 1 206 ? -30.096 7.977 26.902 1.00 59.50 206 GLN A C 1
ATOM 1534 O O . GLN A 1 206 ? -30.091 8.501 25.784 1.00 59.50 206 GLN A O 1
ATOM 1539 N N . SER A 1 207 ? -28.957 7.567 27.474 1.00 62.41 207 SER A N 1
ATOM 1540 C CA . SER A 1 207 ? -27.651 7.645 26.791 1.00 62.41 207 SER A CA 1
ATOM 1541 C C . SER A 1 207 ? -27.559 6.714 25.579 1.00 62.41 207 SER A C 1
ATOM 1543 O O . SER A 1 207 ? -26.920 7.055 24.581 1.00 62.41 207 SER A O 1
ATOM 1545 N N . ASP A 1 208 ? -28.268 5.581 25.616 1.00 72.25 208 ASP A N 1
ATOM 1546 C CA . ASP A 1 208 ? -28.386 4.650 24.493 1.00 72.25 208 ASP A CA 1
ATOM 1547 C C . ASP A 1 208 ? -29.050 5.333 23.285 1.00 72.25 208 ASP A C 1
ATOM 1549 O O . ASP A 1 208 ? -28.613 5.167 22.147 1.00 72.25 208 ASP A O 1
ATOM 1553 N N . GLN A 1 209 ? -30.036 6.210 23.510 1.00 79.69 209 GLN A N 1
ATOM 1554 C CA . GLN A 1 209 ? -30.701 6.940 22.429 1.00 79.69 209 GLN A CA 1
ATOM 1555 C C . GLN A 1 209 ? -29.778 7.982 21.775 1.00 79.69 209 GLN A C 1
ATOM 1557 O O . GLN A 1 209 ? -29.664 8.017 20.548 1.00 79.69 209 GLN A O 1
ATOM 1562 N N . ILE A 1 210 ? -29.079 8.803 22.570 1.00 80.25 210 ILE A N 1
ATOM 1563 C CA . ILE A 1 210 ? -28.109 9.790 22.054 1.00 80.25 210 ILE A CA 1
ATOM 1564 C C . ILE A 1 210 ? -26.947 9.077 21.348 1.00 80.25 210 ILE A C 1
ATOM 1566 O O . ILE A 1 210 ? -26.534 9.471 20.254 1.00 80.25 210 ILE A O 1
ATOM 1570 N N . GLY A 1 211 ? -26.459 7.983 21.934 1.00 83.25 211 GLY A N 1
ATOM 1571 C CA . GLY A 1 211 ? -25.408 7.151 21.363 1.00 83.25 211 GLY A CA 1
ATOM 1572 C C . GLY A 1 211 ? -25.791 6.558 20.007 1.00 83.25 211 GLY A C 1
ATOM 1573 O O . GLY A 1 211 ? -24.987 6.596 19.071 1.00 83.25 211 GLY A O 1
ATOM 1574 N N . ARG A 1 212 ? -27.034 6.083 19.863 1.00 84.19 212 ARG A N 1
ATOM 1575 C CA . ARG A 1 212 ? -27.582 5.581 18.593 1.00 84.19 212 ARG A CA 1
ATOM 1576 C C . ARG A 1 212 ? -27.696 6.671 17.530 1.00 84.19 212 ARG A C 1
ATOM 1578 O O . ARG A 1 212 ? -27.312 6.418 16.395 1.00 84.19 212 ARG A O 1
ATOM 1585 N N . LEU A 1 213 ? -28.119 7.888 17.881 1.00 86.62 213 LEU A N 1
ATOM 1586 C CA . LEU A 1 213 ? -28.185 9.013 16.932 1.00 86.62 213 LEU A CA 1
ATOM 1587 C C . LEU A 1 213 ? -26.798 9.401 16.392 1.00 86.62 213 LEU A C 1
ATOM 1589 O O . LEU A 1 213 ? -26.624 9.603 15.188 1.00 86.62 213 LEU A O 1
ATOM 1593 N N . ILE A 1 214 ? -25.788 9.462 17.268 1.00 89.81 214 ILE A N 1
ATOM 1594 C CA . ILE A 1 214 ? -24.393 9.725 16.875 1.00 89.81 214 ILE A CA 1
ATOM 1595 C C . ILE A 1 214 ? -23.878 8.609 15.953 1.00 89.81 214 ILE A C 1
ATOM 1597 O O . ILE A 1 214 ? -23.252 8.879 14.921 1.00 89.81 214 ILE A O 1
ATOM 1601 N N . ALA A 1 215 ? -24.154 7.355 16.313 1.00 89.50 215 ALA A N 1
ATOM 1602 C CA . ALA A 1 215 ? -23.765 6.186 15.536 1.00 89.50 215 ALA A CA 1
ATOM 1603 C C . ALA A 1 215 ? -24.460 6.128 14.169 1.00 89.50 215 ALA A C 1
ATOM 1605 O O . ALA A 1 215 ? -23.816 5.767 13.183 1.00 89.50 215 ALA A O 1
ATOM 1606 N N . ASP A 1 216 ? -25.728 6.532 14.082 1.00 87.81 216 ASP A N 1
ATOM 1607 C CA . ASP A 1 216 ? -26.497 6.593 12.838 1.00 87.81 216 ASP A CA 1
ATOM 1608 C C . ASP A 1 216 ? -25.922 7.633 11.868 1.00 87.81 216 ASP A C 1
ATOM 1610 O O . ASP A 1 216 ? -25.673 7.312 10.702 1.00 87.81 216 ASP A O 1
ATOM 1614 N N . GLY A 1 217 ? -25.617 8.847 12.344 1.00 85.38 217 GLY A N 1
ATOM 1615 C CA . GLY A 1 217 ? -24.995 9.885 11.514 1.00 85.38 217 GLY A CA 1
ATOM 1616 C C . GLY A 1 217 ? -23.616 9.468 10.990 1.00 85.38 217 GLY A C 1
ATOM 1617 O O . GLY A 1 217 ? -23.311 9.605 9.801 1.00 85.38 217 GLY A O 1
ATOM 1618 N N . LEU A 1 218 ? -22.785 8.874 11.853 1.00 92.44 218 LEU A N 1
ATOM 1619 C CA . LEU A 1 218 ? -21.485 8.352 11.435 1.00 92.44 218 LEU A CA 1
ATOM 1620 C C . LEU A 1 218 ? -21.639 7.154 10.478 1.00 92.44 218 LEU A C 1
ATOM 1622 O O . LEU A 1 218 ? -20.920 7.066 9.483 1.00 92.44 218 LEU A O 1
ATOM 1626 N N . SER A 1 219 ? -22.600 6.261 10.723 1.00 88.69 219 SER A N 1
ATOM 1627 C CA . SER A 1 219 ? -22.910 5.122 9.851 1.00 88.69 219 SER A CA 1
ATOM 1628 C C . SER A 1 219 ? -23.272 5.591 8.444 1.00 88.69 219 SER A C 1
ATOM 1630 O O . SER A 1 219 ? -22.740 5.064 7.462 1.00 88.69 219 SER A O 1
ATOM 1632 N N . GLN A 1 220 ? -24.108 6.626 8.335 1.00 86.25 220 GLN A N 1
ATOM 1633 C CA . GLN A 1 220 ? -24.495 7.214 7.058 1.00 86.25 220 GLN A CA 1
ATOM 1634 C C . GLN A 1 220 ? -23.284 7.762 6.294 1.00 86.25 220 GLN A C 1
ATOM 1636 O O . GLN A 1 220 ? -23.138 7.451 5.110 1.00 86.25 220 GLN A O 1
ATOM 1641 N N . ASN A 1 221 ? -22.370 8.468 6.970 1.00 86.44 221 ASN A N 1
ATOM 1642 C CA . ASN A 1 221 ? -21.120 8.942 6.369 1.00 86.44 221 ASN A CA 1
ATOM 1643 C C . ASN A 1 221 ? -20.261 7.782 5.843 1.00 86.44 221 ASN A C 1
ATOM 1645 O O . ASN A 1 221 ? -19.849 7.796 4.683 1.00 86.44 221 ASN A O 1
ATOM 1649 N N . PHE A 1 222 ? -20.036 6.741 6.651 1.00 90.31 222 PHE A N 1
ATOM 1650 C CA . PHE A 1 222 ? -19.267 5.561 6.232 1.00 90.31 222 PHE A CA 1
ATOM 1651 C C . PHE A 1 222 ? -19.887 4.854 5.022 1.00 90.31 222 PHE A C 1
ATOM 1653 O O . PHE A 1 222 ? -19.170 4.364 4.148 1.00 90.31 222 PHE A O 1
ATOM 1660 N N . ARG A 1 223 ? -21.221 4.801 4.959 1.00 84.62 223 ARG A N 1
ATOM 1661 C CA . ARG A 1 223 ? -21.953 4.176 3.855 1.00 84.62 223 ARG A CA 1
ATOM 1662 C C . ARG A 1 223 ? -21.869 5.014 2.581 1.00 84.62 223 ARG A C 1
ATOM 1664 O O . ARG A 1 223 ? -21.587 4.454 1.527 1.00 84.62 223 ARG A O 1
ATOM 1671 N N . PHE A 1 224 ? -22.084 6.325 2.688 1.00 83.19 224 PHE A N 1
ATOM 1672 C CA . PHE A 1 224 ? -22.039 7.258 1.563 1.00 83.19 224 PHE A CA 1
ATOM 1673 C C . PHE A 1 224 ? -20.636 7.336 0.958 1.00 83.19 224 PHE A C 1
ATOM 1675 O O . PHE A 1 224 ? -20.459 6.985 -0.205 1.00 83.19 224 PHE A O 1
ATOM 1682 N N . PHE A 1 225 ? -19.624 7.698 1.754 1.00 87.81 225 PHE A N 1
ATOM 1683 C CA . PHE A 1 225 ? -18.248 7.809 1.265 1.00 87.81 225 PHE A CA 1
ATOM 1684 C C . PHE A 1 225 ? -17.686 6.451 0.836 1.00 87.81 225 PHE A C 1
ATOM 1686 O O . PHE A 1 225 ? -17.028 6.365 -0.195 1.00 87.81 225 PHE A O 1
ATOM 1693 N N . GLY A 1 226 ? -17.986 5.372 1.569 1.00 80.56 226 GLY A N 1
ATOM 1694 C CA . GLY A 1 226 ? -17.580 4.022 1.176 1.00 80.56 226 GLY A CA 1
ATOM 1695 C C . GLY A 1 226 ? -18.139 3.607 -0.188 1.00 80.56 226 GLY A C 1
ATOM 1696 O O . GLY A 1 226 ? -17.395 3.076 -1.007 1.00 80.56 226 GLY A O 1
ATOM 1697 N N . ALA A 1 227 ? -19.420 3.877 -0.460 1.00 76.25 227 ALA A N 1
ATOM 1698 C CA . ALA A 1 227 ? -20.036 3.572 -1.751 1.00 76.25 227 ALA A CA 1
ATOM 1699 C C . ALA A 1 227 ? -19.535 4.499 -2.869 1.00 76.25 227 ALA A C 1
ATOM 1701 O O . ALA A 1 227 ? -19.196 4.014 -3.945 1.00 76.25 227 ALA A O 1
ATOM 1702 N N . ALA A 1 228 ? -19.456 5.808 -2.614 1.00 81.25 228 ALA A N 1
ATOM 1703 C CA . ALA A 1 228 ? -19.002 6.790 -3.595 1.00 81.25 228 ALA A CA 1
ATOM 1704 C C . ALA A 1 228 ? -17.564 6.504 -4.053 1.00 81.25 228 ALA A C 1
ATOM 1706 O O . ALA A 1 228 ? -17.309 6.400 -5.249 1.00 81.25 228 ALA A O 1
ATOM 1707 N N . VAL A 1 229 ? -16.638 6.293 -3.110 1.00 88.75 229 VAL A N 1
ATOM 1708 C CA . VAL A 1 229 ? -15.243 5.950 -3.429 1.00 88.75 229 VAL A CA 1
ATOM 1709 C C . VAL A 1 229 ? -15.173 4.616 -4.168 1.00 88.75 229 VAL A C 1
ATOM 1711 O O . VAL A 1 229 ? -14.474 4.533 -5.171 1.00 88.75 229 VAL A O 1
ATOM 1714 N N . PHE A 1 230 ? -15.919 3.594 -3.728 1.00 86.81 230 PHE A N 1
ATOM 1715 C CA . PHE A 1 230 ? -15.934 2.288 -4.394 1.00 86.81 230 PHE A CA 1
ATOM 1716 C C . PHE A 1 230 ? -16.322 2.401 -5.872 1.00 86.81 230 PHE A C 1
ATOM 1718 O O . PHE A 1 230 ? -15.607 1.886 -6.727 1.00 86.81 230 PHE A O 1
ATOM 1725 N N . TRP A 1 231 ? -17.432 3.078 -6.178 1.00 82.62 231 TRP A N 1
ATOM 1726 C CA . TRP A 1 231 ? -17.909 3.210 -7.555 1.00 82.62 231 TRP A CA 1
ATOM 1727 C C . TRP A 1 231 ? -16.968 4.055 -8.408 1.00 82.62 231 TRP A C 1
ATOM 1729 O O . TRP A 1 231 ? -16.640 3.651 -9.520 1.00 82.62 231 TRP A O 1
ATOM 1739 N N . THR A 1 232 ? -16.462 5.169 -7.878 1.00 87.50 232 THR A N 1
ATOM 1740 C CA . THR A 1 232 ? -15.486 6.001 -8.590 1.00 87.50 232 THR A CA 1
ATOM 1741 C C . THR A 1 232 ? -14.204 5.227 -8.900 1.00 87.50 232 THR A C 1
ATOM 1743 O O . THR A 1 232 ? -13.754 5.217 -10.044 1.00 87.50 232 THR A O 1
ATOM 1746 N N . GLN A 1 233 ? -13.632 4.531 -7.911 1.00 89.94 233 GLN A N 1
ATOM 1747 C CA . GLN A 1 233 ? -12.427 3.721 -8.102 1.00 89.94 233 GLN A CA 1
ATOM 1748 C C . GLN A 1 233 ? -12.669 2.538 -9.043 1.00 89.94 233 GLN A C 1
ATOM 1750 O O . GLN A 1 233 ? -11.783 2.203 -9.821 1.00 89.94 233 GLN A O 1
ATOM 1755 N N . LEU A 1 234 ? -13.855 1.924 -9.016 1.00 83.12 234 LEU A N 1
ATOM 1756 C CA . LEU A 1 234 ? -14.203 0.839 -9.930 1.00 83.12 234 LEU A CA 1
ATOM 1757 C C . LEU A 1 234 ? -14.289 1.335 -11.378 1.00 83.12 234 LEU A C 1
ATOM 1759 O O . LEU A 1 234 ? -13.656 0.750 -12.250 1.00 83.12 234 LEU A O 1
ATOM 1763 N N . CYS A 1 235 ? -15.027 2.418 -11.634 1.00 81.56 235 CYS A N 1
ATOM 1764 C CA . CYS A 1 235 ? -15.176 2.973 -12.979 1.00 81.56 235 CYS A CA 1
ATOM 1765 C C . CYS A 1 235 ? -13.826 3.418 -13.557 1.00 81.56 235 CYS A C 1
ATOM 1767 O O . CYS A 1 235 ? -13.474 3.032 -14.672 1.00 81.56 235 CYS A O 1
ATOM 1769 N N . LEU A 1 236 ? -13.042 4.176 -12.780 1.00 88.25 236 LEU A N 1
ATOM 1770 C CA . LEU A 1 236 ? -11.714 4.628 -13.201 1.00 88.25 236 LEU A CA 1
ATOM 1771 C C . LEU A 1 236 ? -10.729 3.462 -13.319 1.00 88.25 236 LEU A C 1
ATOM 1773 O O . LEU A 1 236 ? -9.942 3.433 -14.255 1.00 88.25 236 LEU A O 1
ATOM 1777 N N . GLY A 1 237 ? -10.796 2.473 -12.428 1.00 85.75 237 GLY A N 1
ATOM 1778 C CA . GLY A 1 237 ? -9.954 1.280 -12.482 1.00 85.75 237 GLY A CA 1
ATOM 1779 C C . GLY A 1 237 ? -10.216 0.422 -13.719 1.00 85.75 237 GLY A C 1
ATOM 1780 O O . GLY A 1 237 ? -9.264 -0.025 -14.352 1.00 85.75 237 GLY A O 1
ATOM 1781 N N . VAL A 1 238 ? -11.482 0.235 -14.108 1.00 80.44 238 VAL A N 1
ATOM 1782 C CA . VAL A 1 238 ? -11.847 -0.484 -15.341 1.00 80.44 238 VAL A CA 1
ATOM 1783 C C . VAL A 1 238 ? -11.377 0.286 -16.575 1.00 80.44 238 VAL A C 1
ATOM 1785 O O . VAL A 1 238 ? -10.717 -0.299 -17.432 1.00 80.44 238 VAL A O 1
ATOM 1788 N N . ALA A 1 239 ? -11.648 1.594 -16.651 1.00 86.31 239 ALA A N 1
ATOM 1789 C CA . ALA A 1 239 ? -11.197 2.428 -17.766 1.00 86.31 239 ALA A CA 1
ATOM 1790 C C . ALA A 1 239 ? -9.663 2.428 -17.893 1.00 86.31 239 ALA A C 1
ATOM 1792 O O . ALA A 1 239 ? -9.127 2.180 -18.974 1.00 86.31 239 ALA A O 1
ATOM 1793 N N . SER A 1 240 ? -8.954 2.619 -16.777 1.00 93.44 240 SER A N 1
ATOM 1794 C CA . SER A 1 240 ? -7.494 2.556 -16.718 1.00 93.44 240 SER A CA 1
ATOM 1795 C C . SER A 1 240 ? -6.959 1.176 -17.084 1.00 93.44 240 SER A C 1
ATOM 1797 O O . SER A 1 240 ? -5.979 1.098 -17.812 1.00 93.44 240 SER A O 1
ATOM 1799 N N . GLY A 1 241 ? -7.592 0.090 -16.635 1.00 83.88 241 GLY A N 1
ATOM 1800 C CA . GLY A 1 241 ? -7.192 -1.274 -16.981 1.00 83.88 241 GLY A CA 1
ATOM 1801 C C . GLY A 1 241 ? -7.305 -1.560 -18.480 1.00 83.88 241 GLY A C 1
ATOM 1802 O O . GLY A 1 241 ? -6.378 -2.119 -19.064 1.00 83.88 241 GLY A O 1
ATOM 1803 N N . LEU A 1 242 ? -8.394 -1.121 -19.119 1.00 85.44 242 LEU A N 1
ATOM 1804 C CA . LEU A 1 242 ? -8.581 -1.251 -20.569 1.00 85.44 242 LEU A CA 1
ATOM 1805 C C . LEU A 1 242 ? -7.536 -0.443 -21.349 1.00 85.44 242 LEU A C 1
ATOM 1807 O O . LEU A 1 242 ? -6.882 -0.978 -22.241 1.00 85.44 242 LEU A O 1
ATOM 1811 N N . LEU A 1 243 ? -7.335 0.828 -20.989 1.00 88.25 243 LEU A N 1
ATOM 1812 C CA . LEU A 1 243 ? -6.332 1.686 -21.626 1.00 88.25 243 LEU A CA 1
ATOM 1813 C C . LEU A 1 243 ? -4.903 1.167 -21.411 1.00 88.25 243 LEU A C 1
ATOM 1815 O O . LEU A 1 243 ? -4.085 1.203 -22.328 1.00 88.25 243 LEU A O 1
ATOM 1819 N N . LEU A 1 244 ? -4.602 0.643 -20.222 1.00 87.56 244 LEU A N 1
ATOM 1820 C CA . LEU A 1 244 ? -3.302 0.062 -19.904 1.00 87.56 244 LEU A CA 1
ATOM 1821 C C . LEU A 1 244 ? -3.052 -1.228 -20.695 1.00 87.56 244 LEU A C 1
ATOM 1823 O O . LEU A 1 244 ? -1.933 -1.441 -21.152 1.00 87.56 244 LEU A O 1
ATOM 1827 N N . ALA A 1 245 ? -4.082 -2.049 -20.930 1.00 83.50 245 ALA A N 1
ATOM 1828 C CA . ALA A 1 245 ? -3.981 -3.217 -21.803 1.00 83.50 245 ALA A CA 1
ATOM 1829 C C . ALA A 1 245 ? -3.616 -2.818 -23.244 1.00 83.50 245 ALA A C 1
ATOM 1831 O O . ALA A 1 245 ? -2.703 -3.407 -23.825 1.00 83.50 245 ALA A O 1
ATOM 1832 N N . PHE A 1 246 ? -4.242 -1.768 -23.794 1.00 81.56 246 PHE A N 1
ATOM 1833 C CA . PHE A 1 246 ? -3.820 -1.191 -25.078 1.00 81.56 246 PHE A CA 1
ATOM 1834 C C . PHE A 1 246 ? -2.381 -0.666 -25.032 1.00 81.56 246 PHE A C 1
ATOM 1836 O O . PHE A 1 246 ? -1.643 -0.839 -26.000 1.00 81.56 246 PHE A O 1
ATOM 1843 N N . GLY A 1 247 ? -1.962 -0.070 -23.911 1.00 84.06 247 GLY A N 1
ATOM 1844 C CA . GLY A 1 247 ? -0.579 0.348 -23.680 1.00 84.06 247 GLY A CA 1
ATOM 1845 C C . GLY A 1 247 ? 0.409 -0.817 -23.780 1.00 84.06 247 GLY A C 1
ATOM 1846 O O . GLY A 1 247 ? 1.381 -0.734 -24.525 1.00 84.06 247 GLY A O 1
ATOM 1847 N N . TYR A 1 248 ? 0.131 -1.936 -23.110 1.00 82.69 248 TYR A N 1
ATOM 1848 C CA . TYR A 1 248 ? 0.971 -3.134 -23.186 1.00 82.69 248 TYR A CA 1
ATOM 1849 C C . TYR A 1 248 ? 1.032 -3.723 -24.601 1.00 82.69 248 TYR A C 1
ATOM 1851 O O . TYR A 1 248 ? 2.120 -4.037 -25.077 1.00 82.69 248 TYR A O 1
ATOM 1859 N N . VAL A 1 249 ? -0.104 -3.828 -25.299 1.00 80.31 249 VAL A N 1
ATOM 1860 C CA . VAL A 1 249 ? -0.145 -4.331 -26.686 1.00 80.31 249 VAL A CA 1
ATOM 1861 C C . VAL A 1 249 ? 0.588 -3.388 -27.645 1.00 80.31 249 VAL A C 1
ATOM 1863 O O . VAL A 1 249 ? 1.357 -3.832 -28.488 1.00 80.31 249 VAL A O 1
ATOM 1866 N N . GLY A 1 250 ? 0.411 -2.073 -27.522 1.00 76.88 250 GLY A N 1
ATOM 1867 C CA . GLY A 1 250 ? 1.122 -1.126 -28.381 1.00 76.88 250 GLY A CA 1
ATOM 1868 C C . GLY A 1 250 ? 2.635 -1.124 -28.134 1.00 76.88 250 GLY A C 1
ATOM 1869 O O . GLY A 1 250 ? 3.407 -0.930 -29.074 1.00 76.88 250 GLY A O 1
ATOM 1870 N N . HIS A 1 251 ? 3.073 -1.409 -26.904 1.00 74.56 251 HIS A N 1
ATOM 1871 C CA . HIS A 1 251 ? 4.491 -1.522 -26.566 1.00 74.56 251 HIS A CA 1
ATOM 1872 C C . HIS A 1 251 ? 5.155 -2.765 -27.187 1.00 74.56 251 HIS A C 1
ATOM 1874 O O . HIS A 1 251 ? 6.354 -2.738 -27.458 1.00 74.56 251 HIS A O 1
ATOM 1880 N N . THR A 1 252 ? 4.417 -3.852 -27.449 1.00 76.94 252 THR A N 1
ATOM 1881 C CA . THR A 1 252 ? 4.983 -5.024 -28.150 1.00 76.94 252 THR A CA 1
ATOM 1882 C C . THR A 1 252 ? 5.150 -4.782 -29.649 1.00 76.94 252 THR A C 1
ATOM 1884 O O . THR A 1 252 ? 6.088 -5.303 -30.244 1.00 76.94 252 THR A O 1
ATOM 1887 N N . VAL A 1 253 ? 4.280 -3.965 -30.253 1.00 74.25 253 VAL A N 1
ATOM 1888 C CA . VAL A 1 253 ? 4.324 -3.620 -31.686 1.00 74.25 253 VAL A CA 1
ATOM 1889 C C . VAL A 1 253 ? 5.350 -2.519 -31.980 1.00 74.25 253 VAL A C 1
ATOM 1891 O O . VAL A 1 253 ? 5.991 -2.528 -33.027 1.00 74.25 253 VAL A O 1
ATOM 1894 N N . SER A 1 254 ? 5.535 -1.576 -31.054 1.00 67.00 254 SER A N 1
ATOM 1895 C CA . SER A 1 254 ? 6.532 -0.504 -31.147 1.00 67.00 254 SER A CA 1
ATOM 1896 C C . SER A 1 254 ? 7.306 -0.409 -29.825 1.00 67.00 254 SER A C 1
ATOM 1898 O O . SER A 1 254 ? 6.957 0.402 -28.959 1.00 67.00 254 SER A O 1
ATOM 1900 N N . PRO A 1 255 ? 8.347 -1.238 -29.631 1.00 65.31 255 PRO A N 1
ATOM 1901 C CA . PRO A 1 255 ? 9.143 -1.209 -28.410 1.00 65.31 255 PRO A CA 1
ATOM 1902 C C . PRO A 1 255 ? 9.837 0.148 -28.250 1.00 65.31 255 PRO A C 1
ATOM 1904 O O . PRO A 1 255 ? 10.629 0.552 -29.097 1.00 65.31 255 PRO A O 1
ATOM 1907 N N . GLY A 1 256 ? 9.523 0.868 -27.170 1.00 58.12 256 GLY A N 1
ATOM 1908 C CA . GLY A 1 256 ? 10.239 2.081 -26.773 1.00 58.12 256 GLY A CA 1
ATOM 1909 C C . GLY A 1 256 ? 11.367 1.733 -25.802 1.00 58.12 256 GLY A C 1
ATOM 1910 O O . GLY A 1 256 ? 11.218 0.851 -24.960 1.00 58.12 256 GLY A O 1
ATOM 1911 N N . GLY A 1 257 ? 12.516 2.395 -25.920 1.00 55.44 257 GLY A N 1
ATOM 1912 C CA . GLY A 1 257 ? 13.716 2.068 -25.147 1.00 55.44 257 GLY A CA 1
ATOM 1913 C C . GLY A 1 257 ? 13.671 2.492 -23.674 1.00 55.44 257 GLY A C 1
ATOM 1914 O O . GLY A 1 257 ? 14.302 3.480 -23.329 1.00 55.44 257 GLY A O 1
ATOM 1915 N N . SER A 1 258 ? 12.978 1.749 -22.803 1.00 53.56 258 SER A N 1
ATOM 1916 C CA . SER A 1 258 ? 13.383 1.451 -21.409 1.00 53.56 258 SER A CA 1
ATOM 1917 C C . SER A 1 258 ? 12.407 0.452 -20.752 1.00 53.56 258 SER A C 1
ATOM 1919 O O . SER A 1 258 ? 11.235 0.397 -21.103 1.00 53.56 258 SER A O 1
ATOM 1921 N N . ARG A 1 259 ? 12.879 -0.352 -19.782 1.00 45.06 259 ARG A N 1
ATOM 1922 C CA . ARG A 1 259 ? 12.047 -1.302 -19.000 1.00 45.06 259 ARG A CA 1
ATOM 1923 C C . ARG A 1 259 ? 11.282 -0.653 -17.828 1.00 45.06 259 ARG A C 1
ATOM 1925 O O . ARG A 1 259 ? 10.487 -1.333 -17.191 1.00 45.06 259 ARG A O 1
ATOM 1932 N N . PHE A 1 260 ? 11.529 0.628 -17.537 1.00 54.41 260 PHE A N 1
ATOM 1933 C CA . PHE A 1 260 ? 10.880 1.405 -16.471 1.00 54.41 260 PHE A CA 1
ATOM 1934 C C . PHE A 1 260 ? 10.250 2.663 -17.058 1.00 54.41 260 PHE A C 1
ATOM 1936 O O . PHE A 1 260 ? 10.739 3.782 -16.902 1.00 54.41 260 PHE A O 1
ATOM 1943 N N . ASP A 1 261 ? 9.159 2.455 -17.769 1.00 75.56 261 ASP A N 1
ATOM 1944 C CA . ASP A 1 261 ? 8.374 3.498 -18.399 1.00 75.56 261 ASP A CA 1
ATOM 1945 C C . ASP A 1 261 ? 7.133 3.841 -17.558 1.00 75.56 261 ASP A C 1
ATOM 1947 O O . ASP A 1 261 ? 6.839 3.240 -16.519 1.00 75.56 261 ASP A O 1
ATOM 1951 N N . ALA A 1 262 ? 6.371 4.835 -18.007 1.00 83.44 262 ALA A N 1
ATOM 1952 C CA . ALA A 1 262 ? 5.140 5.243 -17.340 1.00 83.44 262 ALA A CA 1
ATOM 1953 C C . ALA A 1 262 ? 4.062 4.131 -17.284 1.00 83.44 262 ALA A C 1
ATOM 1955 O O . ALA A 1 262 ? 3.143 4.231 -16.465 1.00 83.44 262 ALA A O 1
ATOM 1956 N N . ILE A 1 263 ? 4.186 3.060 -18.087 1.00 86.25 263 ILE A N 1
ATOM 1957 C CA . ILE A 1 263 ? 3.323 1.865 -18.024 1.00 86.25 263 ILE A CA 1
ATOM 1958 C C . ILE A 1 263 ? 3.569 1.121 -16.709 1.00 86.25 263 ILE A C 1
ATOM 1960 O O . ILE A 1 263 ? 2.621 0.739 -16.029 1.00 86.25 263 ILE A O 1
ATOM 1964 N N . THR A 1 264 ? 4.830 0.972 -16.297 1.00 86.69 264 THR A N 1
AT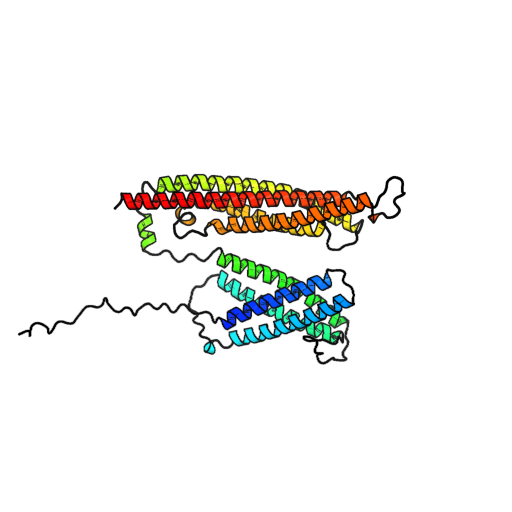OM 1965 C CA . THR A 1 264 ? 5.182 0.269 -15.053 1.00 86.69 264 THR A CA 1
ATOM 1966 C C . THR A 1 264 ? 4.608 0.976 -13.820 1.00 86.69 264 THR A C 1
ATOM 1968 O O . THR A 1 264 ? 4.017 0.335 -12.947 1.00 86.69 264 THR A O 1
ATOM 1971 N N . TRP A 1 265 ? 4.707 2.309 -13.770 1.00 88.56 265 TRP A N 1
ATOM 1972 C CA . TRP A 1 265 ? 4.108 3.126 -12.707 1.00 88.56 265 TRP A CA 1
ATOM 1973 C C . TRP A 1 265 ? 2.581 2.993 -12.671 1.00 88.56 265 TRP A C 1
ATOM 1975 O O . TRP A 1 265 ? 2.009 2.782 -11.598 1.00 88.56 265 TRP A O 1
ATOM 1985 N N . ALA A 1 266 ? 1.932 3.018 -13.840 1.00 93.25 266 ALA A N 1
ATOM 1986 C CA . ALA A 1 266 ? 0.493 2.800 -13.961 1.00 93.25 266 ALA A CA 1
ATOM 1987 C C . ALA A 1 266 ? 0.067 1.415 -13.451 1.00 93.25 266 ALA A C 1
ATOM 1989 O O . ALA A 1 266 ? -0.923 1.310 -12.728 1.00 93.25 266 ALA A O 1
ATOM 1990 N N . SER A 1 267 ? 0.818 0.358 -13.768 1.00 90.75 267 SER A N 1
ATOM 1991 C CA . SER A 1 267 ? 0.520 -1.010 -13.324 1.00 90.75 267 SER A CA 1
ATOM 1992 C C . SER A 1 267 ? 0.560 -1.150 -11.804 1.00 90.75 267 SER A C 1
ATOM 1994 O O . SER A 1 267 ? -0.359 -1.715 -11.205 1.00 90.75 267 SER A O 1
ATOM 1996 N N . VAL A 1 268 ? 1.584 -0.587 -11.155 1.00 88.56 268 VAL A N 1
ATOM 1997 C CA . VAL A 1 268 ? 1.688 -0.599 -9.687 1.00 88.56 268 VAL A CA 1
ATOM 1998 C C . VAL A 1 268 ? 0.564 0.226 -9.054 1.00 88.56 268 VAL A C 1
ATOM 2000 O O . VAL A 1 268 ? -0.074 -0.223 -8.098 1.00 88.56 268 VAL A O 1
ATOM 2003 N N . ALA A 1 269 ? 0.265 1.405 -9.602 1.00 94.81 269 ALA A N 1
ATOM 2004 C CA . ALA A 1 269 ? -0.828 2.247 -9.123 1.00 94.81 269 ALA A CA 1
ATOM 2005 C C . ALA A 1 269 ? -2.208 1.585 -9.289 1.00 94.81 269 ALA A C 1
ATOM 2007 O O . ALA A 1 269 ? -3.049 1.704 -8.393 1.00 94.81 269 ALA A O 1
ATOM 2008 N N . LEU A 1 270 ? -2.439 0.854 -10.385 1.00 93.00 270 LEU A N 1
ATOM 2009 C CA . LEU A 1 270 ? -3.669 0.098 -10.626 1.00 93.00 270 LEU A CA 1
ATOM 2010 C C . LEU A 1 270 ? -3.821 -1.050 -9.619 1.00 93.00 270 LEU A C 1
ATOM 2012 O O . LEU A 1 270 ? -4.904 -1.241 -9.066 1.00 93.00 270 LEU A O 1
ATOM 2016 N N . LEU A 1 271 ? -2.737 -1.765 -9.303 1.00 88.31 271 LEU A N 1
ATOM 2017 C CA . LEU A 1 271 ? -2.751 -2.801 -8.268 1.00 88.31 271 LEU A CA 1
ATOM 2018 C C . LEU A 1 271 ? -3.101 -2.214 -6.894 1.00 88.31 271 LEU A C 1
ATOM 2020 O O . LEU A 1 271 ? -3.966 -2.743 -6.193 1.00 88.31 271 LEU A O 1
ATOM 2024 N N . LEU A 1 272 ? -2.496 -1.081 -6.524 1.00 85.69 272 LEU A N 1
ATOM 2025 C CA . LEU A 1 272 ? -2.855 -0.379 -5.290 1.00 85.69 272 LEU A CA 1
ATOM 2026 C C . LEU A 1 272 ? -4.305 0.113 -5.297 1.00 85.69 272 LEU A C 1
ATOM 2028 O O . LEU A 1 272 ? -4.927 0.158 -4.237 1.00 85.69 272 LEU A O 1
ATOM 2032 N N . LEU A 1 273 ? -4.867 0.459 -6.459 1.00 90.81 273 LEU A N 1
ATOM 2033 C CA . LEU A 1 273 ? -6.270 0.860 -6.571 1.00 90.81 273 LEU A CA 1
ATOM 2034 C C . LEU A 1 273 ? -7.206 -0.308 -6.244 1.00 90.81 273 LEU A C 1
ATOM 2036 O O . LEU A 1 273 ? -8.167 -0.124 -5.502 1.00 90.81 273 LEU A O 1
ATOM 2040 N N . VAL A 1 274 ? -6.891 -1.520 -6.714 1.00 83.25 274 VAL A N 1
ATOM 2041 C CA . VAL A 1 274 ? -7.636 -2.743 -6.360 1.00 83.25 274 VAL A CA 1
ATOM 2042 C C . VAL A 1 274 ? -7.582 -2.997 -4.850 1.00 83.25 274 VAL A C 1
ATOM 2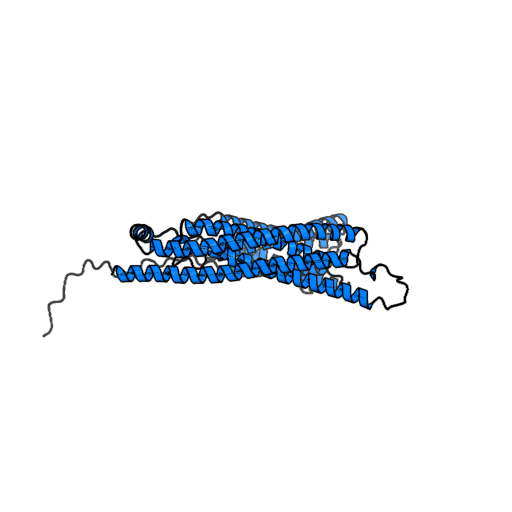044 O O . VAL A 1 274 ? -8.605 -3.294 -4.228 1.00 83.25 274 VAL A O 1
ATOM 2047 N N . VAL A 1 275 ? -6.409 -2.822 -4.232 1.00 80.19 275 VAL A N 1
ATOM 2048 C CA . VAL A 1 275 ? -6.254 -2.936 -2.772 1.00 80.19 275 VAL A CA 1
ATOM 2049 C C . VAL A 1 275 ? -7.054 -1.848 -2.042 1.00 80.19 275 VAL A C 1
ATOM 2051 O O . VAL A 1 275 ? -7.755 -2.150 -1.078 1.00 80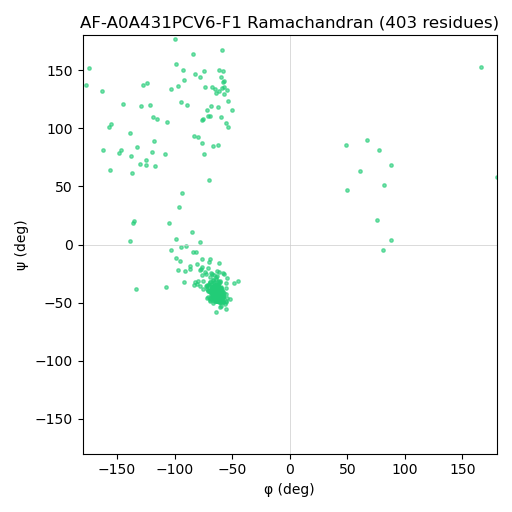.19 275 VAL A O 1
ATOM 2054 N N . SER A 1 276 ? -7.016 -0.595 -2.507 1.00 85.69 276 SER A N 1
ATOM 2055 C CA . SER A 1 276 ? -7.807 0.512 -1.944 1.00 85.69 276 SER A CA 1
ATOM 2056 C C . SER A 1 276 ? -9.316 0.235 -2.037 1.00 85.69 276 SER A C 1
ATOM 2058 O O . SER A 1 276 ? -10.039 0.363 -1.043 1.00 85.69 276 SER A O 1
ATOM 2060 N N . ALA A 1 277 ? -9.785 -0.297 -3.171 1.00 82.50 277 ALA A N 1
ATOM 2061 C CA . ALA A 1 277 ? -11.178 -0.688 -3.365 1.00 82.50 277 ALA A CA 1
ATOM 2062 C C . ALA A 1 277 ? -11.629 -1.770 -2.365 1.00 82.50 277 ALA A C 1
ATOM 2064 O O . ALA A 1 277 ? -12.778 -1.754 -1.917 1.00 82.50 277 ALA A O 1
ATOM 2065 N N . PHE A 1 278 ? -10.744 -2.670 -1.926 1.00 80.94 278 PHE A N 1
ATOM 2066 C CA . PHE A 1 278 ? -11.062 -3.623 -0.856 1.00 80.94 278 PHE A CA 1
ATOM 2067 C C . PHE A 1 278 ? -11.362 -2.925 0.485 1.00 80.94 278 PHE A C 1
ATOM 2069 O O . PHE A 1 278 ? -12.304 -3.313 1.186 1.00 80.94 278 PHE A O 1
ATOM 2076 N N . PHE A 1 279 ? -10.641 -1.854 0.833 1.00 79.12 279 PHE A N 1
ATOM 2077 C CA . PHE A 1 279 ? -10.902 -1.092 2.062 1.00 79.12 279 PHE A CA 1
ATOM 2078 C C . PHE A 1 279 ? -12.268 -0.399 2.046 1.00 79.12 279 PHE A C 1
ATOM 2080 O O . PHE A 1 279 ? -12.956 -0.392 3.067 1.00 79.12 279 PHE A O 1
ATOM 2087 N N . THR A 1 280 ? -12.746 0.072 0.892 1.00 80.06 280 THR A N 1
ATOM 2088 C CA . THR A 1 280 ? -14.091 0.678 0.789 1.00 80.06 280 THR A CA 1
ATOM 2089 C C . THR A 1 280 ? -15.214 -0.300 1.179 1.00 80.06 280 THR A C 1
ATOM 2091 O O . THR A 1 280 ? -16.214 0.081 1.797 1.00 80.06 280 THR A O 1
ATOM 2094 N N . ARG A 1 281 ? -15.026 -1.607 0.933 1.00 79.56 281 ARG A N 1
ATOM 2095 C CA . ARG A 1 281 ? -15.939 -2.662 1.410 1.00 79.56 281 ARG A CA 1
ATOM 2096 C C . ARG A 1 281 ? -15.922 -2.778 2.930 1.00 79.56 281 ARG A C 1
ATOM 2098 O O . ARG A 1 281 ? -16.974 -3.020 3.529 1.00 79.56 281 ARG A O 1
ATOM 2105 N N . ALA A 1 282 ? -14.767 -2.584 3.565 1.00 79.56 282 ALA A N 1
ATOM 2106 C CA . ALA A 1 282 ? -14.670 -2.506 5.019 1.00 79.56 282 ALA A CA 1
ATOM 2107 C C . ALA A 1 282 ? -15.415 -1.278 5.568 1.00 79.56 282 ALA A C 1
ATOM 2109 O O . ALA A 1 282 ? -16.092 -1.410 6.585 1.00 79.56 282 ALA A O 1
ATOM 2110 N N . TYR A 1 283 ? -15.401 -0.140 4.861 1.00 85.12 283 TYR A N 1
ATOM 2111 C CA . TYR A 1 283 ? -16.109 1.082 5.279 1.00 85.12 283 TYR A CA 1
ATOM 2112 C C . TYR A 1 283 ? -17.623 0.831 5.325 1.00 85.12 283 TYR A C 1
ATOM 2114 O O . TYR A 1 283 ? -18.274 1.052 6.346 1.00 85.12 283 TYR A O 1
ATOM 2122 N N . MET A 1 284 ? -18.174 0.238 4.262 1.00 83.31 284 MET A N 1
ATOM 2123 C CA . MET A 1 284 ? -19.593 -0.132 4.201 1.00 83.31 284 MET A CA 1
ATOM 2124 C C . MET A 1 284 ? -19.980 -1.228 5.209 1.00 83.31 284 MET A C 1
ATOM 2126 O O . MET A 1 284 ? -21.100 -1.245 5.723 1.00 83.31 284 MET A O 1
ATOM 2130 N N . ARG A 1 285 ? -19.078 -2.174 5.515 1.00 81.56 285 ARG A N 1
ATOM 2131 C CA . ARG A 1 285 ? -19.307 -3.167 6.582 1.00 81.56 285 ARG A CA 1
ATOM 2132 C C . ARG A 1 285 ? -19.321 -2.512 7.962 1.00 81.56 285 ARG A C 1
ATOM 2134 O O . ARG A 1 285 ? -20.175 -2.872 8.769 1.00 81.56 285 ARG A O 1
ATOM 2141 N N . ALA A 1 286 ? -18.427 -1.560 8.212 1.00 83.81 286 ALA A N 1
ATOM 2142 C CA . ALA A 1 286 ? -18.382 -0.810 9.459 1.00 83.81 286 ALA A CA 1
ATOM 2143 C C . ALA A 1 286 ? -19.654 0.020 9.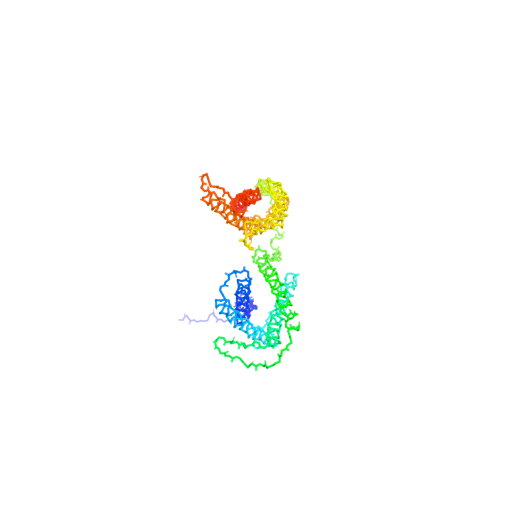665 1.00 83.81 286 ALA A C 1
ATOM 2145 O O . ALA A 1 286 ? -20.197 -0.017 10.760 1.00 83.81 286 ALA A O 1
ATOM 2146 N N . ALA A 1 287 ? -20.203 0.640 8.612 1.00 84.69 287 ALA A N 1
ATOM 2147 C CA . ALA A 1 287 ? -21.482 1.355 8.686 1.00 84.69 287 ALA A CA 1
ATOM 2148 C C . ALA A 1 287 ? -22.607 0.491 9.290 1.00 84.69 287 ALA A C 1
ATOM 2150 O O . ALA A 1 287 ? -23.316 0.920 10.200 1.00 84.69 287 ALA A O 1
ATOM 2151 N N . ARG A 1 288 ? -22.745 -0.760 8.830 1.00 85.19 288 ARG A N 1
ATOM 2152 C CA . ARG A 1 288 ? -23.761 -1.689 9.358 1.00 85.19 288 ARG A CA 1
ATOM 2153 C C . ARG A 1 288 ? -23.518 -2.048 10.821 1.00 85.19 288 ARG A C 1
ATOM 2155 O O . ARG A 1 288 ? -24.460 -2.045 11.600 1.00 85.19 288 ARG A O 1
ATOM 2162 N N . ARG A 1 289 ? -22.266 -2.335 11.186 1.00 82.56 289 ARG A N 1
ATOM 2163 C CA . ARG A 1 289 ? -21.906 -2.743 12.554 1.00 82.56 289 ARG A CA 1
ATOM 2164 C C . ARG A 1 289 ? -22.031 -1.608 13.562 1.00 82.56 289 ARG A C 1
ATOM 2166 O O . ARG A 1 289 ? -22.446 -1.844 14.686 1.00 82.56 289 ARG A O 1
ATOM 2173 N N . LEU A 1 290 ? -21.710 -0.391 13.138 1.00 86.62 290 LEU A N 1
ATOM 2174 C CA . LEU A 1 290 ? -21.822 0.803 13.961 1.00 86.62 290 LEU A CA 1
ATOM 2175 C C . LEU A 1 290 ? -23.274 1.070 14.374 1.00 86.62 290 LEU A C 1
ATOM 2177 O O . LEU A 1 290 ? -23.514 1.497 15.493 1.00 86.62 290 LEU A O 1
ATOM 2181 N N . LYS A 1 291 ? -24.232 0.760 13.492 1.00 82.56 291 LYS A N 1
ATOM 2182 C CA . LYS A 1 291 ? -25.665 0.885 13.776 1.00 82.56 291 LYS A CA 1
ATOM 2183 C C . LYS A 1 291 ? -26.179 -0.183 14.747 1.00 82.56 291 LYS A C 1
ATOM 2185 O O . LYS A 1 291 ? -27.071 0.090 15.538 1.00 82.56 291 LYS A O 1
ATOM 2190 N N . THR A 1 292 ? -25.650 -1.404 14.666 1.00 81.94 292 THR A N 1
ATOM 2191 C CA . THR A 1 292 ? -26.100 -2.520 15.514 1.00 81.94 292 THR A CA 1
ATOM 2192 C C . THR A 1 292 ? -25.468 -2.516 16.901 1.00 81.94 292 THR A C 1
ATOM 2194 O O . THR A 1 292 ? -26.094 -2.981 17.841 1.00 81.94 292 THR A O 1
ATOM 2197 N N . ASP A 1 293 ? -24.223 -2.050 17.013 1.00 82.06 293 ASP A N 1
ATOM 2198 C CA . ASP A 1 293 ? -23.433 -2.122 18.245 1.00 82.06 293 ASP A CA 1
ATOM 2199 C C . ASP A 1 293 ? -22.473 -0.910 18.345 1.00 82.06 293 ASP A C 1
ATOM 2201 O O . ASP A 1 293 ? -21.288 -1.011 17.994 1.00 82.06 293 ASP A O 1
ATOM 2205 N N . PRO A 1 294 ? -22.985 0.275 18.746 1.00 84.56 294 PRO A N 1
ATOM 2206 C CA . PRO A 1 294 ? -22.198 1.508 18.819 1.00 84.56 294 PRO A CA 1
ATOM 2207 C C . PRO A 1 294 ? -21.034 1.454 19.814 1.00 84.56 294 PRO A C 1
ATOM 2209 O O . PRO A 1 294 ? -19.945 1.962 19.522 1.00 84.56 294 PRO A O 1
ATOM 2212 N N . SER A 1 295 ? -21.240 0.829 20.976 1.00 82.81 295 SER A N 1
ATOM 2213 C CA . SER A 1 295 ? -20.269 0.799 22.080 1.00 82.81 295 SER A CA 1
ATOM 2214 C C . SER A 1 295 ? -18.971 0.103 21.666 1.00 82.81 295 SER A C 1
ATOM 2216 O O . SER A 1 295 ? -17.876 0.578 21.978 1.00 82.81 295 SER A O 1
ATOM 2218 N N . ARG A 1 296 ? -19.072 -0.937 20.828 1.00 81.75 296 ARG A N 1
ATOM 2219 C CA . ARG A 1 296 ? -17.928 -1.664 20.261 1.00 81.75 296 ARG A CA 1
ATOM 2220 C C . ARG A 1 296 ? -16.997 -0.812 19.395 1.00 81.75 296 ARG A C 1
ATOM 2222 O O . ARG A 1 296 ? -15.830 -1.170 19.222 1.00 81.75 296 ARG A O 1
ATOM 2229 N N . TYR A 1 297 ? -17.483 0.297 18.840 1.00 82.56 297 TYR A N 1
ATOM 2230 C CA . TYR A 1 297 ? -16.694 1.198 17.994 1.00 82.56 297 TYR A CA 1
ATOM 2231 C C . TYR A 1 297 ? -16.342 2.516 18.684 1.00 82.56 297 TYR A C 1
ATOM 2233 O O . TYR A 1 297 ? -15.241 3.025 18.472 1.00 82.56 297 TYR A O 1
ATOM 2241 N N . LEU A 1 298 ? -17.252 3.065 19.491 1.00 87.06 298 LEU A N 1
ATOM 2242 C CA . LEU A 1 298 ? -17.144 4.413 20.056 1.00 87.06 298 LEU A CA 1
ATOM 2243 C C . LEU A 1 298 ? -16.724 4.439 21.536 1.00 87.06 298 LEU A C 1
ATOM 2245 O O . LEU A 1 298 ? -16.454 5.516 22.060 1.00 87.06 298 LEU A O 1
ATOM 2249 N N . GLY A 1 299 ? -16.595 3.284 22.195 1.00 81.50 299 GLY A N 1
ATOM 2250 C CA . GLY A 1 299 ? -16.213 3.183 23.607 1.00 81.50 299 GLY A CA 1
ATOM 2251 C C . GLY A 1 299 ? -14.853 3.797 23.991 1.00 81.50 299 GLY A C 1
ATOM 2252 O O . GLY A 1 299 ? -13.988 4.123 23.158 1.00 81.50 299 GLY A O 1
ATOM 2253 N N . TYR A 1 300 ? -14.644 3.937 25.303 1.00 75.06 300 TYR A N 1
ATOM 2254 C CA . TYR A 1 300 ? -13.447 4.535 25.911 1.00 75.06 300 TYR A CA 1
ATOM 2255 C C . TYR A 1 300 ? -12.142 3.816 25.537 1.00 75.06 300 TYR A C 1
ATOM 2257 O O . TYR A 1 300 ? -11.139 4.464 25.222 1.00 75.06 300 TYR A O 1
ATOM 2265 N N . ASP A 1 301 ? -12.171 2.489 25.484 1.00 75.06 301 ASP A N 1
ATOM 2266 C CA . ASP A 1 301 ? -11.062 1.590 25.145 1.00 75.06 301 ASP A CA 1
ATOM 2267 C C . ASP A 1 301 ? -10.881 1.398 23.623 1.00 75.06 301 ASP A C 1
ATOM 2269 O O . ASP A 1 301 ? -9.892 0.834 23.157 1.00 75.06 301 ASP A O 1
ATOM 2273 N N . ARG A 1 302 ? -11.797 1.935 22.808 1.00 77.12 302 ARG A N 1
ATOM 2274 C CA . ARG A 1 302 ? -11.921 1.647 21.369 1.00 77.12 302 ARG A CA 1
ATOM 2275 C C . ARG A 1 302 ? -11.238 2.652 20.432 1.00 77.12 302 ARG A C 1
ATOM 2277 O O . ARG A 1 302 ? -11.665 2.838 19.294 1.00 77.12 302 ARG A O 1
ATOM 2284 N N . ARG A 1 303 ? -10.122 3.263 20.862 1.00 63.78 303 ARG A N 1
ATOM 2285 C CA . ARG A 1 303 ? -9.350 4.269 20.080 1.00 63.78 303 ARG A CA 1
ATOM 2286 C C . ARG A 1 303 ? -8.929 3.782 18.680 1.00 63.78 303 ARG A C 1
ATOM 2288 O O . ARG A 1 303 ? -8.807 4.600 17.776 1.00 63.78 303 ARG A O 1
ATOM 2295 N N . GLY A 1 304 ? -8.737 2.473 18.498 1.00 73.00 304 GLY A N 1
ATOM 2296 C CA . GLY A 1 304 ? -8.272 1.857 17.247 1.00 73.00 304 GLY A CA 1
ATOM 2297 C C . GLY A 1 304 ? -9.350 1.254 16.334 1.00 73.00 304 GLY A C 1
ATOM 2298 O O . GLY A 1 304 ? -9.009 0.645 15.323 1.00 73.00 304 GLY A O 1
ATOM 2299 N N . SER A 1 305 ? -10.646 1.387 16.639 1.00 79.50 305 SER A N 1
ATOM 2300 C CA . SER A 1 305 ? -11.701 0.640 15.922 1.00 79.50 305 SER A CA 1
ATOM 2301 C C . SER A 1 305 ? -11.827 0.963 14.430 1.00 79.50 305 SER A C 1
ATOM 2303 O O . SER A 1 305 ? -12.306 0.130 13.658 1.00 79.50 305 SER A O 1
ATOM 2305 N N . PHE A 1 306 ? -11.359 2.141 14.008 1.00 83.00 306 PHE A N 1
ATOM 2306 C CA . PHE A 1 306 ? -11.400 2.611 12.620 1.00 83.00 306 PHE A CA 1
ATOM 2307 C C . PHE A 1 306 ? -10.044 2.551 11.895 1.00 83.00 306 PHE A C 1
ATOM 2309 O O . PHE A 1 306 ? -9.888 3.184 10.856 1.00 83.00 306 PHE A O 1
ATOM 2316 N N . TRP A 1 307 ? -9.070 1.769 12.381 1.00 78.50 307 TRP A N 1
ATOM 2317 C CA . TRP A 1 307 ? -7.740 1.611 11.753 1.00 78.50 307 TRP A CA 1
ATOM 2318 C C . TRP A 1 307 ? -7.780 1.330 10.238 1.00 78.50 307 TRP A C 1
ATOM 2320 O O . TRP A 1 307 ? -6.896 1.756 9.501 1.00 78.50 307 TRP A O 1
ATOM 2330 N N . PHE A 1 308 ? -8.804 0.616 9.760 1.00 80.44 308 PHE A N 1
ATOM 2331 C CA . PHE A 1 308 ? -8.959 0.261 8.352 1.00 80.44 308 PHE A CA 1
ATOM 2332 C C . PHE A 1 308 ? -9.185 1.500 7.472 1.00 80.44 308 PHE A C 1
ATOM 2334 O O . PHE A 1 308 ? -8.836 1.471 6.296 1.00 80.44 308 PHE A O 1
ATOM 2341 N N . VAL A 1 309 ? -9.733 2.586 8.033 1.00 86.38 309 VAL A N 1
ATOM 2342 C CA . VAL A 1 309 ? -9.850 3.890 7.364 1.00 86.38 309 VAL A CA 1
ATOM 2343 C C . VAL A 1 309 ? -8.469 4.510 7.200 1.00 86.38 309 VAL A C 1
ATOM 2345 O O . VAL A 1 309 ? -8.117 4.940 6.108 1.00 86.38 309 VAL A O 1
ATOM 2348 N N . THR A 1 310 ? -7.652 4.491 8.255 1.00 82.12 310 THR A N 1
ATOM 2349 C CA . THR A 1 310 ? -6.273 4.993 8.209 1.00 82.12 310 THR A CA 1
ATOM 2350 C C . THR A 1 310 ? -5.426 4.201 7.217 1.00 82.12 310 THR A C 1
ATOM 2352 O O . THR A 1 310 ? -4.759 4.798 6.378 1.00 82.12 310 THR A O 1
ATOM 2355 N N . LEU A 1 311 ? -5.484 2.865 7.254 1.00 79.81 311 LEU A N 1
ATOM 2356 C CA . LEU A 1 311 ? -4.715 2.021 6.339 1.00 79.81 311 LEU A CA 1
ATOM 2357 C C . LEU A 1 311 ? -5.179 2.176 4.885 1.00 79.81 311 LEU A C 1
ATOM 2359 O O . LEU A 1 311 ? -4.341 2.329 3.999 1.00 79.81 311 LEU A O 1
ATOM 2363 N N . GLY A 1 312 ? -6.493 2.198 4.636 1.00 80.00 312 GLY A N 1
ATOM 2364 C CA . GLY A 1 312 ? -7.038 2.487 3.307 1.00 80.00 312 GLY A CA 1
ATOM 2365 C C . GLY A 1 312 ? -6.626 3.874 2.800 1.00 80.00 312 GLY A C 1
ATOM 2366 O O . GLY A 1 312 ? -6.302 4.032 1.622 1.00 80.00 312 GLY A O 1
ATOM 2367 N N . GLY A 1 313 ? -6.548 4.858 3.701 1.00 88.88 313 GLY A N 1
ATOM 2368 C CA . GLY A 1 313 ? -5.968 6.172 3.439 1.00 88.88 313 GLY A CA 1
ATOM 2369 C C . GLY A 1 313 ? -4.501 6.089 3.020 1.00 88.88 313 GLY A C 1
ATOM 2370 O O . GLY A 1 313 ? -4.162 6.577 1.951 1.00 88.88 313 GLY A O 1
ATOM 2371 N N . VAL A 1 314 ? -3.641 5.414 3.788 1.00 84.75 314 VAL A N 1
ATOM 2372 C CA . VAL A 1 314 ? -2.211 5.246 3.454 1.00 84.75 314 VAL A CA 1
ATOM 2373 C C . VAL A 1 314 ? -2.021 4.568 2.096 1.00 84.75 314 VAL A C 1
ATOM 2375 O O . VAL A 1 314 ? -1.249 5.063 1.279 1.00 84.75 314 VAL A O 1
ATOM 2378 N N . VAL A 1 315 ? -2.752 3.482 1.820 1.00 85.06 315 VAL A N 1
ATOM 2379 C CA . VAL A 1 315 ? -2.707 2.792 0.517 1.00 85.06 315 VAL A CA 1
ATOM 2380 C C . VAL A 1 315 ? -3.085 3.744 -0.619 1.00 85.06 315 VAL A C 1
ATOM 2382 O O . VAL A 1 315 ? -2.400 3.782 -1.638 1.00 85.06 315 VAL A O 1
ATOM 2385 N N . SER A 1 316 ? -4.133 4.548 -0.426 1.00 92.69 316 SER A N 1
ATOM 2386 C CA . SER A 1 316 ? -4.566 5.539 -1.419 1.00 92.69 316 SER A CA 1
ATOM 2387 C C . SER A 1 316 ? -3.547 6.673 -1.578 1.00 92.69 316 SER A C 1
ATOM 2389 O O . SER A 1 316 ? -3.272 7.104 -2.690 1.00 92.69 316 SER A O 1
ATOM 2391 N N . GLY A 1 317 ? -2.911 7.120 -0.494 1.00 89.12 317 GLY A N 1
ATOM 2392 C CA . GLY A 1 317 ? -1.835 8.113 -0.543 1.00 89.12 317 GLY A CA 1
ATOM 2393 C C . GLY A 1 317 ? -0.611 7.615 -1.319 1.00 89.12 317 GLY A C 1
ATOM 2394 O O . GLY A 1 317 ? -0.104 8.321 -2.188 1.00 89.12 317 GLY A O 1
ATOM 2395 N N . LEU A 1 318 ? -0.172 6.375 -1.074 1.00 88.88 318 LEU A N 1
ATOM 2396 C CA . LEU A 1 318 ? 0.916 5.746 -1.835 1.00 88.88 318 LEU A CA 1
ATOM 2397 C C . LEU A 1 318 ? 0.550 5.587 -3.313 1.00 88.88 318 LEU A C 1
ATOM 2399 O O . LEU A 1 318 ? 1.356 5.903 -4.184 1.00 88.88 318 LEU A O 1
ATOM 2403 N N . GLY A 1 319 ? -0.678 5.151 -3.601 1.00 90.44 319 GLY A N 1
ATOM 2404 C CA . GLY A 1 319 ? -1.184 5.055 -4.966 1.00 90.44 319 GLY A CA 1
ATOM 2405 C C . GLY A 1 319 ? -1.191 6.400 -5.694 1.00 90.44 319 GLY A C 1
ATOM 2406 O O . GLY A 1 319 ? -0.790 6.465 -6.857 1.00 90.44 319 GLY A O 1
ATOM 2407 N N . ALA A 1 320 ? -1.563 7.484 -5.007 1.00 97.62 320 ALA A N 1
ATOM 2408 C CA . ALA A 1 320 ? -1.505 8.838 -5.552 1.00 97.62 320 ALA A CA 1
ATOM 2409 C C . ALA A 1 320 ? -0.059 9.261 -5.858 1.00 97.62 320 ALA A C 1
ATOM 2411 O O . ALA A 1 320 ? 0.206 9.733 -6.958 1.00 97.62 320 ALA A O 1
ATOM 2412 N N . LEU A 1 321 ? 0.891 9.034 -4.943 1.00 92.00 321 LEU A N 1
ATOM 2413 C CA . LEU A 1 321 ? 2.306 9.362 -5.170 1.00 92.00 321 LEU A CA 1
ATOM 2414 C C . LEU A 1 321 ? 2.893 8.607 -6.370 1.00 92.00 321 LEU A C 1
ATOM 2416 O O . LEU A 1 321 ? 3.543 9.211 -7.219 1.00 92.00 321 LEU A O 1
ATOM 2420 N N . ILE A 1 322 ? 2.628 7.303 -6.474 1.00 90.25 322 ILE A N 1
ATOM 2421 C CA . ILE A 1 322 ? 3.087 6.467 -7.596 1.00 90.25 322 ILE A CA 1
ATOM 2422 C C . ILE A 1 322 ? 2.483 6.957 -8.916 1.00 90.25 322 ILE A C 1
ATOM 2424 O O . ILE A 1 322 ? 3.202 7.121 -9.901 1.00 90.25 322 ILE A O 1
ATOM 2428 N N . SER A 1 323 ? 1.182 7.255 -8.925 1.00 96.50 323 SER A N 1
ATOM 2429 C CA . SER A 1 323 ? 0.500 7.782 -10.112 1.00 96.50 323 SER A CA 1
ATOM 2430 C C . SER A 1 323 ? 1.037 9.158 -10.516 1.00 96.50 323 SER A C 1
ATOM 2432 O O . SER A 1 323 ? 1.202 9.432 -11.700 1.00 96.50 323 SER A O 1
ATOM 2434 N N . PHE A 1 324 ? 1.361 10.015 -9.543 1.00 96.31 324 PHE A N 1
ATOM 2435 C CA . PHE A 1 324 ? 1.957 11.328 -9.784 1.00 96.31 324 PHE A CA 1
ATOM 2436 C C . PHE A 1 324 ? 3.325 11.217 -10.471 1.00 96.31 324 PHE A C 1
ATOM 2438 O O . PHE A 1 324 ? 3.572 11.926 -11.446 1.00 96.31 324 PHE A O 1
ATOM 2445 N N . MET A 1 325 ? 4.177 10.282 -10.036 1.00 92.25 325 MET A N 1
ATOM 2446 C CA . MET A 1 325 ? 5.448 9.993 -10.717 1.00 92.25 325 MET A CA 1
ATOM 2447 C C . MET A 1 325 ? 5.218 9.511 -12.156 1.00 92.25 325 MET A C 1
ATOM 2449 O O . MET A 1 325 ? 5.885 9.981 -13.077 1.00 92.25 325 MET A O 1
ATOM 2453 N N . GLY A 1 326 ? 4.226 8.639 -12.373 1.00 92.06 326 GLY A N 1
ATOM 2454 C CA . GLY A 1 326 ? 3.838 8.179 -13.709 1.00 92.06 326 GLY A CA 1
ATOM 2455 C C . GLY A 1 326 ? 3.343 9.306 -14.628 1.00 92.06 326 GLY A C 1
ATOM 2456 O O . GLY A 1 326 ? 3.741 9.365 -15.794 1.00 92.06 326 GLY A O 1
ATOM 2457 N N . VAL A 1 327 ? 2.538 10.243 -14.110 1.00 96.62 327 VAL A N 1
ATOM 2458 C CA . VAL A 1 327 ? 2.127 11.460 -14.838 1.00 96.62 327 VAL A CA 1
ATOM 2459 C C . VAL A 1 327 ? 3.347 12.313 -15.185 1.00 96.62 327 VAL A C 1
ATOM 2461 O O . VAL A 1 327 ? 3.506 12.691 -16.343 1.00 96.62 327 VAL A O 1
ATOM 2464 N N . GLY A 1 328 ? 4.230 12.579 -14.217 1.00 90.62 328 GLY A N 1
ATOM 2465 C CA . GLY A 1 328 ? 5.430 13.394 -14.420 1.00 90.62 328 GLY A CA 1
ATOM 2466 C C . GLY A 1 328 ? 6.356 12.830 -15.500 1.00 90.62 328 GLY A C 1
ATOM 2467 O O . GLY A 1 328 ? 6.772 13.561 -16.397 1.00 90.62 328 GLY A O 1
ATOM 2468 N N . LEU A 1 329 ? 6.609 11.518 -15.474 1.00 90.50 329 LEU A N 1
ATOM 2469 C CA . LEU A 1 329 ? 7.393 10.839 -16.508 1.00 90.50 329 LEU A CA 1
ATOM 2470 C C . LEU A 1 329 ? 6.712 10.900 -17.876 1.00 90.50 329 LEU A C 1
ATOM 2472 O O . LEU A 1 329 ? 7.375 11.171 -18.873 1.00 90.50 329 LEU A O 1
ATOM 2476 N N . SER A 1 330 ? 5.393 10.702 -17.933 1.00 91.50 330 SER A N 1
ATOM 2477 C CA . SER A 1 330 ? 4.643 10.791 -19.192 1.00 91.50 330 SER A CA 1
ATOM 2478 C C . SER A 1 330 ? 4.735 12.192 -19.803 1.00 91.50 330 SER A C 1
ATOM 2480 O O . SER A 1 330 ? 5.015 12.332 -20.991 1.00 91.50 330 SER A O 1
ATOM 2482 N N . VAL A 1 331 ? 4.564 13.241 -18.991 1.00 93.75 331 VAL A N 1
ATOM 2483 C CA . VAL A 1 331 ? 4.698 14.637 -19.432 1.00 93.75 331 VAL A CA 1
ATOM 2484 C C . VAL A 1 331 ? 6.126 14.935 -19.893 1.00 93.75 331 VAL A C 1
ATOM 2486 O O . VAL A 1 331 ? 6.305 15.502 -20.968 1.00 93.75 331 VAL A O 1
ATOM 2489 N N . ALA A 1 332 ? 7.144 14.514 -19.137 1.00 88.56 332 ALA A N 1
ATOM 2490 C CA . ALA A 1 332 ? 8.543 14.709 -19.513 1.00 88.56 332 ALA A CA 1
ATOM 2491 C C . ALA A 1 332 ? 8.886 14.022 -20.847 1.00 88.56 332 ALA A C 1
ATOM 2493 O O . ALA A 1 332 ? 9.557 14.617 -21.690 1.00 88.56 332 ALA A O 1
ATOM 2494 N N . LEU A 1 333 ? 8.379 12.804 -21.072 1.00 87.56 333 LEU A N 1
ATOM 2495 C CA . LEU A 1 333 ? 8.552 12.079 -22.333 1.00 87.56 333 LEU A CA 1
ATOM 2496 C C . LEU A 1 333 ? 7.869 12.793 -23.503 1.00 87.56 333 LEU A C 1
ATOM 2498 O O . LEU A 1 333 ? 8.475 12.931 -24.566 1.00 87.56 333 LEU A O 1
ATOM 2502 N N . LEU A 1 334 ? 6.640 13.281 -23.316 1.00 90.12 334 LEU A N 1
ATOM 2503 C CA . LEU A 1 334 ? 5.933 14.046 -24.346 1.00 90.12 334 LEU A CA 1
ATOM 2504 C C . LEU A 1 334 ? 6.68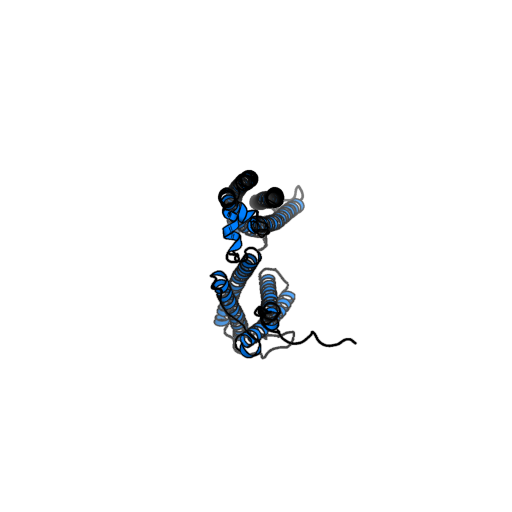4 15.334 -24.699 1.00 90.12 334 LEU A C 1
ATOM 2506 O O . LEU A 1 334 ? 6.870 15.613 -25.879 1.00 90.12 334 LEU A O 1
ATOM 2510 N N . ILE A 1 335 ? 7.178 16.072 -23.700 1.00 88.81 335 ILE A N 1
ATOM 2511 C CA . ILE A 1 335 ? 7.988 17.282 -23.912 1.00 88.81 335 ILE A CA 1
ATOM 2512 C C . ILE A 1 335 ? 9.295 16.948 -24.640 1.00 88.81 335 ILE A C 1
ATOM 2514 O O . ILE A 1 335 ? 9.673 17.634 -25.585 1.00 88.81 335 ILE A O 1
ATOM 2518 N N . GLY A 1 336 ? 9.989 15.877 -24.247 1.00 87.19 336 GLY A N 1
ATOM 2519 C CA . GLY A 1 336 ? 11.217 15.456 -24.926 1.00 87.19 336 GLY A CA 1
ATOM 2520 C C . GLY A 1 336 ? 10.981 15.156 -26.409 1.00 87.19 336 GLY A C 1
ATOM 2521 O O . GLY A 1 336 ? 11.780 15.533 -27.270 1.00 87.19 336 GLY A O 1
ATOM 2522 N N . LYS A 1 337 ? 9.842 14.537 -26.728 1.00 86.00 337 LYS A N 1
ATOM 2523 C CA . LYS A 1 337 ? 9.437 14.250 -28.106 1.00 86.00 337 LYS A CA 1
ATOM 2524 C C . LYS A 1 337 ? 9.006 15.493 -28.886 1.00 86.00 337 LYS A C 1
ATOM 2526 O O . LYS A 1 337 ? 9.354 15.590 -30.058 1.00 86.00 337 LYS A O 1
ATOM 2531 N N . THR A 1 338 ? 8.309 16.454 -28.271 1.00 88.31 338 THR A N 1
ATOM 2532 C CA . THR A 1 338 ? 7.953 17.713 -28.953 1.00 88.31 338 THR A CA 1
ATOM 2533 C C . THR A 1 338 ? 9.183 18.575 -29.229 1.00 88.31 338 THR A C 1
ATOM 2535 O O . THR A 1 338 ? 9.335 19.085 -30.333 1.00 88.31 338 THR A O 1
ATOM 2538 N N . VAL A 1 339 ? 10.096 18.711 -28.261 1.00 87.56 339 VAL A N 1
ATOM 2539 C CA . VAL A 1 339 ? 11.305 19.544 -28.397 1.00 87.56 339 VAL A CA 1
ATOM 2540 C C . VAL A 1 339 ? 12.296 18.952 -29.402 1.00 87.56 339 VAL A C 1
ATOM 2542 O O . VAL A 1 339 ? 12.982 19.690 -30.105 1.00 87.56 339 VAL A O 1
ATOM 2545 N N . SER A 1 340 ? 12.363 17.622 -29.513 1.00 83.25 340 SER A N 1
ATOM 2546 C CA . SER A 1 340 ? 13.252 16.940 -30.465 1.00 83.25 340 SER A CA 1
ATOM 2547 C C . SER A 1 340 ? 12.746 16.930 -31.914 1.00 83.25 340 SER A C 1
ATOM 2549 O O . SER A 1 340 ? 13.431 16.382 -32.782 1.00 83.25 340 SER A O 1
ATOM 2551 N N . GLN A 1 341 ? 11.601 17.565 -32.191 1.00 82.81 341 GLN A N 1
ATOM 2552 C CA . GLN A 1 341 ? 11.035 17.730 -33.532 1.00 82.81 341 GLN A CA 1
ATOM 2553 C C . GLN A 1 341 ? 10.884 19.219 -33.907 1.00 82.81 341 GLN A C 1
ATOM 2555 O O . GLN A 1 341 ? 9.783 19.770 -33.831 1.00 82.81 341 GLN A O 1
ATOM 2560 N N . PRO A 1 342 ? 11.970 19.897 -34.329 1.00 79.25 342 PRO A N 1
ATOM 2561 C CA . PRO A 1 342 ? 11.883 21.261 -34.841 1.00 79.25 342 PRO A CA 1
ATOM 2562 C C . PRO A 1 342 ? 10.968 21.347 -36.078 1.00 79.25 342 PRO A C 1
ATOM 2564 O O . PRO A 1 342 ? 10.985 20.433 -36.910 1.00 79.25 342 PRO A O 1
ATOM 2567 N N . PRO A 1 343 ? 10.205 22.442 -36.256 1.00 78.94 343 PRO A N 1
ATOM 2568 C CA . PRO A 1 343 ? 9.358 22.627 -37.432 1.00 78.94 343 PRO A CA 1
ATOM 2569 C C . PRO A 1 343 ? 10.169 22.561 -38.736 1.00 78.94 343 PRO A C 1
ATOM 2571 O O . PRO A 1 343 ? 11.224 23.182 -38.843 1.00 78.94 343 PRO A O 1
ATOM 2574 N N . GLY A 1 344 ? 9.661 21.845 -39.744 1.00 78.50 344 GLY A N 1
ATOM 2575 C CA . GLY A 1 344 ? 10.234 21.835 -41.098 1.00 78.50 344 GLY A CA 1
ATOM 2576 C C . GLY A 1 344 ? 11.343 20.808 -41.366 1.00 78.50 344 GLY A C 1
ATOM 2577 O O . GLY A 1 344 ? 11.874 20.790 -42.473 1.00 78.50 344 GLY A O 1
ATOM 2578 N N . ILE A 1 345 ? 11.677 19.932 -40.410 1.00 78.81 345 ILE A N 1
ATOM 2579 C CA . ILE A 1 345 ? 12.633 18.828 -40.612 1.00 78.81 345 ILE A CA 1
ATOM 2580 C C . ILE A 1 345 ? 11.874 17.505 -40.779 1.00 78.81 345 ILE A C 1
ATOM 2582 O O . ILE A 1 345 ? 10.969 17.193 -40.006 1.00 78.81 345 ILE A O 1
ATOM 2586 N N . ALA A 1 346 ? 12.252 16.709 -41.783 1.00 77.88 346 ALA A N 1
ATOM 2587 C CA . ALA A 1 346 ? 11.702 15.370 -41.975 1.00 77.88 346 ALA A CA 1
ATOM 2588 C C . ALA A 1 346 ? 12.067 14.454 -40.792 1.00 77.88 346 ALA A C 1
ATOM 2590 O O . ALA A 1 346 ? 13.229 14.364 -40.392 1.00 77.88 346 ALA A O 1
ATOM 2591 N N . ILE A 1 347 ? 11.075 13.756 -40.238 1.00 74.25 347 ILE A N 1
ATOM 2592 C CA . ILE A 1 347 ? 11.272 12.842 -39.110 1.00 74.25 347 ILE A CA 1
ATOM 2593 C C . ILE A 1 347 ? 11.923 11.556 -39.624 1.00 74.25 347 ILE A C 1
ATOM 2595 O O . ILE A 1 347 ? 11.275 10.747 -40.284 1.00 74.25 347 ILE A O 1
ATOM 2599 N N . THR A 1 348 ? 13.204 11.362 -39.319 1.00 79.00 348 THR A N 1
ATOM 2600 C CA . THR A 1 348 ? 13.975 10.178 -39.740 1.00 79.00 348 THR A CA 1
ATOM 2601 C C . THR A 1 348 ? 14.033 9.074 -38.685 1.00 79.00 348 THR A C 1
ATOM 2603 O O . THR A 1 348 ? 14.380 7.942 -39.008 1.00 79.00 348 THR A O 1
ATOM 2606 N N . ASP A 1 349 ? 13.669 9.377 -37.435 1.00 74.94 349 ASP A N 1
ATOM 2607 C CA . ASP A 1 349 ? 13.660 8.426 -36.319 1.00 74.94 349 ASP A CA 1
ATOM 2608 C C . ASP A 1 349 ? 12.232 8.259 -35.762 1.00 74.94 349 ASP A C 1
ATOM 2610 O O . ASP A 1 349 ? 11.715 9.180 -35.115 1.00 74.94 349 ASP A O 1
ATOM 2614 N N . PRO A 1 350 ? 11.591 7.092 -35.969 1.00 75.56 350 PRO A N 1
ATOM 2615 C CA . PRO A 1 350 ? 10.250 6.804 -35.464 1.00 75.56 350 PRO A CA 1
ATOM 2616 C C . PRO A 1 350 ? 10.106 6.931 -33.941 1.00 75.56 350 PRO A C 1
ATOM 2618 O O . PRO A 1 350 ? 9.011 7.212 -33.455 1.00 75.56 350 PRO A O 1
ATOM 2621 N N . ASN A 1 351 ? 11.187 6.772 -33.168 1.00 76.62 351 ASN A N 1
ATOM 2622 C CA . ASN A 1 351 ? 11.133 6.860 -31.705 1.00 76.62 351 ASN A CA 1
ATOM 2623 C C . ASN A 1 351 ? 10.907 8.287 -31.199 1.00 76.62 351 ASN A C 1
ATOM 2625 O O . ASN A 1 351 ? 10.439 8.480 -30.072 1.00 76.62 351 ASN A O 1
ATOM 2629 N N . LYS A 1 352 ? 11.204 9.288 -32.034 1.00 75.50 352 LYS A N 1
ATOM 2630 C CA . LYS A 1 352 ? 10.978 10.699 -31.711 1.00 75.50 352 LYS A CA 1
ATOM 2631 C C . LYS A 1 352 ? 9.511 11.083 -31.837 1.00 75.50 352 LYS A C 1
ATOM 2633 O O . LYS A 1 352 ? 9.102 12.045 -31.198 1.00 75.50 352 LYS A O 1
ATOM 2638 N N . ILE A 1 353 ? 8.713 10.317 -32.587 1.00 82.44 353 ILE A N 1
ATOM 2639 C CA . ILE A 1 353 ? 7.286 10.570 -32.812 1.00 82.44 353 ILE A CA 1
ATOM 2640 C C . ILE A 1 353 ? 6.498 10.373 -31.512 1.00 82.44 353 ILE A C 1
ATOM 2642 O O . ILE A 1 353 ? 6.685 9.392 -30.781 1.00 82.44 353 ILE A O 1
ATOM 2646 N N . ILE A 1 354 ? 5.589 11.308 -31.226 1.00 85.06 354 ILE A N 1
ATOM 2647 C CA . ILE A 1 354 ? 4.594 11.161 -30.160 1.00 85.06 354 ILE A CA 1
ATOM 2648 C C . ILE A 1 354 ? 3.580 10.127 -30.618 1.00 85.06 354 ILE A C 1
ATOM 2650 O O . ILE A 1 354 ? 2.874 10.322 -31.606 1.00 85.06 354 ILE A O 1
ATOM 2654 N N . ARG A 1 355 ? 3.516 9.010 -29.902 1.00 85.81 355 ARG A N 1
ATOM 2655 C CA . ARG A 1 355 ? 2.597 7.921 -30.221 1.00 85.81 355 ARG A CA 1
ATOM 2656 C C . ARG A 1 355 ? 1.315 8.116 -29.424 1.00 85.81 355 ARG A C 1
ATOM 2658 O O . ARG A 1 355 ? 1.359 8.583 -28.288 1.00 85.81 355 ARG A O 1
ATOM 2665 N N . ALA A 1 356 ? 0.183 7.666 -29.964 1.00 85.56 356 ALA A N 1
ATOM 2666 C CA . ALA A 1 356 ? -1.086 7.653 -29.228 1.00 85.56 356 ALA A CA 1
ATOM 2667 C C . ALA A 1 356 ? -0.976 6.896 -27.888 1.00 85.56 356 ALA A C 1
ATOM 2669 O O . ALA A 1 356 ? -1.569 7.302 -26.890 1.00 85.56 356 ALA A O 1
ATOM 2670 N N . LEU A 1 357 ? -0.138 5.851 -27.846 1.00 85.12 357 LEU A N 1
ATOM 2671 C CA . LEU A 1 357 ? 0.199 5.116 -26.626 1.00 85.12 357 LEU A CA 1
ATOM 2672 C C . LEU A 1 357 ? 0.738 6.031 -25.519 1.00 85.12 357 LEU A C 1
ATOM 2674 O O . LEU A 1 357 ? 0.326 5.884 -24.373 1.00 85.12 357 LEU A O 1
ATOM 2678 N N . ASP A 1 358 ? 1.613 6.989 -25.842 1.00 88.12 358 ASP A N 1
ATOM 2679 C CA . ASP A 1 358 ? 2.238 7.859 -24.837 1.00 88.12 358 ASP A CA 1
ATOM 2680 C C . ASP A 1 358 ? 1.168 8.731 -24.137 1.00 88.12 358 ASP A C 1
ATOM 2682 O O . ASP A 1 358 ? 1.221 8.957 -22.927 1.00 88.12 358 ASP A O 1
ATOM 2686 N N . VAL A 1 359 ? 0.136 9.148 -24.882 1.00 90.25 359 VAL A N 1
ATOM 2687 C CA . VAL A 1 359 ? -1.012 9.908 -24.361 1.00 90.25 359 VAL A CA 1
ATOM 2688 C C . VAL A 1 359 ? -1.978 9.016 -23.572 1.00 90.25 359 VAL A C 1
ATOM 2690 O O . VAL A 1 359 ? -2.489 9.435 -22.534 1.00 90.25 359 VAL A O 1
ATOM 2693 N N . PHE A 1 360 ? -2.211 7.772 -24.002 1.00 89.56 360 PHE A N 1
ATOM 2694 C CA . PHE A 1 360 ? -3.026 6.822 -23.234 1.00 89.56 360 PHE A CA 1
ATOM 2695 C C . PHE A 1 360 ? -2.407 6.509 -21.874 1.00 89.56 360 PHE A C 1
ATOM 2697 O O . PHE A 1 360 ? -3.111 6.517 -20.867 1.00 89.56 360 PHE A O 1
ATOM 2704 N N . VAL A 1 361 ? -1.092 6.298 -21.818 1.00 91.25 361 VAL A N 1
ATOM 2705 C CA . VAL A 1 361 ? -0.383 6.028 -20.562 1.00 91.25 361 VAL A CA 1
ATOM 2706 C C . VAL A 1 361 ? -0.412 7.245 -19.630 1.00 91.25 361 VAL A C 1
ATOM 2708 O O . VAL A 1 361 ? -0.608 7.080 -18.421 1.00 91.25 361 VAL A O 1
ATOM 2711 N N . LEU A 1 362 ? -0.312 8.466 -20.171 1.00 94.88 362 LEU A N 1
ATOM 2712 C CA . LEU A 1 362 ? -0.549 9.695 -19.406 1.00 94.88 362 LEU A CA 1
ATOM 2713 C C . LEU A 1 362 ? -1.963 9.712 -18.799 1.00 94.88 362 LEU A C 1
ATOM 2715 O O . LEU A 1 362 ? -2.116 9.947 -17.599 1.00 94.88 362 LEU A O 1
ATOM 2719 N N . LEU A 1 363 ? -2.990 9.437 -19.611 1.00 96.00 363 LEU A N 1
ATOM 2720 C CA . LEU A 1 363 ? -4.392 9.460 -19.185 1.00 96.00 363 LEU A CA 1
ATOM 2721 C C . LEU A 1 363 ? -4.697 8.400 -18.117 1.00 96.00 363 LEU A C 1
ATOM 2723 O O . LEU A 1 363 ? -5.438 8.675 -17.170 1.00 96.00 363 LEU A O 1
ATOM 2727 N N . VAL A 1 364 ? -4.101 7.210 -18.240 1.00 96.56 364 VAL A N 1
ATOM 2728 C CA . VAL A 1 364 ? -4.184 6.142 -17.234 1.00 96.56 364 VAL A CA 1
ATOM 2729 C C . VAL A 1 364 ? -3.607 6.620 -15.907 1.00 96.56 364 VAL A C 1
ATOM 2731 O O . VAL A 1 364 ? -4.298 6.569 -14.891 1.00 96.56 364 VAL A O 1
ATOM 2734 N N . ASN A 1 365 ? -2.367 7.121 -15.904 1.00 97.12 365 ASN A N 1
ATOM 2735 C CA . ASN A 1 365 ? -1.716 7.593 -14.680 1.00 97.12 365 ASN A CA 1
ATOM 2736 C C . ASN A 1 365 ? -2.483 8.759 -14.039 1.00 97.12 365 ASN A C 1
ATOM 2738 O O . ASN A 1 365 ? -2.650 8.787 -12.823 1.00 97.12 365 ASN A O 1
ATOM 2742 N N . PHE A 1 366 ? -3.017 9.685 -14.838 1.00 98.06 366 PHE A N 1
ATOM 2743 C CA . PHE A 1 366 ? -3.829 10.790 -14.327 1.00 98.06 366 PHE A CA 1
ATOM 2744 C C . PHE A 1 366 ? -5.149 10.306 -13.706 1.00 98.06 366 PHE A C 1
ATOM 2746 O O . PHE A 1 366 ? -5.529 10.738 -12.617 1.00 98.06 366 PHE A O 1
ATOM 2753 N N . SER A 1 367 ? -5.827 9.356 -14.354 1.00 97.62 367 SER A N 1
ATOM 2754 C CA . SER A 1 367 ? -7.072 8.767 -13.846 1.00 97.62 367 SER A CA 1
ATOM 2755 C C . SER A 1 367 ? -6.845 7.983 -12.548 1.00 97.62 367 SER A C 1
ATOM 2757 O O . SER A 1 367 ? -7.643 8.083 -11.614 1.00 97.62 367 SER A O 1
ATOM 2759 N N . LEU A 1 368 ? -5.727 7.252 -12.447 1.00 97.88 368 LEU A N 1
ATOM 2760 C CA . LEU A 1 368 ? -5.309 6.561 -11.223 1.00 97.88 368 LEU A CA 1
ATOM 2761 C C . LEU A 1 368 ? -4.961 7.550 -10.103 1.00 97.88 368 LEU A C 1
ATOM 2763 O O . LEU A 1 368 ? -5.413 7.358 -8.973 1.00 97.88 368 LEU A O 1
ATOM 2767 N N . LEU A 1 369 ? -4.240 8.634 -10.413 1.00 98.38 369 LEU A N 1
ATOM 2768 C CA . LEU A 1 369 ? -3.941 9.712 -9.466 1.00 98.38 369 LEU A CA 1
ATOM 2769 C C . LEU A 1 369 ? -5.231 10.283 -8.871 1.00 98.38 369 LEU A C 1
ATOM 2771 O O . LEU A 1 369 ? -5.359 10.382 -7.651 1.00 98.38 369 LEU A O 1
ATOM 2775 N N . PHE A 1 370 ? -6.203 10.604 -9.725 1.00 98.25 370 PHE A N 1
ATOM 2776 C CA . PHE A 1 370 ? -7.486 11.151 -9.301 1.00 98.25 370 PHE A CA 1
ATOM 2777 C C . PHE A 1 370 ? -8.279 10.167 -8.425 1.00 98.25 370 PHE A C 1
ATOM 2779 O O . PHE A 1 370 ? -8.772 10.539 -7.358 1.00 98.25 370 PHE A O 1
ATOM 2786 N N . ALA A 1 371 ? -8.344 8.891 -8.818 1.00 97.38 371 ALA A N 1
ATOM 2787 C CA . ALA A 1 371 ? -9.041 7.850 -8.060 1.00 97.38 371 ALA A CA 1
ATOM 2788 C C . ALA A 1 371 ? -8.443 7.639 -6.656 1.00 97.38 371 ALA A C 1
ATOM 2790 O O . ALA A 1 371 ? -9.168 7.490 -5.665 1.00 97.38 371 ALA A O 1
ATOM 2791 N N . HIS A 1 372 ? -7.113 7.653 -6.562 1.00 98.06 372 HIS A N 1
ATOM 2792 C CA . HIS A 1 372 ? -6.379 7.543 -5.304 1.00 98.06 372 HIS A CA 1
ATOM 2793 C C . HIS A 1 372 ? -6.533 8.785 -4.428 1.00 98.06 372 HIS A C 1
ATOM 2795 O O . HIS A 1 372 ? -6.753 8.662 -3.223 1.00 98.06 372 HIS A O 1
ATOM 2801 N N . PHE A 1 373 ? -6.505 9.977 -5.023 1.00 97.88 373 PHE A N 1
ATOM 2802 C CA . PHE A 1 373 ? -6.710 11.228 -4.297 1.00 97.88 373 PHE A CA 1
ATOM 2803 C C . PHE A 1 373 ? -8.102 11.296 -3.648 1.00 97.88 373 PHE A C 1
ATOM 2805 O O . PHE A 1 373 ? -8.219 11.644 -2.472 1.00 97.88 373 PHE A O 1
ATOM 2812 N N . ILE A 1 374 ? -9.153 10.868 -4.360 1.00 96.81 374 ILE A N 1
ATOM 2813 C CA . ILE A 1 374 ? -10.513 10.750 -3.806 1.00 96.81 374 ILE A CA 1
ATOM 2814 C C . ILE A 1 374 ? -10.553 9.751 -2.640 1.00 96.81 374 ILE A C 1
ATOM 2816 O O . ILE A 1 374 ? -11.136 10.045 -1.594 1.00 96.81 374 ILE A O 1
ATOM 2820 N N . GLY A 1 375 ? -9.915 8.585 -2.792 1.00 95.44 375 GLY A N 1
ATOM 2821 C CA . GLY A 1 375 ? -9.833 7.577 -1.731 1.00 95.44 375 GLY A CA 1
ATOM 2822 C C . GLY A 1 375 ? -9.125 8.092 -0.474 1.00 95.44 375 GLY A C 1
ATOM 2823 O O . GLY A 1 375 ? -9.609 7.887 0.643 1.00 95.44 375 GLY A O 1
ATOM 2824 N N . PHE A 1 376 ? -8.023 8.824 -0.652 1.00 97.06 376 PHE A N 1
ATOM 2825 C CA . PHE A 1 376 ? -7.280 9.464 0.431 1.00 97.06 376 PHE A CA 1
ATOM 2826 C C . PHE A 1 376 ? -8.116 10.540 1.140 1.00 97.06 376 PHE A C 1
ATOM 2828 O O . PHE A 1 376 ? -8.240 10.513 2.366 1.00 97.06 376 PHE A O 1
ATOM 2835 N N . GLY A 1 377 ? -8.754 11.437 0.382 1.00 96.56 377 GLY A N 1
ATOM 2836 C CA . GLY A 1 377 ? -9.612 12.490 0.928 1.00 96.56 377 GLY A CA 1
ATOM 2837 C C . GLY A 1 377 ? -10.792 11.936 1.730 1.00 96.56 377 GLY A C 1
ATOM 2838 O O . GLY A 1 377 ? -11.053 12.381 2.848 1.00 96.56 377 GLY A O 1
ATOM 2839 N N . ALA A 1 378 ? -11.460 10.899 1.217 1.00 95.06 378 ALA A N 1
ATOM 2840 C CA . ALA A 1 378 ? -12.539 10.229 1.937 1.00 95.06 378 ALA A CA 1
ATOM 2841 C C . ALA A 1 378 ? -12.051 9.552 3.228 1.00 95.06 378 ALA A C 1
ATOM 2843 O O . ALA A 1 378 ? -12.725 9.629 4.255 1.00 95.06 378 ALA A O 1
ATOM 2844 N N . ALA A 1 379 ? -10.875 8.918 3.209 1.00 95.00 379 ALA A N 1
ATOM 2845 C CA . ALA A 1 379 ? -10.285 8.321 4.404 1.00 95.00 379 ALA A CA 1
ATOM 2846 C C . ALA A 1 379 ? -9.955 9.376 5.474 1.00 95.00 379 ALA A C 1
ATOM 2848 O O . ALA A 1 379 ? -10.261 9.176 6.654 1.00 95.00 379 ALA A O 1
ATOM 2849 N N . ALA A 1 380 ? -9.395 10.521 5.077 1.00 93.69 380 ALA A N 1
ATOM 2850 C CA . ALA A 1 380 ? -9.134 11.633 5.986 1.00 93.69 380 ALA A CA 1
ATOM 2851 C C . ALA A 1 380 ? -10.440 12.163 6.605 1.00 93.69 380 ALA A C 1
ATOM 2853 O O . ALA A 1 380 ? -10.557 12.258 7.830 1.00 93.69 380 ALA A O 1
ATOM 2854 N N . TRP A 1 381 ? -11.460 12.406 5.775 1.00 94.44 381 TRP A N 1
ATOM 2855 C CA . TRP A 1 381 ? -12.774 12.872 6.225 1.00 94.44 381 TRP A CA 1
ATOM 2856 C C . TRP A 1 381 ? -13.449 11.905 7.206 1.00 94.44 381 TRP A C 1
ATOM 2858 O O . TRP A 1 381 ? -13.940 12.314 8.263 1.00 94.44 381 TRP A O 1
ATOM 2868 N N . LEU A 1 382 ? -13.462 10.607 6.886 1.00 94.75 382 LEU A N 1
ATOM 2869 C CA . LEU A 1 382 ? -14.043 9.577 7.749 1.00 94.75 382 LEU A CA 1
ATOM 2870 C C . LEU A 1 382 ? -13.279 9.435 9.068 1.00 94.75 382 LEU A C 1
ATOM 2872 O O . LEU A 1 382 ? -13.905 9.215 10.103 1.00 94.75 382 LEU A O 1
ATOM 2876 N N . SER A 1 383 ? -11.957 9.614 9.058 1.00 92.88 383 SER A N 1
ATOM 2877 C CA . SER A 1 383 ? -11.140 9.591 10.277 1.00 92.88 383 SER A CA 1
ATOM 2878 C C . SER A 1 383 ? -11.502 10.749 11.213 1.00 92.88 383 SER A C 1
ATOM 2880 O O . SER A 1 383 ? -11.745 10.529 12.399 1.00 92.88 383 SER A O 1
ATOM 2882 N N . ILE A 1 384 ? -11.629 11.968 10.677 1.00 92.94 384 ILE A N 1
ATOM 2883 C CA . ILE A 1 384 ? -12.053 13.153 11.443 1.00 92.94 384 ILE A CA 1
ATOM 2884 C C . ILE A 1 384 ? -13.478 12.962 11.983 1.00 92.94 384 ILE A C 1
ATOM 2886 O O . ILE A 1 384 ? -13.740 13.192 13.165 1.00 92.94 384 ILE A O 1
ATOM 2890 N N . SER A 1 385 ? -14.391 12.480 11.135 1.00 93.12 385 SER A N 1
ATOM 2891 C CA . SER A 1 385 ? -15.786 12.216 11.510 1.00 93.12 385 SER A CA 1
ATOM 2892 C C . SER A 1 385 ? -15.889 11.186 12.638 1.00 93.12 385 SER A C 1
ATOM 2894 O O . SER A 1 385 ? -16.662 11.370 13.577 1.00 93.12 385 SER A O 1
ATOM 2896 N N . ALA A 1 386 ? -15.084 10.123 12.578 1.00 92.31 386 ALA A N 1
ATOM 2897 C CA . ALA A 1 386 ? -15.040 9.087 13.601 1.00 92.31 386 ALA A CA 1
ATOM 2898 C C . ALA A 1 386 ? -14.501 9.609 14.940 1.00 92.31 386 ALA A C 1
ATOM 2900 O O . ALA A 1 386 ? -15.065 9.296 15.989 1.00 92.31 386 ALA A O 1
ATOM 2901 N N . LEU A 1 387 ? -13.452 10.439 14.917 1.00 92.00 387 LEU A N 1
ATOM 2902 C CA . LEU A 1 387 ? -12.916 11.078 16.123 1.00 92.00 387 LEU A CA 1
ATOM 2903 C C . LEU A 1 387 ? -13.954 11.994 16.783 1.00 92.00 387 LEU A C 1
ATOM 2905 O O . LEU A 1 387 ? -14.170 11.891 17.992 1.00 92.00 387 LEU A O 1
ATOM 2909 N N . LYS A 1 388 ? -14.643 12.830 15.993 1.00 92.31 388 LYS A N 1
ATOM 2910 C CA . LYS A 1 388 ? -15.703 13.724 16.485 1.00 92.31 388 LYS A CA 1
ATOM 2911 C C . LYS A 1 388 ? -16.867 12.945 17.098 1.00 92.31 388 LYS A C 1
ATOM 2913 O O . LYS A 1 388 ? -17.274 13.227 18.222 1.00 92.31 388 LYS A O 1
ATOM 2918 N 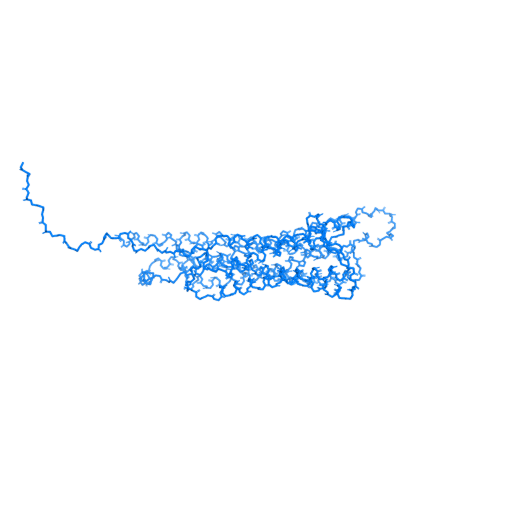N . ALA A 1 389 ? -17.372 11.938 16.388 1.00 91.81 389 ALA A N 1
ATOM 2919 C CA . ALA A 1 389 ? -18.467 11.097 16.866 1.00 91.81 389 ALA A CA 1
ATOM 2920 C C . ALA A 1 389 ? -18.104 10.370 18.167 1.00 91.81 389 ALA A C 1
ATOM 2922 O O . ALA A 1 389 ? -18.901 10.325 19.098 1.00 91.81 389 ALA A O 1
ATOM 2923 N N . ARG A 1 390 ? -16.877 9.855 18.264 1.00 90.88 390 ARG A N 1
ATOM 2924 C CA . ARG A 1 390 ? -16.391 9.198 19.476 1.00 90.88 390 ARG A CA 1
ATOM 2925 C C . ARG A 1 390 ? -16.292 10.152 20.661 1.00 90.88 390 ARG A C 1
ATOM 2927 O O . ARG A 1 390 ? -16.677 9.777 21.761 1.00 90.88 390 ARG A O 1
ATOM 2934 N N . HIS A 1 391 ? -15.806 11.372 20.445 1.00 91.06 391 HIS A N 1
ATOM 2935 C CA . HIS A 1 391 ? -15.772 12.383 21.499 1.00 91.06 391 HIS A CA 1
ATOM 2936 C C . HIS A 1 391 ? -17.182 12.687 22.027 1.00 91.06 391 HIS A C 1
ATOM 2938 O O . HIS A 1 391 ? -17.398 12.632 23.233 1.00 91.06 391 HIS A O 1
ATOM 2944 N N . HIS A 1 392 ? -18.153 12.910 21.135 1.00 89.62 392 HIS A N 1
ATOM 2945 C CA . HIS A 1 392 ? -19.543 13.155 21.535 1.00 89.62 392 HIS A CA 1
ATOM 2946 C C . HIS A 1 392 ? -20.163 11.953 22.262 1.00 89.62 392 HIS A C 1
ATOM 2948 O O . HIS A 1 392 ? -20.875 12.131 23.244 1.00 89.62 392 HIS A O 1
ATOM 2954 N N . TYR A 1 393 ? -19.874 10.732 21.801 1.00 89.12 393 TYR A N 1
ATOM 2955 C CA . TYR A 1 393 ? -20.367 9.504 22.424 1.00 89.12 393 TYR A CA 1
ATOM 2956 C C . TYR A 1 393 ? -19.841 9.345 23.855 1.00 89.12 393 TYR A C 1
ATOM 2958 O O . TYR A 1 393 ? -20.603 9.056 24.768 1.00 89.12 393 TYR A O 1
ATOM 2966 N N . VAL A 1 394 ? -18.548 9.598 24.063 1.00 88.25 394 VAL A N 1
ATOM 2967 C CA . VAL A 1 394 ? -17.917 9.559 25.386 1.00 88.25 394 VAL A CA 1
ATOM 2968 C C . VAL A 1 394 ? -18.507 10.614 26.331 1.00 88.25 394 VAL A C 1
ATOM 2970 O O . VAL A 1 394 ? -18.847 10.284 27.461 1.00 88.25 394 VAL A O 1
ATOM 2973 N N . MET A 1 395 ? -18.709 11.849 25.862 1.00 88.75 395 MET A N 1
ATOM 2974 C CA . MET A 1 395 ? -19.327 12.907 26.675 1.00 88.75 395 MET A CA 1
ATOM 2975 C C . MET A 1 395 ? -20.767 12.576 27.085 1.00 88.75 395 MET A C 1
ATOM 2977 O O . MET A 1 395 ? -21.178 12.909 28.193 1.00 88.75 395 MET A O 1
ATOM 2981 N N . ALA A 1 396 ? -21.527 11.892 26.224 1.00 85.88 396 ALA A N 1
ATOM 2982 C CA . ALA A 1 396 ? -22.873 11.435 26.564 1.00 85.88 396 ALA A CA 1
ATOM 2983 C C . ALA A 1 396 ? -22.866 10.368 27.676 1.00 85.88 396 ALA A C 1
ATOM 2985 O O . ALA A 1 396 ? -23.736 10.395 28.544 1.00 85.88 396 ALA A O 1
ATOM 2986 N N . LEU A 1 397 ? -21.876 9.465 27.676 1.00 84.50 397 LEU A N 1
ATOM 2987 C CA . LEU A 1 397 ? -21.702 8.472 28.744 1.00 84.50 397 LEU A CA 1
ATOM 2988 C C . LEU A 1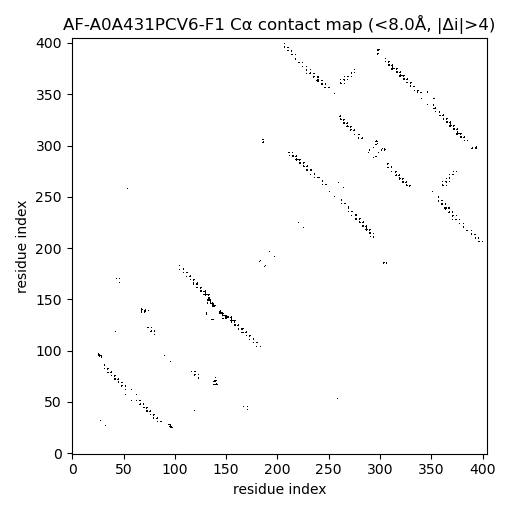 397 ? -21.318 9.124 30.080 1.00 84.50 397 LEU A C 1
ATOM 2990 O O . LEU A 1 397 ? -21.848 8.744 31.123 1.00 84.50 397 LEU A O 1
ATOM 2994 N N . ASP A 1 398 ? -20.423 10.115 30.055 1.00 86.44 398 ASP A N 1
ATOM 2995 C CA . ASP A 1 398 ? -20.019 10.844 31.263 1.00 86.44 398 ASP A CA 1
ATOM 2996 C C . ASP A 1 398 ? -21.194 11.619 31.876 1.00 86.44 398 ASP A C 1
ATOM 2998 O O . ASP A 1 398 ? -21.396 11.573 33.089 1.00 86.44 398 ASP A O 1
ATOM 3002 N N . ALA A 1 399 ? -22.006 12.280 31.043 1.00 84.44 399 ALA A N 1
ATOM 3003 C CA . ALA A 1 399 ? -23.173 13.035 31.494 1.00 84.44 399 ALA A CA 1
ATOM 3004 C C . ALA A 1 399 ? -24.214 12.149 32.201 1.00 84.44 399 ALA A C 1
ATOM 3006 O O . ALA A 1 399 ? -24.762 12.550 33.226 1.00 84.44 399 ALA A O 1
ATOM 3007 N N . GLU A 1 400 ? -24.464 10.937 31.696 1.00 81.75 400 GLU A N 1
ATOM 3008 C CA . GLU A 1 400 ? -25.372 9.984 32.348 1.00 81.75 400 GLU A CA 1
ATOM 3009 C C . GLU A 1 400 ? -24.813 9.502 33.691 1.00 81.75 400 GLU A C 1
ATOM 3011 O O . GLU A 1 400 ? -25.533 9.473 34.689 1.00 81.75 400 GLU A O 1
ATOM 3016 N N . LYS A 1 401 ? -23.511 9.194 33.749 1.00 82.38 401 LYS A N 1
ATOM 3017 C CA . LYS A 1 401 ? -22.851 8.783 34.994 1.00 82.38 401 LYS A CA 1
ATOM 3018 C C . LYS A 1 401 ? -22.941 9.862 36.075 1.00 82.38 401 LYS A C 1
ATOM 3020 O O . LYS A 1 401 ? -23.106 9.528 37.244 1.00 82.38 401 LYS A O 1
ATOM 3025 N N . SER A 1 402 ? -22.836 11.135 35.694 1.00 83.19 402 SER A N 1
ATOM 3026 C CA . SER A 1 402 ? -22.988 12.271 36.609 1.00 83.19 402 SER A CA 1
ATOM 3027 C C . SER A 1 402 ? -24.433 12.543 37.031 1.00 83.19 402 SER A C 1
ATOM 3029 O O . SER A 1 402 ? -24.627 13.157 38.069 1.00 83.19 402 SER A O 1
ATOM 3031 N N . ALA A 1 403 ? -25.432 12.123 36.250 1.00 78.75 403 ALA A N 1
ATOM 3032 C CA . ALA A 1 403 ? -26.849 12.297 36.583 1.00 78.75 403 ALA A CA 1
ATOM 3033 C C . ALA A 1 403 ? -27.413 11.163 37.462 1.00 78.75 403 ALA A C 1
ATOM 3035 O O . ALA A 1 403 ? -28.454 11.340 38.092 1.00 78.75 403 ALA A O 1
ATOM 3036 N N . GLY A 1 404 ? -26.758 9.996 37.472 1.00 69.00 404 GLY A N 1
ATOM 3037 C CA . GLY A 1 404 ? -27.130 8.838 38.294 1.00 69.00 404 GLY A CA 1
ATOM 3038 C C . GLY A 1 404 ? -26.398 8.718 39.639 1.00 69.00 404 GLY A C 1
ATOM 3039 O O . GLY A 1 404 ? -26.676 7.773 40.377 1.00 69.00 404 GLY A O 1
ATOM 3040 N N . ALA A 1 405 ? -25.462 9.623 39.937 1.00 50.78 405 ALA A N 1
ATOM 3041 C CA . ALA A 1 405 ? -24.761 9.757 41.219 1.00 50.78 405 ALA A CA 1
ATOM 3042 C C . ALA A 1 405 ? -25.315 10.960 41.986 1.00 50.78 405 ALA A C 1
ATOM 3044 O O . ALA A 1 405 ? -25.361 10.876 43.234 1.00 50.78 405 ALA A O 1
#

Mean predicted aligned error: 16.45 Å

Foldseek 3Di:
DDDDDDDDDDDDPPPPDPPPDPPPPQDDQVVLVVLVVLLLVLLVVLLVLVCCLVADPDDPVVSVVSVLVSLQSLVVSVVSLVVNVVPVVCCVVRGGPDDDDDDPLVVVLVVLSVLLSVLSVLLNVLVVVLCQQCQHFHDHPNHTDDTDPHHDNVSSVVSVVSNVVSSVVSVVSSVVNVVSVVCCVLPPDDDDDDPVNVVVVVDDDDLVVVLLVLLLVLLVLLQVLLVVLLVLLVVLLVLLVVLLVVLVVVCVVPPAPHPDALSVLLVVLSVLSVVLSVLSVVSNVSSVVSNVPVCCCLPPPNPSNLVSLVVSLVSLVVSLVSLVVSLVRLVVLVVQLVVVDDPPDDDPDPNSDDDPSSVSSNVSSVSSNVSSVSSNVSSVVSNVSSVVSSVSSVVSVVVVVVVVD